Protein AF-A0A4Y2E260-F1 (afdb_monomer)

Secondary structure (DSSP, 8-state):
--S-S------SSS-----TTSGGGTTTS------TTSSTTTSTT-----------HHHHHTT-----------PPPPTTSEEPTTHHHHHHTTEEEEEETTEEEEEEETTB-HHHHHHHHHHT-EEEE-TTSEEEEEESTTHHHHHHTTBSS-STTPPTTBEEEEEEE-TTS-EEEEEEEEEEETTEEEEEESSTHHHHHHHHHHHT--SS-EEEE-S--EEEEEESTTHHHHHTTTSTTGGGPPTTBEEEETTEEEEE--SSSS-EEEEEES-HHHHHHHHHT-BTTB--EE--HHHHHHHHHHTT---BTTTB-TTS-TTTTT-GGGS-HHHHHH--STTHHHHHHHHHH--SEEEEEEEESS----TTPEEE-TTS-EEEEEEEEEEETTTTEEEEEEEEEGGG--TT-EEE-GGG-EEEEEPSPSS--TTGGGTTT--

Radius of gyration: 23.96 Å; Cα contacts (8 Å, |Δi|>4): 858; chains: 1; bounding box: 54×79×59 Å

Organism: Araneus ventricosus (NCBI:txid182803)

Nearest PDB structures (foldseek):
  1wsr-assembly1_A  TM=9.557E-01  e=2.796E-38  Homo sapiens
  3gir-assembly1_A  TM=9.260E-01  e=3.634E-36  Bartonella henselae
  1wos-assembly1_A  TM=9.206E-01  e=4.932E-33  Thermotoga maritima
  1vrq-assembly1_A  TM=9.057E-01  e=6.192E-25  Corynebacterium sp. U-96
  3ttg-assembly1_A  TM=8.790E-01  e=2.122E-24  Leptospirillum rubarum

Foldseek 3Di:
DPDPDDDDDDDDDPDDDDDPPCPVVVVPPDDDDDDDPVVVVVPVPPDPPQDQPPDDPVVQVVPDDDDDDDDDPQDDDDPQAAEAPCNVVCVVQQFDFGDDLRYTFRQAHPPDDLLCLQVLCANAKAKEWLLSWFKKKKFWLCSQVLVCLQWQDNSLPAAAQFWAWIFGAAQQQFTAFIKIWHHNHNGMIMIITNHPVVVVVSVVSVVVDDHTIDMGGDPQSTKMKMGYQNAQVLVCQVFPPSVVQDARGWDDTPQWIKHFYDQQLGTIIIIRHNPPNVVQVSSQVDDPPDGYYHDGPQSSQLSNVLQPHDDEPQAGHNVAHCLQAVNCVSRYPCCLVPPSHRSSVVNNVCVVVPDQKHKFKKWAAPDDQDAQWFKAAPVRHGFWGFRAWDQHSVVRTIMTMTMGGPVQQDFQHWIATPPRGIIGTHHPNNHNRSVCVSVVVPD

pLDDT: mean 82.15, std 24.49, range [24.02, 98.75]

Structure (mmCIF, N/CA/C/O backbone):
data_AF-A0A4Y2E260-F1
#
_entry.id   AF-A0A4Y2E260-F1
#
loop_
_atom_site.group_PDB
_atom_site.id
_atom_site.type_symbol
_atom_site.label_atom_id
_atom_site.label_alt_id
_atom_site.label_comp_id
_atom_site.label_asym_id
_atom_site.label_entity_id
_atom_site.label_seq_id
_atom_site.pdbx_PDB_ins_code
_atom_site.Cartn_x
_atom_site.Cartn_y
_atom_site.Cartn_z
_atom_site.occupancy
_atom_site.B_iso_or_equiv
_atom_site.auth_seq_id
_atom_site.auth_comp_id
_atom_site.auth_asym_id
_atom_site.auth_atom_id
_atom_site.pdbx_PDB_model_num
ATOM 1 N N . MET A 1 1 ? -15.899 -51.634 7.375 1.00 37.41 1 MET A N 1
ATOM 2 C CA . MET A 1 1 ? -17.055 -51.553 8.298 1.00 37.41 1 MET A CA 1
ATOM 3 C C . MET A 1 1 ? -16.679 -51.877 9.761 1.00 37.41 1 MET A C 1
ATOM 5 O O . MET A 1 1 ? -17.458 -52.499 10.462 1.00 37.41 1 MET A O 1
ATOM 9 N N . SER A 1 2 ? -15.536 -51.414 10.295 1.00 32.09 2 SER A N 1
ATOM 10 C CA . SER A 1 2 ? -15.211 -51.631 11.728 1.00 32.09 2 SER A CA 1
ATOM 11 C C . SER A 1 2 ? -14.275 -50.577 12.349 1.00 32.09 2 SER A C 1
ATOM 13 O O . SER A 1 2 ? -13.474 -50.897 13.218 1.00 32.09 2 SER A O 1
ATOM 15 N N . LEU A 1 3 ? -14.351 -49.312 11.917 1.00 26.86 3 LEU A N 1
ATOM 16 C CA . LEU A 1 3 ? -13.503 -48.221 12.441 1.00 26.86 3 LEU A CA 1
ATOM 17 C C . LEU A 1 3 ? -14.295 -47.027 13.010 1.00 26.86 3 LEU A C 1
ATOM 19 O O . LEU A 1 3 ? -13.734 -45.961 13.226 1.00 26.86 3 LEU A O 1
ATOM 23 N N . PHE A 1 4 ? -15.587 -47.209 13.299 1.00 33.41 4 PHE A N 1
ATOM 24 C CA . PHE A 1 4 ? -16.482 -46.143 13.778 1.00 33.41 4 PHE A CA 1
ATOM 25 C C . PHE A 1 4 ? -17.144 -46.454 15.129 1.00 33.41 4 PHE A C 1
ATOM 27 O O . PHE A 1 4 ? -18.287 -46.077 15.355 1.00 33.41 4 PHE A O 1
ATOM 34 N N . SER A 1 5 ? -16.466 -47.154 16.042 1.00 32.09 5 SER A N 1
ATOM 35 C CA . SER A 1 5 ? -17.085 -47.561 17.315 1.00 32.09 5 SER A CA 1
ATOM 36 C C . SER A 1 5 ? -16.740 -46.701 18.536 1.00 32.09 5 SER A C 1
ATOM 38 O O . SER A 1 5 ? -17.167 -47.062 19.619 1.00 32.09 5 SER A O 1
ATOM 40 N N . ASN A 1 6 ? -16.034 -45.568 18.413 1.00 31.27 6 ASN A N 1
ATOM 41 C CA . ASN A 1 6 ? -15.699 -44.717 19.575 1.00 31.27 6 ASN A CA 1
ATOM 42 C C . ASN A 1 6 ? -15.810 -43.204 19.298 1.00 31.27 6 ASN A C 1
ATOM 44 O O . ASN A 1 6 ? -14.907 -42.433 19.613 1.00 31.27 6 ASN A O 1
ATOM 48 N N . LEU A 1 7 ? -16.927 -42.761 18.720 1.00 31.33 7 LEU A N 1
ATOM 49 C CA . LEU A 1 7 ? -17.306 -41.343 18.708 1.00 31.33 7 LEU A CA 1
ATOM 50 C C . LEU A 1 7 ? -18.563 -41.181 19.566 1.00 31.33 7 LEU A C 1
ATOM 52 O O . LEU A 1 7 ? -19.645 -41.602 19.160 1.00 31.33 7 LEU A O 1
ATOM 56 N N . SER A 1 8 ? -18.427 -40.609 20.767 1.00 30.94 8 SER A N 1
ATOM 57 C CA . SER A 1 8 ? -19.596 -40.234 21.563 1.00 30.94 8 SER A CA 1
ATOM 58 C C . SER A 1 8 ? -20.227 -38.981 20.949 1.00 30.94 8 SER A C 1
ATOM 60 O O . SE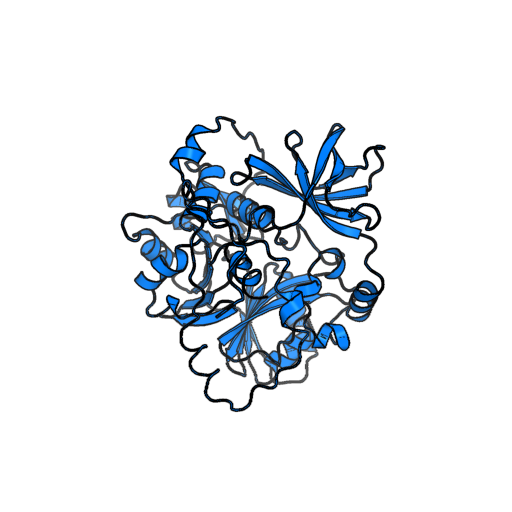R A 1 8 ? -19.597 -37.936 20.796 1.00 30.94 8 SER A O 1
ATOM 62 N N . ILE A 1 9 ? -21.482 -39.112 20.528 1.00 36.16 9 ILE A N 1
ATOM 63 C CA . ILE A 1 9 ? -22.280 -38.024 19.964 1.00 36.16 9 ILE A CA 1
ATOM 64 C C . ILE A 1 9 ? -23.120 -37.463 21.108 1.00 36.16 9 ILE A C 1
ATOM 66 O O . ILE A 1 9 ? -24.073 -38.110 21.538 1.00 36.16 9 ILE A O 1
ATOM 70 N N . ASN A 1 10 ? -22.787 -36.269 21.602 1.00 30.36 10 ASN A N 1
ATOM 71 C CA . ASN A 1 10 ? -23.643 -35.562 22.552 1.00 30.36 10 ASN A CA 1
ATOM 72 C C . ASN A 1 10 ? -24.526 -34.565 21.785 1.00 30.36 10 ASN A C 1
ATOM 74 O O . ASN A 1 10 ? -24.033 -33.630 21.159 1.00 30.36 10 ASN A O 1
ATOM 78 N N . LYS A 1 11 ? -25.835 -34.823 21.754 1.00 34.59 11 LYS A N 1
ATOM 79 C CA . LYS A 1 11 ? -26.766 -34.312 20.732 1.00 34.59 11 LYS A CA 1
ATOM 80 C C . LYS A 1 11 ? -27.611 -33.112 21.188 1.00 34.59 11 LYS A C 1
ATOM 82 O O . LYS A 1 11 ? -28.760 -32.996 20.779 1.00 34.59 11 LYS A O 1
ATOM 87 N N . THR A 1 12 ? -27.078 -32.224 22.029 1.00 33.06 12 THR A N 1
ATOM 88 C CA . THR A 1 12 ? -27.878 -31.125 22.621 1.00 33.06 12 THR A CA 1
ATOM 89 C C . THR A 1 12 ? -27.385 -29.701 22.381 1.00 33.06 12 THR A C 1
ATOM 91 O O . THR A 1 12 ? -28.094 -28.769 22.742 1.00 33.06 12 THR A O 1
ATOM 94 N N . LYS A 1 13 ? -26.267 -29.474 21.687 1.00 35.44 13 LYS A N 1
ATOM 95 C CA . LYS A 1 13 ? -25.929 -28.156 21.113 1.00 35.44 13 LYS A CA 1
ATOM 96 C C . LYS A 1 13 ? -25.204 -28.400 19.796 1.00 35.44 13 LYS A C 1
ATOM 98 O O . LYS A 1 13 ? -24.217 -29.123 19.794 1.00 35.44 13 LYS A O 1
ATOM 103 N N . GLY A 1 14 ? -25.726 -27.883 18.685 1.00 33.06 14 GLY A N 1
ATOM 104 C CA . GLY A 1 14 ? -25.273 -28.169 17.316 1.00 33.06 14 GLY A CA 1
ATOM 105 C C . GLY A 1 14 ? -23.864 -27.670 16.976 1.00 33.06 14 GLY A C 1
ATOM 106 O O . GLY A 1 14 ? -23.715 -26.817 16.111 1.00 33.06 14 GLY A O 1
ATOM 107 N N . ILE A 1 15 ? -22.836 -28.207 17.635 1.00 29.03 15 ILE A N 1
ATOM 108 C CA . ILE A 1 15 ? -21.418 -27.997 17.338 1.00 29.03 15 ILE A CA 1
ATOM 109 C C . ILE A 1 15 ? -20.727 -29.360 17.436 1.00 29.03 15 ILE A C 1
ATOM 111 O O . ILE A 1 15 ? -20.707 -29.983 18.497 1.00 29.03 15 ILE A O 1
ATOM 115 N N . VAL A 1 16 ? -20.163 -29.833 16.324 1.00 29.61 16 VAL A N 1
ATOM 116 C CA . VAL A 1 16 ? -19.299 -31.020 16.293 1.00 29.61 16 VAL A CA 1
ATOM 117 C C . VAL A 1 16 ? -17.854 -30.538 16.393 1.00 29.61 16 VAL A C 1
ATOM 119 O O . VAL A 1 16 ? -17.334 -29.961 15.444 1.00 29.61 16 VAL A O 1
ATOM 122 N N . ASN A 1 17 ? -17.200 -30.774 17.531 1.00 27.97 17 ASN A N 1
ATOM 123 C CA . ASN A 1 17 ? -15.757 -30.570 17.663 1.00 27.97 17 ASN A CA 1
ATOM 124 C C . ASN A 1 17 ? -15.024 -31.819 17.163 1.00 27.97 17 ASN A C 1
ATOM 126 O O . ASN A 1 17 ? -15.090 -32.876 17.791 1.00 27.97 17 ASN A O 1
ATOM 130 N N . ILE A 1 18 ? -14.312 -31.695 16.044 1.00 32.41 18 ILE A N 1
ATOM 131 C CA . ILE A 1 18 ? -13.380 -32.720 15.565 1.00 32.41 18 ILE A CA 1
ATOM 132 C C . ILE A 1 18 ? -11.983 -32.329 16.052 1.00 32.41 18 ILE A C 1
ATOM 134 O O . ILE A 1 18 ? -11.420 -31.333 15.609 1.00 32.41 18 ILE A O 1
ATOM 138 N N . ASN A 1 19 ? -11.422 -33.109 16.978 1.00 27.58 19 ASN A N 1
ATOM 139 C CA . ASN A 1 19 ? -10.044 -32.931 17.435 1.00 27.58 19 ASN A CA 1
ATOM 140 C C . ASN A 1 19 ? -9.064 -33.340 16.320 1.00 27.58 19 ASN A C 1
ATOM 142 O O . ASN A 1 19 ? -8.967 -34.517 15.962 1.00 27.58 19 ASN A O 1
ATOM 146 N N . VAL A 1 20 ? -8.312 -32.370 15.797 1.00 32.03 20 VAL A N 1
ATOM 147 C CA . VAL A 1 20 ? -7.250 -32.549 14.794 1.00 32.03 20 VAL A CA 1
ATOM 148 C C . VAL A 1 20 ? -6.007 -33.140 15.468 1.00 32.03 20 VAL A C 1
ATOM 150 O O . VAL A 1 20 ? -5.025 -32.455 15.717 1.00 32.03 20 VAL A O 1
ATOM 153 N N . VAL A 1 21 ? -6.058 -34.421 15.838 1.00 30.03 21 VAL A N 1
ATOM 154 C CA . VAL A 1 21 ? -4.875 -35.153 16.344 1.00 30.03 21 VAL A CA 1
ATOM 155 C C . VAL A 1 21 ? -4.703 -36.524 15.667 1.00 30.03 21 VAL A C 1
ATOM 157 O O . VAL A 1 21 ? -3.663 -37.158 15.815 1.00 30.03 21 VAL A O 1
ATOM 160 N N . SER A 1 22 ? -5.662 -37.005 14.861 1.00 31.92 22 SER A N 1
ATOM 161 C CA . SER A 1 22 ? -5.580 -38.362 14.280 1.00 31.92 22 SER A CA 1
ATOM 162 C C . SER A 1 22 ? -5.153 -38.448 12.807 1.00 31.92 22 SER A C 1
ATOM 164 O O . SER A 1 22 ? -4.879 -39.552 12.335 1.00 31.92 22 SER A O 1
ATOM 166 N N . TRP A 1 23 ? -5.030 -37.331 12.080 1.00 29.53 23 TRP A N 1
ATOM 167 C CA . TRP A 1 23 ? -4.745 -37.364 10.635 1.00 29.53 23 TRP A CA 1
ATOM 168 C C . TRP A 1 23 ? -3.303 -37.766 10.287 1.00 29.53 23 TRP A C 1
ATOM 170 O O . TRP A 1 23 ? -3.080 -38.527 9.345 1.00 29.53 23 TRP A O 1
ATOM 180 N N . THR A 1 24 ? -2.317 -37.385 11.100 1.00 31.55 24 THR A N 1
ATOM 181 C CA . THR A 1 24 ? -0.900 -37.740 10.888 1.00 31.55 24 THR A CA 1
ATOM 182 C C . THR A 1 24 ? -0.599 -39.234 11.047 1.00 31.55 24 THR A C 1
ATOM 184 O O . THR A 1 24 ? 0.427 -39.706 10.564 1.00 31.55 24 THR A O 1
ATOM 187 N N . LYS A 1 25 ? -1.496 -40.026 11.656 1.00 32.19 25 LYS A N 1
ATOM 188 C CA . LYS A 1 25 ? -1.332 -41.489 11.766 1.00 32.19 25 LYS A CA 1
ATOM 189 C C . LYS A 1 25 ? -1.852 -42.274 10.556 1.00 32.19 25 LYS A C 1
ATOM 191 O O . LYS A 1 25 ? -1.487 -43.438 10.413 1.00 32.19 25 LYS A O 1
ATOM 196 N N . LEU A 1 26 ? -2.661 -41.664 9.687 1.00 34.56 26 LEU A N 1
ATOM 197 C CA . LEU A 1 26 ? -3.229 -42.325 8.502 1.00 34.56 26 LEU A CA 1
ATOM 198 C C . LEU A 1 26 ? -2.305 -42.256 7.277 1.00 34.56 26 LEU A C 1
ATOM 200 O O . LEU A 1 26 ? -2.280 -43.195 6.489 1.00 34.56 26 LEU A O 1
ATOM 204 N N . LEU A 1 27 ? -1.482 -41.210 7.166 1.00 37.41 27 LEU A N 1
ATOM 205 C CA . LEU A 1 27 ? -0.561 -41.015 6.036 1.00 37.41 27 LEU A CA 1
ATOM 206 C C . LEU A 1 27 ? 0.700 -41.904 6.084 1.00 37.41 27 LEU A C 1
ATOM 208 O O . LEU A 1 27 ? 1.367 -42.069 5.070 1.00 37.41 27 LEU A O 1
ATOM 212 N N . ASN A 1 28 ? 0.999 -42.541 7.223 1.00 34.38 28 ASN A N 1
ATOM 213 C CA . ASN A 1 28 ? 2.202 -43.371 7.409 1.00 34.38 28 ASN A CA 1
ATOM 214 C C . ASN A 1 28 ? 2.016 -44.874 7.112 1.00 34.38 28 ASN A C 1
ATOM 216 O O . ASN A 1 28 ? 2.880 -45.680 7.457 1.00 34.38 28 ASN A O 1
ATOM 220 N N . LYS A 1 29 ? 0.920 -45.288 6.466 1.00 31.38 29 LYS A N 1
ATOM 221 C CA . LYS A 1 29 ? 0.769 -46.665 5.962 1.00 31.38 29 LYS A CA 1
ATOM 222 C C . LYS A 1 29 ? 0.612 -46.638 4.445 1.00 31.38 29 LYS A C 1
ATOM 224 O O . LYS A 1 29 ? -0.477 -46.407 3.936 1.00 31.38 29 LYS A O 1
ATOM 229 N N . GLY A 1 30 ? 1.733 -46.841 3.752 1.00 34.47 30 GLY A N 1
ATOM 230 C CA . GLY A 1 30 ? 1.879 -46.739 2.301 1.00 34.47 30 GLY A CA 1
ATOM 231 C C . GLY A 1 30 ? 0.891 -47.582 1.493 1.00 34.47 30 GLY A C 1
ATOM 232 O O . GLY A 1 30 ? 1.122 -48.765 1.259 1.00 34.47 30 GLY A O 1
ATOM 233 N N . GLY A 1 31 ? -0.172 -46.940 1.014 1.00 28.69 31 GLY A N 1
ATOM 234 C CA . GLY A 1 31 ? -1.010 -47.430 -0.076 1.00 28.69 31 GLY A CA 1
ATOM 235 C C . GLY A 1 31 ? -0.733 -46.618 -1.338 1.00 28.69 31 GLY A C 1
ATOM 236 O O . GLY A 1 31 ? -0.880 -45.396 -1.329 1.00 28.69 31 GLY A O 1
ATOM 237 N N . SER A 1 32 ? -0.308 -47.284 -2.410 1.00 30.61 32 SER A N 1
ATOM 238 C CA . SER A 1 32 ? -0.201 -46.689 -3.740 1.00 30.61 32 SER A CA 1
ATOM 239 C C . SER A 1 32 ? -1.596 -46.474 -4.332 1.00 30.61 32 SER A C 1
ATOM 241 O O . SER A 1 32 ? -2.452 -47.352 -4.250 1.00 30.61 32 SER A O 1
ATOM 243 N N . TRP A 1 33 ? -1.819 -45.321 -4.962 1.00 32.25 33 TRP A N 1
ATOM 244 C CA . TRP A 1 33 ? -3.008 -45.073 -5.777 1.00 32.25 33 TRP A CA 1
ATOM 245 C C . TRP A 1 33 ? -2.576 -44.877 -7.229 1.00 32.25 33 TRP A C 1
ATOM 247 O O . TRP A 1 33 ? -1.777 -43.994 -7.538 1.00 32.25 33 TRP A O 1
ATOM 257 N N . SER A 1 34 ? -3.070 -45.745 -8.109 1.00 30.52 34 SER A N 1
ATOM 258 C CA . SER A 1 34 ? -2.864 -45.697 -9.556 1.00 30.52 34 SER A CA 1
ATOM 259 C C . SER A 1 34 ? -4.043 -45.029 -10.266 1.00 30.52 34 SER A C 1
ATOM 261 O O . SER A 1 34 ? -5.193 -45.275 -9.912 1.00 30.52 34 SER A O 1
ATOM 263 N N . SER A 1 35 ? -3.720 -44.324 -11.355 1.00 33.16 35 SER A N 1
ATOM 264 C CA . SER A 1 35 ? -4.580 -43.745 -12.406 1.00 33.16 35 SER A CA 1
ATOM 265 C C . SER A 1 35 ? -5.186 -42.355 -12.143 1.00 33.16 35 SER A C 1
ATOM 267 O O . SER A 1 35 ? -5.883 -42.097 -11.165 1.00 33.16 35 SER A O 1
ATOM 269 N N . GLY A 1 36 ? -4.859 -41.441 -13.064 1.00 31.22 36 GLY A N 1
ATOM 270 C CA . GLY A 1 36 ? -5.044 -39.990 -13.008 1.00 31.22 36 GLY A CA 1
ATOM 271 C C . GLY A 1 36 ? -6.434 -39.467 -13.369 1.00 31.22 36 GLY A C 1
ATOM 272 O O . GLY A 1 36 ? -6.553 -38.282 -13.661 1.00 31.22 36 GLY A O 1
ATOM 273 N N . ASP A 1 37 ? -7.478 -40.294 -13.297 1.00 29.70 37 ASP A N 1
ATOM 274 C CA . ASP A 1 37 ? -8.830 -39.894 -13.718 1.00 29.70 37 ASP A CA 1
ATOM 275 C C . ASP A 1 37 ? -9.792 -39.579 -12.559 1.00 29.70 37 ASP A C 1
ATOM 277 O O . ASP A 1 37 ? -10.846 -38.995 -12.788 1.00 29.70 37 ASP A O 1
ATOM 281 N N . GLN A 1 38 ? -9.428 -39.859 -11.298 1.00 30.41 38 GLN A N 1
ATOM 282 C CA . GLN A 1 38 ? -10.269 -39.518 -10.131 1.00 30.41 38 GLN A CA 1
ATOM 283 C C . GLN A 1 38 ? -9.922 -38.181 -9.455 1.00 30.41 38 GLN A C 1
ATOM 285 O O . GLN A 1 38 ? -10.720 -37.657 -8.679 1.00 30.41 38 GLN A O 1
ATOM 290 N N . LEU A 1 39 ? -8.767 -37.585 -9.767 1.00 32.62 39 LEU A N 1
ATOM 291 C CA . LEU A 1 39 ? -8.414 -36.254 -9.260 1.00 32.62 39 LEU A CA 1
ATOM 292 C C . LEU A 1 39 ? -9.116 -35.144 -10.055 1.00 32.62 39 LEU A C 1
ATOM 294 O O . LEU A 1 39 ? -9.564 -34.166 -9.465 1.00 32.62 39 LEU A O 1
ATOM 298 N N . SER A 1 40 ? -9.303 -35.297 -11.369 1.00 29.81 40 SER A N 1
ATOM 299 C CA . SER A 1 40 ? -9.873 -34.237 -12.219 1.00 29.81 40 SER A CA 1
ATOM 300 C C . SER A 1 40 ? -11.351 -33.925 -11.919 1.00 29.81 40 SER A C 1
ATOM 302 O O . SER A 1 40 ? -11.793 -32.794 -12.132 1.00 29.81 40 SER A O 1
ATOM 304 N N . SER A 1 41 ? -12.103 -34.878 -11.353 1.00 31.59 41 SER A N 1
ATOM 305 C CA . SER A 1 41 ? -13.486 -34.676 -10.898 1.00 31.59 41 SER A CA 1
ATOM 306 C C . SER A 1 41 ? -13.605 -34.071 -9.495 1.00 31.59 41 SER A C 1
ATOM 308 O O . SER A 1 41 ? -14.683 -33.605 -9.145 1.00 31.59 41 SER A O 1
ATOM 310 N N . PHE A 1 42 ? -12.527 -34.044 -8.700 1.00 32.22 42 PHE A N 1
ATOM 311 C CA . PHE A 1 42 ? -12.537 -33.451 -7.354 1.00 32.22 42 PHE A CA 1
ATOM 312 C C . PHE A 1 42 ? -12.243 -31.938 -7.372 1.00 32.22 42 PHE A C 1
ATOM 314 O O . PHE A 1 42 ? -12.656 -31.215 -6.470 1.00 32.22 42 PHE A O 1
ATOM 321 N N . TRP A 1 43 ? -11.573 -31.443 -8.422 1.00 31.55 43 TRP A N 1
ATOM 322 C CA . TRP A 1 43 ? -11.126 -30.044 -8.536 1.00 31.55 43 TRP A CA 1
ATOM 323 C C . TRP A 1 43 ? -12.024 -29.143 -9.403 1.00 31.55 43 TRP A C 1
ATOM 325 O O . TRP A 1 43 ? -11.808 -27.932 -9.459 1.00 31.55 43 TRP A O 1
ATOM 335 N N . LYS A 1 44 ? -13.062 -29.682 -10.057 1.00 28.31 44 LYS A N 1
ATOM 336 C CA . LYS A 1 44 ? -14.073 -28.873 -10.760 1.00 28.31 44 LYS A CA 1
ATOM 337 C C . LYS A 1 44 ? -15.115 -28.352 -9.764 1.00 28.31 44 LYS A C 1
ATOM 339 O O . LYS A 1 44 ? -16.173 -28.950 -9.612 1.00 28.31 44 LYS A O 1
ATOM 344 N N . GLY A 1 45 ? -14.813 -27.242 -9.089 1.00 31.39 45 GLY A N 1
ATOM 345 C CA . GLY A 1 45 ? -15.811 -26.517 -8.286 1.00 31.39 45 GLY A CA 1
ATOM 346 C C . GLY A 1 45 ? -15.314 -25.833 -7.013 1.00 31.39 45 GLY A C 1
ATOM 347 O O . GLY A 1 45 ? -16.122 -25.237 -6.308 1.00 31.39 45 GLY A O 1
ATOM 348 N N . ALA A 1 46 ? -14.018 -25.886 -6.698 1.00 29.05 46 ALA A N 1
ATOM 349 C CA . ALA A 1 46 ? -13.473 -25.192 -5.532 1.00 29.05 46 ALA A CA 1
ATOM 350 C C . ALA A 1 46 ? -13.156 -23.722 -5.860 1.00 29.05 46 ALA A C 1
ATOM 352 O O . ALA A 1 46 ? -11.997 -23.320 -5.944 1.00 29.05 46 ALA A O 1
ATOM 353 N N . GLU A 1 47 ? -14.192 -22.911 -6.068 1.00 32.47 47 GLU A N 1
ATOM 354 C CA . GLU A 1 47 ? -14.058 -21.467 -5.871 1.00 32.47 47 GLU A CA 1
ATOM 355 C C . GLU A 1 47 ? -13.971 -21.181 -4.363 1.00 32.47 47 GLU A C 1
ATOM 357 O O . GLU A 1 47 ? -14.695 -21.809 -3.581 1.00 32.47 47 GLU A O 1
ATOM 362 N N . PRO A 1 48 ? -13.104 -20.254 -3.916 1.00 32.94 48 PRO A N 1
ATOM 363 C CA . PRO A 1 48 ? -13.102 -19.816 -2.529 1.00 32.94 48 PRO A CA 1
ATOM 364 C C . PRO A 1 48 ? -14.468 -19.202 -2.213 1.00 32.94 48 PRO A C 1
ATOM 366 O O . PRO A 1 48 ? -14.790 -18.102 -2.657 1.00 32.94 48 PRO A O 1
ATOM 369 N N . GLN A 1 49 ? -15.291 -19.921 -1.450 1.00 27.69 49 GLN A N 1
ATOM 370 C CA . GLN A 1 49 ? -16.534 -19.370 -0.932 1.00 27.69 49 GLN A CA 1
ATOM 371 C C . GLN A 1 49 ? -16.186 -18.300 0.103 1.00 27.69 49 GLN A C 1
ATOM 373 O O . GLN A 1 49 ? -15.849 -18.603 1.247 1.00 27.69 49 GLN A O 1
ATOM 378 N N . PHE A 1 50 ? -16.250 -17.039 -0.319 1.00 33.69 50 PHE A N 1
ATOM 379 C CA . PHE A 1 50 ? -16.214 -15.873 0.550 1.00 33.69 50 PHE A CA 1
ATOM 380 C C . PHE A 1 50 ? -17.349 -16.000 1.572 1.00 33.69 50 PHE A C 1
ATOM 382 O O . PHE A 1 50 ? -18.521 -15.862 1.228 1.00 33.69 50 PHE A O 1
ATOM 389 N N . ARG A 1 51 ? -17.027 -16.305 2.831 1.00 28.11 51 ARG A N 1
ATOM 390 C CA . ARG A 1 51 ? -17.980 -16.130 3.927 1.00 28.11 51 ARG A CA 1
ATOM 391 C C . ARG A 1 51 ? -17.630 -14.823 4.626 1.00 28.11 51 ARG A C 1
ATOM 393 O O . ARG A 1 51 ? -16.607 -14.795 5.310 1.00 28.11 51 ARG A O 1
ATOM 400 N N . PRO A 1 52 ? -18.420 -13.749 4.452 1.00 31.86 52 PRO A N 1
ATOM 401 C CA . PRO A 1 52 ? -18.226 -12.547 5.243 1.00 31.86 52 PRO A CA 1
ATOM 402 C C . PRO A 1 52 ? -18.337 -12.924 6.721 1.00 31.86 52 PRO A C 1
ATOM 404 O O . PRO A 1 52 ? -19.240 -13.663 7.125 1.00 31.86 52 PRO A O 1
ATOM 407 N N . ILE A 1 53 ? -17.399 -12.439 7.532 1.00 37.41 53 ILE A N 1
ATOM 408 C CA . ILE A 1 53 ? -17.587 -12.412 8.979 1.00 37.41 53 ILE A CA 1
ATOM 409 C C . ILE A 1 53 ? -18.837 -11.553 9.191 1.00 37.41 53 ILE A C 1
ATOM 411 O O . ILE A 1 53 ? -18.824 -10.367 8.872 1.00 37.41 53 ILE A O 1
ATOM 415 N N . GLN A 1 54 ? -19.941 -12.155 9.644 1.00 33.94 54 GLN A N 1
ATOM 416 C CA . GLN A 1 54 ? -21.163 -11.412 9.949 1.00 33.94 54 GLN A CA 1
ATOM 417 C C . GLN A 1 54 ? -20.874 -10.477 11.124 1.00 33.94 54 GLN A C 1
ATOM 419 O O . GLN A 1 54 ? -20.894 -10.880 12.286 1.00 33.94 54 GLN A O 1
ATOM 424 N N . PHE A 1 55 ? -20.560 -9.226 10.806 1.00 40.72 55 PHE A N 1
ATOM 425 C CA . PHE A 1 55 ? -20.395 -8.167 11.783 1.00 40.72 55 PHE A CA 1
ATOM 426 C C . PHE A 1 55 ? -21.783 -7.706 12.251 1.00 40.72 55 PHE A C 1
ATOM 428 O O . PHE A 1 55 ? -22.516 -7.044 11.515 1.00 40.72 55 PHE A O 1
ATOM 435 N N . ASP A 1 56 ? -22.175 -8.086 13.470 1.00 44.47 56 ASP A N 1
ATOM 436 C CA . ASP A 1 56 ? -23.421 -7.624 14.088 1.00 44.47 56 ASP A CA 1
ATOM 437 C C . ASP A 1 56 ? -23.256 -6.186 14.609 1.00 44.47 56 ASP A C 1
ATOM 439 O O . ASP A 1 56 ? -22.776 -5.927 15.719 1.00 44.47 56 ASP A O 1
ATOM 443 N N . ARG A 1 57 ? -23.703 -5.238 13.781 1.00 42.78 57 ARG A N 1
ATOM 444 C CA . ARG A 1 57 ? -23.724 -3.799 14.066 1.00 42.78 57 ARG A CA 1
ATOM 445 C C . ARG A 1 57 ? -24.481 -3.454 15.358 1.00 42.78 57 ARG A C 1
ATOM 447 O O . ARG A 1 57 ? -24.075 -2.534 16.062 1.00 42.78 57 ARG A O 1
ATOM 454 N N . GLN A 1 58 ? -25.562 -4.164 15.692 1.00 37.81 58 GLN A N 1
ATOM 455 C CA . GLN A 1 58 ? -26.421 -3.849 16.845 1.00 37.81 58 GLN A CA 1
ATOM 456 C C . GLN A 1 58 ? -25.755 -4.250 18.168 1.00 37.81 58 GLN A C 1
ATOM 458 O O . GLN A 1 58 ? -25.713 -3.447 19.102 1.00 37.81 58 GLN A O 1
ATOM 463 N N . GLN A 1 59 ? -25.138 -5.436 18.234 1.00 38.84 59 GLN A N 1
ATOM 464 C CA . GLN A 1 59 ? -24.343 -5.847 19.402 1.00 38.84 59 GLN A CA 1
ATOM 465 C C . GLN A 1 59 ? -23.090 -4.987 19.621 1.00 38.84 59 GLN A C 1
ATOM 467 O O . GLN A 1 59 ? -22.561 -4.920 20.734 1.00 38.84 59 GLN A O 1
ATOM 472 N N . PHE A 1 60 ? -22.571 -4.358 18.568 1.00 42.44 60 PHE A N 1
ATOM 473 C CA . PHE A 1 60 ? -21.361 -3.547 18.631 1.00 42.44 60 PHE A CA 1
ATOM 474 C C . PHE A 1 60 ? -21.628 -2.092 19.061 1.00 42.44 60 PHE A C 1
ATOM 476 O O . PHE A 1 60 ? -20.867 -1.534 19.850 1.00 42.44 60 PHE A O 1
ATOM 483 N N . LEU A 1 61 ? -22.740 -1.488 18.622 1.00 38.28 61 LEU A N 1
ATOM 484 C CA . LEU A 1 61 ? -23.142 -0.127 19.015 1.00 38.28 61 LEU A CA 1
ATOM 485 C C . LEU A 1 61 ? -23.538 -0.002 20.494 1.00 38.28 61 LEU A C 1
ATOM 487 O O . LEU A 1 61 ? -23.373 1.065 21.074 1.00 38.28 61 LEU A O 1
ATOM 491 N N . HIS A 1 62 ? -24.005 -1.082 21.126 1.00 33.91 62 HIS A N 1
ATOM 492 C CA . HIS A 1 62 ? -24.405 -1.061 22.537 1.00 33.91 62 HIS A CA 1
ATOM 493 C C . HIS A 1 62 ? -23.221 -0.926 23.517 1.00 33.91 62 HIS A C 1
ATOM 495 O O . HIS A 1 62 ? -23.436 -0.675 24.699 1.00 33.91 62 HIS A O 1
ATOM 501 N N . ARG A 1 63 ? -21.969 -1.107 23.060 1.00 38.94 63 ARG A N 1
ATOM 502 C CA . ARG A 1 63 ? -20.828 -1.301 23.965 1.00 38.94 63 ARG A CA 1
ATOM 503 C C . ARG A 1 63 ? -20.037 -0.065 24.384 1.00 38.94 63 ARG A C 1
ATOM 505 O O . ARG A 1 63 ? -19.371 -0.202 25.402 1.00 38.94 63 ARG A O 1
ATOM 512 N N . GLN A 1 64 ? -20.051 1.092 23.708 1.00 40.84 64 GLN A N 1
ATOM 513 C CA . GLN A 1 64 ? -19.147 2.191 24.112 1.00 40.84 64 GLN A CA 1
ATOM 514 C C . GLN A 1 64 ? -19.634 3.613 23.777 1.00 40.84 64 GLN A C 1
ATOM 516 O O . GLN A 1 64 ? -19.943 3.921 22.630 1.00 40.84 64 GLN A O 1
ATOM 521 N N . GLN A 1 65 ? -19.606 4.476 24.800 1.00 32.62 65 GLN A N 1
ATOM 522 C CA . GLN A 1 65 ? -19.464 5.934 24.730 1.00 32.62 65 GLN A CA 1
ATOM 523 C C . GLN A 1 65 ? -18.062 6.270 25.251 1.00 32.62 65 GLN A C 1
ATOM 525 O O . GLN A 1 65 ? -17.856 6.233 26.460 1.00 32.62 65 GLN A O 1
ATOM 530 N N . LEU A 1 66 ? -17.109 6.581 24.373 1.00 36.59 66 LEU A N 1
ATOM 531 C CA . LEU A 1 66 ? -15.891 7.313 24.729 1.00 36.59 66 LEU A CA 1
ATOM 532 C C . LEU A 1 66 ? -15.506 8.208 23.546 1.00 36.59 66 LEU A C 1
ATOM 534 O O . LEU A 1 66 ? -15.450 7.756 22.406 1.00 36.59 66 LEU A O 1
ATOM 538 N N . THR A 1 67 ? -15.320 9.487 23.848 1.00 33.53 67 THR A N 1
ATOM 539 C CA . THR A 1 67 ? -14.973 10.588 22.945 1.00 33.53 67 THR A CA 1
ATOM 540 C C . THR A 1 67 ? -13.472 10.596 22.638 1.00 33.53 67 THR A C 1
ATOM 542 O O . THR A 1 67 ? -12.662 10.410 23.546 1.00 33.53 67 THR A O 1
ATOM 545 N N . GLU A 1 68 ? -13.100 10.839 21.378 1.00 37.81 68 GLU A N 1
ATOM 546 C CA . GLU A 1 68 ? -11.714 11.011 20.920 1.00 37.81 68 GLU A CA 1
ATOM 547 C C . GLU A 1 68 ? -11.358 12.507 20.830 1.00 37.81 68 GLU A C 1
ATOM 549 O O . GLU A 1 68 ? -11.856 13.198 19.945 1.00 37.81 68 GLU A O 1
ATOM 554 N N . ASP A 1 69 ? -10.451 12.991 21.686 1.00 30.61 69 ASP A N 1
ATOM 555 C CA . ASP A 1 69 ? -9.701 14.232 21.445 1.00 30.61 69 ASP A CA 1
ATOM 556 C C . ASP A 1 69 ? -8.341 13.851 20.851 1.00 30.61 69 ASP A C 1
ATOM 558 O O . ASP A 1 69 ? -7.417 13.441 21.559 1.00 30.61 69 ASP A O 1
ATOM 562 N N . TYR A 1 70 ? -8.227 13.945 19.528 1.00 38.34 70 TYR A N 1
ATOM 563 C CA . TYR A 1 70 ? -6.958 13.805 18.825 1.00 38.34 70 TYR A CA 1
ATOM 564 C C . TYR A 1 70 ? -6.688 15.069 18.005 1.00 38.34 70 TYR A C 1
ATOM 566 O O . TYR A 1 70 ? -7.308 15.289 16.961 1.00 38.34 70 TYR A O 1
ATOM 574 N N . GLU A 1 71 ? -5.725 15.877 18.450 1.00 30.66 71 GLU A N 1
ATOM 575 C CA . GLU A 1 71 ? -5.181 16.992 17.675 1.00 30.66 71 GLU A CA 1
ATOM 576 C C . GLU A 1 71 ? -4.173 16.452 16.649 1.00 30.66 71 GLU A C 1
ATOM 578 O O . GLU A 1 71 ? -3.120 15.917 16.995 1.00 30.66 71 GLU A O 1
ATOM 583 N N . TRP A 1 72 ? -4.521 16.557 15.364 1.00 40.31 72 TRP A N 1
ATOM 584 C CA . TRP A 1 72 ? -3.539 16.512 14.281 1.00 40.31 72 TRP A CA 1
ATOM 585 C C . TRP A 1 72 ? -3.184 17.952 13.932 1.00 40.31 72 TRP A C 1
ATOM 587 O O . TRP A 1 72 ? -4.093 18.769 13.768 1.00 40.31 72 TRP A O 1
ATOM 597 N N . ASP A 1 73 ? -1.892 18.233 13.763 1.00 33.38 73 ASP A N 1
ATOM 598 C CA . ASP A 1 73 ? -1.426 19.504 13.217 1.00 33.38 73 ASP A CA 1
ATOM 599 C C . ASP A 1 73 ? -2.004 19.670 11.806 1.00 33.38 73 ASP A C 1
ATOM 601 O O . ASP A 1 73 ? -1.541 19.064 10.837 1.00 33.38 73 ASP A O 1
ATOM 605 N N . CYS A 1 74 ? -3.075 20.454 11.697 1.00 38.53 74 CYS A N 1
ATOM 606 C CA . CYS A 1 74 ? -3.539 20.964 10.419 1.00 38.53 74 CYS A CA 1
ATOM 607 C C . CYS A 1 74 ? -2.539 22.046 10.017 1.00 38.53 74 CYS A C 1
ATOM 609 O O . CYS A 1 74 ? -2.607 23.173 10.507 1.00 38.53 74 CYS A O 1
ATOM 611 N N . GLU A 1 75 ? -1.566 21.694 9.179 1.00 45.22 75 GLU A N 1
ATOM 612 C CA . GLU A 1 75 ? -0.699 22.696 8.564 1.00 45.22 75 GLU A CA 1
ATOM 613 C C . GLU A 1 75 ? -1.568 23.677 7.762 1.00 45.22 75 GLU A C 1
ATOM 615 O O . GLU A 1 75 ? -2.551 23.288 7.122 1.00 45.22 75 GLU A O 1
ATOM 620 N N . THR A 1 76 ? -1.234 24.967 7.820 1.00 46.53 76 THR A N 1
ATOM 621 C CA . THR A 1 76 ? -1.905 26.000 7.023 1.00 46.53 76 THR A CA 1
ATOM 622 C C . THR A 1 76 ? -1.847 25.626 5.545 1.00 46.53 76 THR A C 1
ATOM 624 O O . THR A 1 76 ? -0.758 25.402 5.020 1.00 46.53 76 THR A O 1
ATOM 627 N N . LEU A 1 77 ? -3.009 25.564 4.889 1.00 53.72 77 LEU A N 1
ATOM 628 C CA . LEU A 1 77 ? -3.121 25.195 3.478 1.00 53.72 77 LEU A CA 1
ATOM 629 C C . LEU A 1 77 ? -2.367 26.214 2.608 1.00 53.72 77 LEU A C 1
ATOM 631 O O . LEU A 1 77 ? -2.713 27.394 2.587 1.00 53.72 77 LEU A O 1
ATOM 635 N N . ASP A 1 78 ? -1.337 25.750 1.903 1.00 53.66 78 ASP A N 1
ATOM 636 C CA . ASP A 1 78 ? -0.603 26.521 0.899 1.00 53.66 78 ASP A CA 1
ATOM 637 C C . ASP A 1 78 ? -1.328 26.406 -0.456 1.00 53.66 78 ASP A C 1
ATOM 639 O O . ASP A 1 78 ? -1.554 25.310 -0.966 1.00 53.66 78 ASP A O 1
ATOM 643 N N . GLU A 1 79 ? -1.703 27.536 -1.062 1.00 58.81 79 GLU A N 1
ATOM 644 C CA . GLU A 1 79 ? -2.412 27.581 -2.351 1.00 58.81 79 GLU A CA 1
ATOM 645 C C . GLU A 1 79 ? -1.605 26.987 -3.524 1.00 58.81 79 GLU A C 1
ATOM 647 O O . GLU A 1 79 ? -2.177 26.676 -4.570 1.00 58.81 79 GLU A O 1
ATOM 652 N N . SER A 1 80 ? -0.291 26.787 -3.367 1.00 70.25 80 SER A N 1
ATOM 653 C CA . SER A 1 80 ? 0.559 26.106 -4.353 1.00 70.25 80 SER A CA 1
ATOM 654 C C . SER A 1 80 ? 0.374 24.578 -4.383 1.00 70.25 80 SER A C 1
ATOM 656 O O . SER A 1 80 ? 0.872 23.902 -5.293 1.00 70.25 80 SER A O 1
ATOM 658 N N . ILE A 1 81 ? -0.363 24.022 -3.416 1.00 83.25 81 ILE A N 1
ATOM 659 C CA . ILE A 1 81 ? -0.631 22.591 -3.268 1.00 83.25 81 ILE A CA 1
ATOM 660 C C . ILE A 1 81 ? -1.742 22.132 -4.216 1.00 83.25 81 ILE A C 1
ATOM 662 O O . ILE A 1 81 ? -2.774 22.777 -4.399 1.00 83.25 81 ILE A O 1
ATOM 666 N N . GLN A 1 82 ? -1.542 20.966 -4.836 1.00 88.75 82 GLN A N 1
ATOM 667 C CA . GLN A 1 82 ? -2.456 20.461 -5.858 1.00 88.75 82 GLN A CA 1
ATOM 668 C C . GLN A 1 82 ? -3.764 19.938 -5.248 1.00 88.75 82 GLN A C 1
ATOM 670 O O . GLN A 1 82 ? -3.783 19.281 -4.208 1.00 88.75 82 GLN A O 1
ATOM 675 N N . LYS A 1 83 ? -4.889 20.162 -5.928 1.00 94.12 83 LYS A N 1
ATOM 676 C CA . LYS A 1 83 ? -6.166 19.529 -5.573 1.00 94.12 83 LYS A CA 1
ATOM 677 C C . LYS A 1 83 ? -6.234 18.106 -6.134 1.00 94.12 83 LYS A C 1
ATOM 679 O O . LYS A 1 83 ? -5.722 17.835 -7.221 1.00 94.12 83 LYS A O 1
ATOM 684 N N . LEU A 1 84 ? -6.877 17.194 -5.402 1.00 95.12 84 LEU A N 1
ATOM 685 C CA . LEU A 1 84 ? -7.204 15.864 -5.923 1.00 95.12 84 LEU A CA 1
ATOM 686 C C . LEU A 1 84 ? -8.242 15.963 -7.059 1.00 95.12 84 LEU A C 1
ATOM 688 O O . LEU A 1 84 ? -9.060 16.881 -7.059 1.00 95.12 84 LEU A O 1
ATOM 692 N N . PRO A 1 85 ? -8.285 15.009 -8.002 1.00 94.50 85 PRO A N 1
ATOM 693 C CA . PRO A 1 85 ? -9.281 15.013 -9.072 1.00 94.50 85 PRO A CA 1
ATOM 694 C C . PRO A 1 85 ? -10.737 14.970 -8.587 1.00 94.50 85 PRO A C 1
ATOM 696 O O . PRO A 1 85 ? -11.602 15.529 -9.248 1.00 94.50 85 PRO A O 1
ATOM 699 N N . CYS A 1 86 ? -11.019 14.336 -7.440 1.00 96.12 86 CYS A N 1
ATOM 700 C CA . CYS A 1 86 ? -12.363 14.299 -6.848 1.00 96.12 86 CYS A CA 1
ATOM 701 C C . CYS A 1 86 ? -12.575 15.382 -5.771 1.00 96.12 86 CYS A C 1
ATOM 703 O O . CYS A 1 86 ? -13.441 15.223 -4.915 1.00 96.12 86 CYS A O 1
ATOM 705 N N . HIS A 1 87 ? -11.787 16.466 -5.774 1.00 95.94 87 HIS A N 1
ATOM 706 C CA . HIS A 1 87 ? -11.823 17.494 -4.725 1.00 95.94 87 HIS A CA 1
ATOM 707 C C . HIS A 1 87 ? -13.209 18.116 -4.517 1.00 95.94 87 HIS A C 1
ATOM 709 O O . HIS A 1 87 ? -13.620 18.271 -3.373 1.00 95.94 87 HIS A O 1
ATOM 715 N N . GLU A 1 88 ? -13.950 18.391 -5.592 1.00 95.81 88 GLU A N 1
ATOM 716 C CA . GLU A 1 88 ? -15.312 18.943 -5.503 1.00 95.81 88 GLU A CA 1
ATOM 717 C C . GLU A 1 88 ? -16.257 17.995 -4.750 1.00 95.81 88 GLU A C 1
ATOM 719 O O . GLU A 1 88 ? -16.964 18.415 -3.837 1.00 95.81 88 GLU A O 1
ATOM 724 N N . LEU A 1 89 ? -16.196 16.687 -5.032 1.00 96.31 89 LEU A N 1
ATOM 725 C CA . LEU A 1 89 ? -16.980 15.705 -4.281 1.00 96.31 89 LEU A CA 1
ATOM 726 C C . LEU A 1 89 ? -16.566 15.665 -2.805 1.00 96.31 89 LEU A C 1
ATOM 728 O O . LEU A 1 89 ? -17.412 15.476 -1.936 1.00 96.31 89 LEU A O 1
ATOM 732 N N . HIS A 1 90 ? -15.283 15.840 -2.489 1.00 97.06 90 HIS A N 1
ATOM 733 C CA . HIS A 1 90 ? -14.835 15.907 -1.095 1.00 97.06 90 HIS A CA 1
ATOM 734 C C . HIS A 1 90 ? -15.397 17.144 -0.377 1.00 97.06 90 HIS A C 1
ATOM 736 O O . HIS A 1 90 ? -15.896 17.016 0.741 1.00 97.06 90 HIS A O 1
ATOM 742 N N . GLU A 1 91 ? -15.399 18.315 -1.023 1.00 96.12 91 GLU A N 1
ATOM 743 C CA . GLU A 1 91 ? -16.002 19.552 -0.494 1.00 96.12 91 GLU A CA 1
ATOM 744 C C . GLU A 1 91 ? -17.518 19.400 -0.267 1.00 96.12 91 GLU A C 1
ATOM 746 O O . GLU A 1 91 ? -18.029 19.758 0.799 1.00 96.12 91 GLU A O 1
ATOM 751 N N . GLU A 1 92 ? -18.238 18.793 -1.217 1.00 95.31 92 GLU A N 1
ATOM 752 C CA . GLU A 1 92 ? -19.665 18.467 -1.074 1.00 95.31 92 GLU A CA 1
ATOM 753 C C . GLU A 1 92 ? -19.935 17.574 0.146 1.00 95.31 92 GLU A C 1
ATOM 755 O O . GLU A 1 92 ? -20.950 17.732 0.826 1.00 95.31 92 GLU A O 1
ATOM 760 N N . ASN A 1 93 ? -19.006 16.664 0.456 1.00 93.50 93 ASN A N 1
ATOM 761 C CA . ASN A 1 93 ? -19.082 15.760 1.606 1.00 93.50 93 ASN A CA 1
ATOM 762 C C . ASN A 1 93 ? -18.515 16.381 2.898 1.00 93.50 93 ASN A C 1
ATOM 764 O O . ASN A 1 93 ? -18.378 15.676 3.895 1.00 93.50 93 ASN A O 1
ATOM 768 N N . LYS A 1 94 ? -18.238 17.694 2.913 1.00 95.38 94 LYS A N 1
ATOM 769 C CA . LYS A 1 94 ? -17.717 18.438 4.076 1.00 95.38 94 LYS A CA 1
ATOM 770 C C . LYS A 1 94 ? -16.359 17.920 4.557 1.00 95.38 94 LYS A C 1
ATOM 772 O O . LYS A 1 94 ? -16.144 17.716 5.751 1.00 95.38 94 LYS A O 1
ATOM 777 N N . ALA A 1 95 ? -15.450 17.672 3.615 1.00 95.38 95 ALA A N 1
ATOM 778 C CA . ALA A 1 95 ? -14.070 17.322 3.923 1.00 95.38 95 ALA A CA 1
ATOM 779 C C . ALA A 1 95 ? -13.332 18.475 4.615 1.00 95.38 95 ALA A C 1
ATOM 781 O O . ALA A 1 95 ? -13.341 19.611 4.144 1.00 95.38 95 ALA A O 1
ATOM 782 N N . VAL A 1 96 ? -12.598 18.138 5.671 1.00 92.81 96 VAL A N 1
ATOM 783 C CA . VAL A 1 96 ? -11.494 18.949 6.185 1.00 92.81 96 VAL A CA 1
ATOM 784 C C . VAL A 1 96 ? -10.226 18.447 5.507 1.00 92.81 96 VAL A C 1
ATOM 786 O O . VAL A 1 96 ? -9.953 17.244 5.515 1.00 92.81 96 VAL A O 1
ATOM 789 N N . PHE A 1 97 ? -9.451 19.342 4.900 1.00 92.00 97 PHE A N 1
ATOM 790 C CA . PHE A 1 97 ? -8.256 18.975 4.140 1.00 92.00 97 PHE A CA 1
ATOM 791 C C . PHE A 1 97 ? -6.972 19.177 4.946 1.00 92.00 97 PHE A C 1
ATOM 793 O O . PHE A 1 97 ? -6.866 20.089 5.758 1.00 92.00 97 PHE A O 1
ATOM 800 N N . THR A 1 98 ? -5.978 18.338 4.663 1.00 90.44 98 THR A N 1
ATOM 801 C CA . THR A 1 98 ? -4.581 18.511 5.077 1.00 90.44 98 THR A CA 1
ATOM 802 C C . THR A 1 98 ? -3.672 18.471 3.853 1.00 90.44 98 THR A C 1
ATOM 804 O O . THR A 1 98 ? -4.048 17.937 2.803 1.00 90.44 98 THR A O 1
ATOM 807 N N . GLN A 1 99 ? -2.444 18.959 3.999 1.00 89.81 99 GLN A N 1
ATOM 808 C CA . GLN A 1 99 ? -1.388 18.713 3.027 1.00 89.81 99 GLN A CA 1
ATOM 809 C C . GLN A 1 99 ? -0.850 17.285 3.180 1.00 89.81 99 GLN A C 1
ATOM 811 O O . GLN A 1 99 ? -0.413 16.869 4.251 1.00 89.81 99 GLN A O 1
ATOM 816 N N . TYR A 1 100 ? -0.867 16.514 2.094 1.00 86.50 100 TYR A N 1
ATOM 817 C CA . TYR A 1 100 ? -0.273 15.182 2.058 1.00 86.50 100 TYR A CA 1
ATOM 818 C C . TYR A 1 100 ? 0.298 14.881 0.673 1.00 86.50 100 TYR A C 1
ATOM 820 O O . TYR A 1 100 ? -0.405 14.905 -0.334 1.00 86.50 100 TYR A O 1
ATOM 828 N N . SER A 1 101 ? 1.599 14.581 0.610 1.00 85.12 101 SER A N 1
ATOM 829 C CA . SER A 1 101 ? 2.295 14.201 -0.635 1.00 85.12 101 SER A CA 1
ATOM 830 C C . SER A 1 101 ? 2.166 15.220 -1.790 1.00 85.12 101 SER A C 1
ATOM 832 O O . SER A 1 101 ? 2.209 14.842 -2.969 1.00 85.12 101 SER A O 1
ATOM 834 N N . GLY A 1 102 ? 2.042 16.510 -1.447 1.00 86.19 102 GLY A N 1
ATOM 835 C CA . GLY A 1 102 ? 1.870 17.633 -2.380 1.00 86.19 102 GLY A CA 1
ATOM 836 C C . GLY A 1 102 ? 0.429 17.873 -2.839 1.00 86.19 102 GLY A C 1
ATOM 837 O O . GLY A 1 102 ? 0.233 18.582 -3.824 1.00 86.19 102 GLY A O 1
ATOM 838 N N . PHE A 1 103 ? -0.558 17.288 -2.148 1.00 91.25 103 PHE A N 1
ATOM 839 C CA . PHE A 1 103 ? -1.981 17.444 -2.446 1.00 91.25 103 PHE A CA 1
ATOM 840 C C . PHE A 1 103 ? -2.808 17.847 -1.221 1.00 91.25 103 PHE A C 1
ATOM 842 O O . PHE A 1 103 ? -2.454 17.501 -0.093 1.00 91.25 103 PHE A O 1
ATOM 849 N N . HIS A 1 104 ? -3.948 18.498 -1.462 1.00 93.06 104 HIS A N 1
ATOM 850 C CA . HIS A 1 104 ? -5.035 18.630 -0.494 1.00 93.06 104 HIS A CA 1
ATOM 851 C C . HIS A 1 104 ? -5.803 17.312 -0.401 1.00 93.06 104 HIS A C 1
ATOM 853 O O . HIS A 1 104 ? -6.537 16.946 -1.322 1.00 93.06 104 HIS A O 1
ATOM 859 N N . VAL A 1 105 ? -5.638 16.606 0.718 1.00 94.62 105 VAL A N 1
ATOM 860 C CA . VAL A 1 105 ? -6.259 15.299 0.976 1.00 94.62 105 VAL A CA 1
ATOM 861 C C . VAL A 1 105 ? -7.222 15.406 2.165 1.00 94.62 105 VAL A C 1
ATOM 863 O O . VAL A 1 105 ? -6.845 16.012 3.169 1.00 94.62 105 VAL A O 1
ATOM 866 N N . PRO A 1 106 ? -8.439 14.829 2.098 1.00 96.19 106 PRO A N 1
ATOM 867 C CA . PRO A 1 106 ? -9.372 14.814 3.225 1.00 96.19 106 PRO A CA 1
ATOM 868 C C . PRO A 1 106 ? -8.775 14.100 4.444 1.00 96.19 106 PRO A C 1
ATOM 870 O O . PRO A 1 106 ? -8.554 12.887 4.414 1.00 96.19 106 PRO A O 1
ATOM 873 N N . ILE A 1 107 ? -8.510 14.835 5.526 1.00 93.81 107 ILE A N 1
ATOM 874 C CA . ILE A 1 107 ? -8.029 14.259 6.788 1.00 93.81 107 ILE A CA 1
ATOM 875 C C . ILE A 1 107 ? -9.184 13.716 7.636 1.00 93.81 107 ILE A C 1
ATOM 877 O O . ILE A 1 107 ? -9.003 12.726 8.340 1.00 93.81 107 ILE A O 1
ATOM 881 N N . CYS A 1 108 ? -10.370 14.314 7.530 1.00 91.88 108 CYS A N 1
ATOM 882 C CA . CYS A 1 108 ? -11.641 13.844 8.091 1.00 91.88 108 CYS A CA 1
ATOM 883 C C . CYS A 1 108 ? -12.818 14.514 7.362 1.00 91.88 108 CYS A C 1
ATOM 885 O O . CYS A 1 108 ? -12.604 15.415 6.549 1.00 91.88 108 CYS A O 1
ATOM 887 N N . TYR A 1 109 ? -14.049 14.104 7.671 1.00 93.56 109 TYR A N 1
ATOM 888 C CA . TYR A 1 109 ? -15.277 14.761 7.209 1.00 93.56 109 TYR A CA 1
ATOM 889 C C . TYR A 1 109 ? -16.071 15.258 8.420 1.00 93.56 109 TYR A C 1
ATOM 891 O O . TYR A 1 109 ? -16.247 14.507 9.374 1.00 93.56 109 TYR A O 1
ATOM 899 N N . GLU A 1 110 ? -16.558 16.503 8.399 1.00 87.81 110 GLU A N 1
ATOM 900 C CA . GLU A 1 110 ? -17.164 17.168 9.574 1.00 87.81 110 GLU A CA 1
ATOM 901 C C . GLU A 1 110 ? -18.328 16.384 10.201 1.00 87.81 110 GLU A C 1
ATOM 903 O O . GLU A 1 110 ? -18.532 16.426 11.410 1.00 87.81 110 GLU A O 1
ATOM 908 N N . ASN A 1 111 ? -19.076 15.641 9.382 1.00 83.25 111 ASN A N 1
ATOM 909 C CA . ASN A 1 111 ? -20.260 14.893 9.806 1.00 83.25 111 ASN A CA 1
ATOM 910 C C . ASN A 1 111 ? -20.015 13.380 9.917 1.00 83.25 111 ASN A C 1
ATOM 912 O O . ASN A 1 111 ? -20.976 12.610 9.955 1.00 83.25 111 ASN A O 1
ATOM 916 N N . GLN A 1 112 ? -18.756 12.932 9.918 1.00 83.94 112 GLN A N 1
ATOM 917 C CA . GLN A 1 112 ? -18.415 11.517 10.042 1.00 83.94 112 GLN A CA 1
ATOM 918 C C . GLN A 1 112 ? -17.328 11.299 11.088 1.00 83.94 112 GLN A C 1
ATOM 920 O O . GLN A 1 112 ? -16.229 11.841 11.016 1.00 83.94 112 GLN A O 1
ATOM 925 N N . GLU A 1 113 ? -17.641 10.452 12.062 1.00 88.50 113 GLU A N 1
ATOM 926 C CA . GLU A 1 113 ? -16.662 9.983 13.032 1.00 88.50 113 GLU A CA 1
ATOM 927 C C . GLU A 1 113 ? -15.752 8.928 12.396 1.00 88.50 113 GLU A C 1
ATOM 929 O O . GLU A 1 113 ? -16.236 8.015 11.718 1.00 88.50 113 GLU A O 1
ATOM 934 N N . LEU A 1 114 ? -14.455 8.984 12.722 1.00 88.25 114 LEU A N 1
ATO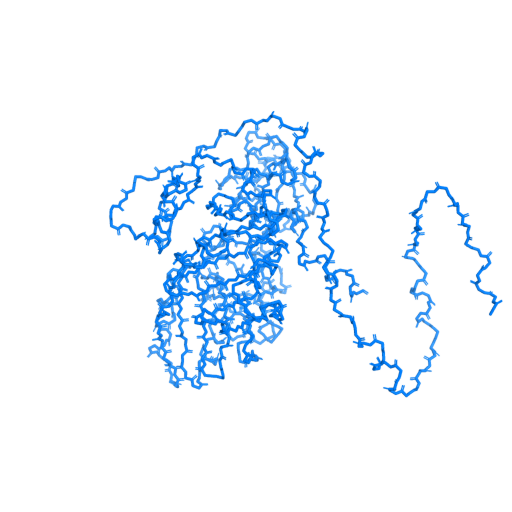M 935 C CA . LEU A 1 114 ? -13.441 8.006 12.306 1.00 88.25 114 LEU A CA 1
ATOM 936 C C . LEU A 1 114 ? -13.915 6.560 12.511 1.00 88.25 114 LEU A C 1
ATOM 938 O O . LEU A 1 114 ? -13.733 5.692 11.657 1.00 88.25 114 LEU A O 1
ATOM 942 N N . ARG A 1 115 ? -14.560 6.307 13.652 1.00 89.31 115 ARG A N 1
ATOM 943 C CA . ARG A 1 115 ? -15.138 5.010 13.995 1.00 89.31 115 ARG A CA 1
ATOM 944 C C . ARG A 1 115 ? -16.114 4.510 12.933 1.00 89.31 115 ARG A C 1
ATOM 946 O O . ARG A 1 115 ? -16.032 3.348 12.547 1.00 89.31 115 ARG A O 1
ATOM 953 N N . ASN A 1 116 ? -17.036 5.352 12.477 1.00 90.38 116 ASN A N 1
ATOM 954 C CA . ASN A 1 116 ? -18.060 4.942 11.519 1.00 90.38 116 ASN A CA 1
ATOM 955 C C . ASN A 1 116 ? -17.433 4.660 10.152 1.00 90.38 116 ASN A C 1
ATOM 957 O O . ASN A 1 116 ? -17.695 3.609 9.581 1.00 90.38 116 ASN A O 1
ATOM 961 N N . GLU A 1 117 ? -16.503 5.505 9.703 1.00 94.75 117 GLU A N 1
ATOM 962 C CA . GLU A 1 117 ? -15.746 5.294 8.463 1.00 94.75 117 GLU A CA 1
ATOM 963 C C . GLU A 1 117 ? -15.046 3.920 8.419 1.00 94.75 117 GLU A C 1
ATOM 965 O O . GLU A 1 117 ? -15.146 3.173 7.439 1.00 94.75 117 GLU A O 1
ATOM 970 N N . VAL A 1 118 ? -14.355 3.556 9.504 1.00 93.69 118 VAL A N 1
ATOM 971 C CA . VAL A 1 118 ? -13.657 2.267 9.626 1.00 93.69 118 VAL A CA 1
ATOM 972 C C . VAL A 1 118 ? -14.652 1.106 9.630 1.00 93.69 118 VAL A C 1
ATOM 974 O O . VAL A 1 118 ? -14.488 0.152 8.872 1.00 93.69 118 VAL A O 1
ATOM 977 N N . LEU A 1 119 ? -15.699 1.176 10.453 1.00 90.81 119 LEU A N 1
ATOM 978 C CA . LEU A 1 119 ? -16.664 0.082 10.597 1.00 90.81 119 LEU A CA 1
ATOM 979 C C . LEU A 1 119 ? -17.511 -0.128 9.343 1.00 90.81 119 LEU A C 1
ATOM 981 O O . LEU A 1 119 ? -17.770 -1.273 8.978 1.00 90.81 119 LEU A O 1
ATOM 985 N N . ASP A 1 120 ? -17.903 0.944 8.661 1.00 91.38 120 ASP A N 1
ATOM 986 C CA . ASP A 1 120 ? -18.662 0.866 7.413 1.00 91.38 120 ASP A CA 1
ATOM 987 C C . ASP A 1 120 ? -17.811 0.234 6.302 1.00 91.38 120 ASP A C 1
ATOM 989 O O . ASP A 1 120 ? -18.311 -0.578 5.519 1.00 91.38 120 ASP A O 1
ATOM 993 N N . THR A 1 121 ? -16.499 0.503 6.297 1.00 93.56 121 THR A N 1
ATOM 994 C CA . THR A 1 121 ? -15.550 -0.184 5.409 1.00 93.56 121 THR A CA 1
ATOM 995 C C . THR A 1 121 ? -15.528 -1.691 5.666 1.00 93.56 121 THR A C 1
ATOM 997 O O . THR A 1 121 ? -15.600 -2.479 4.725 1.00 93.56 121 THR A O 1
ATOM 1000 N N . ARG A 1 122 ? -15.461 -2.100 6.941 1.00 90.31 122 ARG A N 1
ATOM 1001 C CA . ARG A 1 122 ? -15.446 -3.519 7.342 1.00 90.31 122 ARG A CA 1
ATOM 1002 C C . ARG A 1 122 ? -16.772 -4.225 7.060 1.00 90.31 122 ARG A C 1
ATOM 1004 O O . ARG A 1 122 ? -16.777 -5.414 6.757 1.00 90.31 122 ARG A O 1
ATOM 1011 N N . ALA A 1 123 ? -17.890 -3.515 7.193 1.00 89.00 123 ALA A N 1
ATOM 1012 C CA . ALA A 1 123 ? -19.228 -4.080 7.048 1.00 89.00 123 ALA A CA 1
ATOM 1013 C C . ALA A 1 123 ? -19.705 -4.154 5.590 1.00 89.00 123 ALA A C 1
ATOM 1015 O O . ALA A 1 123 ? -20.483 -5.043 5.252 1.00 89.00 123 ALA A O 1
ATOM 1016 N N . CYS A 1 124 ? -19.274 -3.221 4.741 1.00 90.00 124 CYS A N 1
ATOM 1017 C CA . CYS A 1 124 ? -19.747 -3.086 3.365 1.00 90.00 124 CYS A CA 1
ATOM 1018 C C . CYS A 1 124 ? -18.581 -2.738 2.435 1.00 90.00 124 CYS A C 1
ATOM 1020 O O . CYS A 1 124 ? -18.094 -3.581 1.679 1.00 90.00 124 CYS A O 1
ATOM 1022 N N . GLY A 1 125 ? -18.095 -1.505 2.535 1.00 93.25 125 GLY A N 1
ATOM 1023 C CA . GLY A 1 125 ? -16.951 -1.021 1.790 1.00 93.25 125 GLY A CA 1
ATOM 1024 C C . GLY A 1 125 ? -16.926 0.493 1.673 1.00 93.25 125 GLY A C 1
ATOM 1025 O O . GLY A 1 125 ? -17.908 1.181 1.944 1.00 93.25 125 GLY A O 1
ATOM 1026 N N . SER A 1 126 ? -15.777 1.019 1.271 1.00 95.88 126 SER A N 1
ATOM 1027 C CA . SER A 1 126 ? -15.545 2.454 1.182 1.00 95.88 126 SER A CA 1
ATOM 1028 C C . SER A 1 126 ? -14.554 2.842 0.099 1.00 95.88 126 SER A C 1
ATOM 1030 O O . SER A 1 126 ? -13.653 2.084 -0.275 1.00 95.88 126 SER A O 1
ATOM 1032 N N . ILE A 1 127 ? -14.732 4.057 -0.409 1.00 97.44 127 ILE A N 1
ATOM 1033 C CA . ILE A 1 127 ? -13.897 4.638 -1.451 1.00 97.44 127 ILE A CA 1
ATOM 1034 C C . ILE A 1 127 ? -12.838 5.513 -0.782 1.00 97.44 127 ILE A C 1
ATOM 1036 O O . ILE A 1 127 ? -13.146 6.351 0.055 1.00 97.44 127 ILE A O 1
ATOM 1040 N N . TYR A 1 128 ? -11.583 5.376 -1.180 1.00 97.62 128 TYR A N 1
ATOM 1041 C CA . TYR A 1 128 ? -10.519 6.293 -0.793 1.00 97.62 128 TYR A CA 1
ATOM 1042 C C . TYR A 1 128 ? -9.871 6.887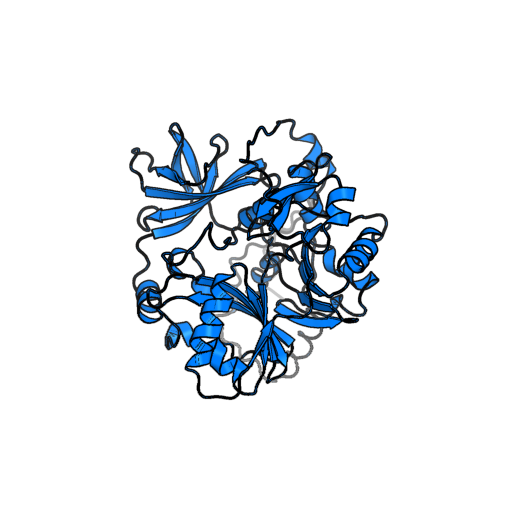 -2.039 1.00 97.62 128 TYR A C 1
ATOM 1044 O O . TYR A 1 128 ? -9.533 6.167 -2.984 1.00 97.62 128 TYR A O 1
ATOM 1052 N N . ASP A 1 129 ? -9.712 8.208 -2.036 1.00 97.69 129 ASP A N 1
ATOM 1053 C CA . ASP A 1 129 ? -9.051 8.937 -3.110 1.00 97.69 129 ASP A CA 1
ATOM 1054 C C . ASP A 1 129 ? -7.540 8.968 -2.869 1.00 97.69 129 ASP A C 1
ATOM 1056 O O . ASP A 1 129 ? -7.004 9.766 -2.099 1.00 97.69 129 ASP A O 1
ATOM 1060 N N . ALA A 1 130 ? -6.847 8.058 -3.545 1.00 96.56 130 ALA A N 1
ATOM 1061 C CA . ALA A 1 130 ? -5.403 7.927 -3.516 1.00 96.56 130 ALA A CA 1
ATOM 1062 C C . ALA A 1 130 ? -4.753 8.552 -4.763 1.00 96.56 130 ALA A C 1
ATOM 1064 O O . ALA A 1 130 ? -3.638 8.172 -5.120 1.00 96.56 130 ALA A O 1
ATOM 1065 N N . SER A 1 131 ? -5.409 9.517 -5.421 1.00 96.69 131 SER A N 1
ATOM 1066 C CA . SER A 1 131 ? -4.914 10.138 -6.663 1.00 96.69 131 SER A CA 1
ATOM 1067 C C . SER A 1 131 ? -3.623 10.940 -6.486 1.00 96.69 131 SER A C 1
ATOM 1069 O O . SER A 1 131 ? -2.953 11.251 -7.464 1.00 96.69 131 SER A O 1
ATOM 1071 N N . TYR A 1 132 ? -3.209 11.213 -5.244 1.00 93.06 132 TYR A N 1
ATOM 1072 C CA . TYR A 1 132 ? -1.864 11.712 -4.961 1.00 93.06 132 TYR A CA 1
ATOM 1073 C C . TYR A 1 132 ? -0.774 10.666 -5.254 1.00 93.06 132 TYR A C 1
ATOM 1075 O O . TYR A 1 132 ? 0.403 11.007 -5.263 1.00 93.06 132 TYR A O 1
ATOM 1083 N N . LYS A 1 133 ? -1.083 9.380 -5.456 1.00 94.75 133 LYS A N 1
ATOM 1084 C CA . LYS A 1 133 ? -0.070 8.383 -5.835 1.00 94.75 133 LYS A CA 1
ATOM 1085 C C . LYS A 1 133 ? 0.452 8.646 -7.245 1.00 94.75 133 LYS A C 1
ATOM 1087 O O . LYS A 1 133 ? -0.241 9.185 -8.101 1.00 94.75 133 LYS A O 1
ATOM 1092 N N . ARG A 1 134 ? 1.704 8.266 -7.502 1.00 94.50 134 ARG A N 1
ATOM 1093 C CA . ARG A 1 134 ? 2.329 8.472 -8.812 1.00 94.50 134 ARG A CA 1
ATOM 1094 C C . ARG A 1 134 ? 2.085 7.263 -9.696 1.00 94.50 134 ARG A C 1
ATOM 1096 O O . ARG A 1 134 ? 2.491 6.157 -9.353 1.00 94.50 134 ARG A O 1
ATOM 1103 N N . GLN A 1 135 ? 1.444 7.496 -10.832 1.00 97.00 135 GLN A N 1
ATOM 1104 C CA . GLN A 1 135 ? 1.136 6.476 -11.824 1.00 97.00 135 GLN A CA 1
ATOM 1105 C C . GLN A 1 135 ? 1.995 6.709 -13.064 1.00 97.00 135 GLN A C 1
ATOM 1107 O O . GLN A 1 135 ? 2.034 7.817 -13.604 1.00 97.00 135 GLN A O 1
ATOM 1112 N N . PHE A 1 136 ? 2.709 5.682 -13.508 1.00 98.06 136 PHE A N 1
ATOM 1113 C CA . PHE A 1 136 ? 3.548 5.761 -14.699 1.00 98.06 136 PHE A CA 1
ATOM 1114 C C . PHE A 1 136 ? 3.623 4.417 -15.416 1.00 98.06 136 PHE A C 1
ATOM 1116 O O . PHE A 1 136 ? 3.327 3.357 -14.862 1.00 98.06 136 PHE A O 1
ATOM 1123 N N . LEU A 1 137 ? 4.011 4.481 -16.679 1.00 98.50 137 LEU A N 1
ATOM 1124 C CA . LEU A 1 137 ? 4.135 3.364 -17.587 1.00 98.50 137 LEU A CA 1
ATOM 1125 C C . LEU A 1 137 ? 5.603 3.179 -17.961 1.00 98.50 137 LEU A C 1
ATOM 1127 O O . LEU A 1 137 ? 6.326 4.153 -18.182 1.00 98.50 137 LEU A O 1
ATOM 1131 N N . LEU A 1 138 ? 6.008 1.918 -18.068 1.00 98.75 138 LEU A N 1
ATOM 1132 C CA . LEU A 1 138 ? 7.235 1.524 -18.752 1.00 98.75 138 LEU A CA 1
ATOM 1133 C C . LEU A 1 138 ? 6.841 0.730 -19.992 1.00 98.75 138 LEU A C 1
ATOM 1135 O O . LEU A 1 138 ? 6.119 -0.263 -19.869 1.00 98.75 138 LEU A O 1
ATOM 1139 N N . ILE A 1 139 ? 7.275 1.196 -21.163 1.00 98.69 139 ILE A N 1
ATOM 1140 C CA . ILE A 1 139 ? 6.831 0.685 -22.466 1.00 98.69 139 ILE A CA 1
ATOM 1141 C C . ILE A 1 139 ? 8.042 0.299 -23.315 1.00 98.69 139 ILE A C 1
ATOM 1143 O O . ILE A 1 139 ? 8.943 1.117 -23.471 1.00 98.69 139 ILE A O 1
ATOM 1147 N N . GLY A 1 140 ? 8.046 -0.907 -23.875 1.00 98.44 140 GLY A N 1
ATOM 1148 C CA . GLY A 1 140 ? 9.099 -1.446 -24.741 1.00 98.44 140 GLY A CA 1
ATOM 1149 C C . GLY A 1 140 ? 9.440 -2.893 -24.383 1.00 98.44 140 GLY A C 1
ATOM 1150 O O . GLY A 1 140 ? 9.085 -3.375 -23.303 1.00 98.44 140 GLY A O 1
ATOM 1151 N N . LYS A 1 141 ? 10.129 -3.612 -25.274 1.00 98.12 141 LYS A N 1
ATOM 1152 C CA . LYS A 1 141 ? 10.417 -5.051 -25.087 1.00 98.12 141 LYS A CA 1
ATOM 1153 C C . LYS A 1 141 ? 11.276 -5.352 -23.852 1.00 98.12 141 LYS A C 1
ATOM 1155 O O . LYS A 1 141 ? 11.214 -6.454 -23.309 1.00 98.12 141 LYS A O 1
ATOM 1160 N N . ASP A 1 142 ? 12.067 -4.376 -23.402 1.00 98.56 142 ASP A N 1
ATOM 1161 C CA . ASP A 1 142 ? 12.974 -4.502 -22.264 1.00 98.56 142 ASP A CA 1
ATOM 1162 C C . ASP A 1 142 ? 12.366 -3.934 -20.965 1.00 98.56 142 ASP A C 1
ATOM 1164 O O . ASP A 1 142 ? 13.042 -3.909 -19.937 1.00 98.56 142 ASP A O 1
ATOM 1168 N N . SER A 1 143 ? 11.088 -3.519 -20.954 1.00 98.56 143 SER A N 1
ATOM 1169 C CA . SER A 1 143 ? 10.448 -2.878 -19.792 1.00 98.56 143 SER A CA 1
ATOM 1170 C C . SER A 1 143 ? 10.456 -3.755 -18.533 1.00 98.56 143 SER A C 1
ATOM 1172 O O . SER A 1 143 ? 10.755 -3.272 -17.438 1.00 98.56 143 SER A O 1
ATOM 1174 N N . SER A 1 144 ? 10.159 -5.052 -18.681 1.00 98.31 144 SER A N 1
ATOM 1175 C CA . SER A 1 144 ? 10.222 -6.025 -17.584 1.00 98.31 144 SER A CA 1
ATOM 1176 C C . SER A 1 144 ? 11.647 -6.204 -17.076 1.00 98.31 144 SER A C 1
ATOM 1178 O O . SER A 1 144 ? 11.858 -6.115 -15.872 1.00 98.31 144 SER A O 1
ATOM 1180 N N . LYS A 1 145 ? 12.619 -6.391 -17.976 1.00 98.31 145 LYS A N 1
ATOM 1181 C CA . LYS A 1 145 ? 14.037 -6.562 -17.630 1.00 98.31 145 LYS A CA 1
ATOM 1182 C C . LYS A 1 145 ? 14.597 -5.334 -16.910 1.00 98.31 145 LYS A C 1
ATOM 1184 O O . LYS A 1 145 ? 15.294 -5.470 -15.908 1.00 98.31 145 LYS A O 1
ATOM 1189 N N . PHE A 1 146 ? 14.270 -4.143 -17.407 1.00 98.69 146 PHE A N 1
ATOM 1190 C CA . PHE A 1 146 ? 14.662 -2.875 -16.806 1.00 98.69 146 PHE A CA 1
ATOM 1191 C C . PHE A 1 146 ? 14.147 -2.761 -15.366 1.00 98.69 146 PHE A C 1
ATOM 1193 O O . PHE A 1 146 ? 14.937 -2.549 -14.448 1.00 98.69 146 PHE A O 1
ATOM 1200 N N . LEU A 1 147 ? 12.837 -2.942 -15.146 1.00 98.56 147 LEU A N 1
ATOM 1201 C CA . LEU A 1 147 ? 12.263 -2.790 -13.808 1.00 98.56 147 LEU A CA 1
ATOM 1202 C C . LEU A 1 147 ? 12.717 -3.903 -12.855 1.00 98.56 147 LEU A C 1
ATOM 1204 O O . LEU A 1 147 ? 12.960 -3.633 -11.682 1.00 98.56 147 LEU A O 1
ATOM 1208 N N . ASP A 1 148 ? 12.863 -5.134 -13.351 1.00 98.44 148 ASP A N 1
ATOM 1209 C CA . ASP A 1 148 ? 13.323 -6.289 -12.576 1.00 98.44 148 ASP A CA 1
ATOM 1210 C C . ASP A 1 148 ? 14.680 -6.046 -11.901 1.00 98.44 148 ASP A C 1
ATOM 1212 O O . ASP A 1 148 ? 14.902 -6.499 -10.780 1.00 98.44 148 ASP A O 1
ATOM 1216 N N . ALA A 1 149 ? 15.573 -5.288 -12.542 1.00 97.81 149 ALA A N 1
ATOM 1217 C CA . ALA A 1 149 ? 16.880 -4.935 -11.991 1.00 97.81 149 ALA A CA 1
ATOM 1218 C C . ALA A 1 149 ? 16.815 -3.925 -10.828 1.00 97.81 149 ALA A C 1
ATOM 1220 O O . ALA A 1 149 ? 17.804 -3.760 -10.116 1.00 97.81 149 ALA A O 1
ATOM 1221 N N . LEU A 1 150 ? 15.678 -3.253 -10.623 1.00 98.31 150 LEU A N 1
ATOM 1222 C CA . LEU A 1 150 ? 15.510 -2.182 -9.633 1.00 98.31 150 LEU A CA 1
ATOM 1223 C C . LEU A 1 150 ? 14.674 -2.597 -8.418 1.00 98.31 150 LEU A C 1
ATOM 1225 O O . LEU A 1 150 ? 14.587 -1.844 -7.446 1.00 98.31 150 LEU A O 1
ATOM 1229 N N . VAL A 1 151 ? 14.034 -3.767 -8.469 1.00 98.75 151 VAL A N 1
ATOM 1230 C CA . VAL A 1 151 ? 13.036 -4.172 -7.476 1.00 98.75 151 VAL A CA 1
ATOM 1231 C C . VAL A 1 151 ? 13.248 -5.594 -6.957 1.00 98.75 151 VAL A C 1
ATOM 1233 O O . VAL A 1 151 ? 13.964 -6.411 -7.533 1.00 98.75 151 VAL A O 1
ATOM 1236 N N . THR A 1 152 ? 12.614 -5.899 -5.828 1.00 98.62 152 THR A N 1
ATOM 1237 C CA . THR A 1 152 ? 12.797 -7.164 -5.100 1.00 98.62 152 THR A CA 1
ATOM 1238 C C . THR A 1 152 ? 11.968 -8.343 -5.624 1.00 98.62 152 THR A C 1
ATOM 1240 O O . THR A 1 152 ? 12.220 -9.488 -5.235 1.00 98.62 152 THR A O 1
ATOM 1243 N N . SER A 1 153 ? 10.971 -8.099 -6.474 1.00 98.19 153 SER A N 1
ATOM 1244 C CA . SER A 1 153 ? 10.138 -9.134 -7.102 1.00 98.19 153 SER A CA 1
ATOM 1245 C C . SER A 1 153 ? 10.679 -9.588 -8.458 1.00 98.19 153 SER A C 1
ATOM 1247 O O . SER A 1 153 ? 11.601 -8.998 -9.007 1.00 98.19 153 SER A O 1
ATOM 1249 N N . ASP A 1 154 ? 10.115 -10.679 -8.980 1.00 97.19 154 ASP A N 1
ATOM 1250 C CA . ASP A 1 154 ? 10.452 -11.220 -10.299 1.00 97.19 154 ASP A CA 1
ATOM 1251 C C . ASP A 1 154 ? 9.484 -10.676 -11.363 1.00 97.19 154 ASP A C 1
ATOM 1253 O O . ASP A 1 154 ? 8.415 -11.242 -11.595 1.00 97.19 154 ASP A O 1
ATOM 1257 N N . ILE A 1 155 ? 9.839 -9.541 -11.964 1.00 98.38 155 ILE A N 1
ATOM 1258 C CA . ILE A 1 155 ? 8.991 -8.807 -12.914 1.00 98.38 155 ILE A CA 1
ATOM 1259 C C . ILE A 1 155 ? 9.020 -9.444 -14.306 1.00 98.38 155 ILE A C 1
ATOM 1261 O O . ILE A 1 155 ? 8.040 -9.360 -15.049 1.00 98.38 155 ILE A O 1
ATOM 1265 N N . GLU A 1 156 ? 10.119 -10.101 -14.671 1.00 97.31 156 GLU A N 1
ATOM 1266 C CA . GLU A 1 156 ? 10.224 -10.820 -15.946 1.00 97.31 156 GLU A CA 1
ATOM 1267 C C . GLU A 1 156 ? 9.266 -12.012 -16.010 1.00 97.31 156 GLU A C 1
ATOM 1269 O O . GLU A 1 156 ? 8.653 -12.245 -17.053 1.00 97.31 156 GLU A O 1
ATOM 1274 N N . SER A 1 157 ? 9.088 -12.716 -14.886 1.00 96.25 157 SER A N 1
ATOM 1275 C CA . SER A 1 157 ? 8.177 -13.864 -14.782 1.00 96.25 157 SER A CA 1
ATOM 1276 C C . SER A 1 157 ? 6.688 -13.503 -14.762 1.00 96.25 157 SER A C 1
ATOM 1278 O O . SER A 1 157 ? 5.849 -14.392 -14.882 1.00 96.25 157 SER A O 1
ATOM 1280 N N . LEU A 1 158 ? 6.352 -12.219 -14.595 1.00 97.00 158 LEU A N 1
ATOM 1281 C CA . LEU A 1 158 ? 4.969 -11.762 -14.499 1.00 97.00 158 LEU A CA 1
ATOM 1282 C C . LEU A 1 158 ? 4.255 -11.990 -15.840 1.00 97.00 158 LEU A C 1
ATOM 1284 O O . LEU A 1 158 ? 4.770 -11.593 -16.893 1.00 97.00 158 LEU A O 1
ATOM 1288 N N . GLU A 1 159 ? 3.081 -12.617 -15.818 1.00 98.12 159 GLU A N 1
ATOM 1289 C CA . GLU A 1 159 ? 2.271 -12.821 -17.024 1.00 98.12 159 GLU A CA 1
ATOM 1290 C C . GLU A 1 159 ? 1.450 -11.567 -17.349 1.00 98.12 159 GLU A C 1
ATOM 1292 O O . GLU A 1 159 ? 1.294 -10.662 -16.525 1.00 98.12 159 GLU A O 1
ATOM 1297 N N . GLU A 1 160 ? 0.935 -11.479 -18.575 1.00 98.19 160 GLU A N 1
ATOM 1298 C CA . GLU A 1 160 ? 0.002 -10.405 -18.926 1.00 98.19 160 GLU A CA 1
ATOM 1299 C C . GLU A 1 160 ? -1.212 -10.430 -17.995 1.00 98.19 160 GLU A C 1
ATOM 1301 O O . GLU A 1 160 ? -1.699 -11.494 -17.612 1.00 98.19 160 GLU A O 1
ATOM 1306 N N . TRP A 1 161 ? -1.693 -9.243 -17.631 1.00 98.12 161 TRP A N 1
ATOM 1307 C CA . TRP A 1 161 ? -2.816 -9.035 -16.721 1.00 98.12 161 TRP A CA 1
ATOM 1308 C C . TRP A 1 161 ? -2.577 -9.517 -15.283 1.00 98.12 161 TRP A C 1
ATOM 1310 O O . TRP A 1 161 ? -3.513 -9.579 -14.484 1.00 98.12 161 TRP A O 1
ATOM 1320 N N . GLN A 1 162 ? -1.323 -9.786 -14.907 1.00 98.44 162 GLN A N 1
ATOM 1321 C CA . GLN A 1 162 ? -0.929 -10.025 -13.520 1.00 98.44 162 GLN A CA 1
ATOM 1322 C C . GLN A 1 162 ? -0.296 -8.792 -12.886 1.00 98.44 162 GLN A C 1
ATOM 1324 O O . GLN A 1 162 ? 0.320 -7.951 -13.549 1.00 98.44 162 GLN A O 1
ATOM 1329 N N . SER A 1 163 ? -0.446 -8.703 -11.571 1.00 98.44 163 SER A N 1
ATOM 1330 C CA . SER A 1 163 ? 0.129 -7.654 -10.745 1.00 98.44 163 SER A CA 1
ATOM 1331 C C . SER A 1 163 ? 0.938 -8.249 -9.600 1.00 98.44 163 SER A C 1
ATOM 1333 O O . SER A 1 163 ? 0.663 -9.342 -9.110 1.00 98.44 163 SER A O 1
ATOM 1335 N N . VAL A 1 164 ? 1.918 -7.496 -9.116 1.00 98.06 164 VAL A N 1
ATOM 1336 C CA . VAL A 1 164 ? 2.733 -7.856 -7.958 1.00 98.06 164 VAL A CA 1
ATOM 1337 C C . VAL A 1 164 ? 3.023 -6.614 -7.122 1.00 98.06 164 VAL A C 1
ATOM 1339 O O . VAL A 1 164 ? 3.204 -5.518 -7.655 1.00 98.06 164 VAL A O 1
ATOM 1342 N N . LYS A 1 165 ? 3.055 -6.781 -5.798 1.00 97.69 165 LYS A N 1
ATOM 1343 C CA . LYS A 1 165 ? 3.619 -5.777 -4.893 1.00 97.69 165 LYS A CA 1
ATOM 1344 C C . LYS A 1 165 ? 5.107 -6.044 -4.742 1.00 97.69 165 LYS A C 1
ATOM 1346 O O . LYS A 1 165 ? 5.495 -7.180 -4.488 1.00 97.69 165 LYS A O 1
ATOM 1351 N N . THR A 1 166 ? 5.929 -5.019 -4.894 1.00 98.62 166 THR A N 1
ATOM 1352 C CA . THR A 1 166 ? 7.388 -5.149 -4.833 1.00 98.62 166 THR A CA 1
ATOM 1353 C C . THR A 1 166 ? 8.009 -3.964 -4.117 1.00 98.62 166 THR A C 1
ATOM 1355 O O . THR A 1 166 ? 7.392 -2.909 -4.019 1.00 98.62 166 THR A O 1
ATOM 1358 N N . LEU A 1 167 ? 9.243 -4.112 -3.646 1.00 98.75 167 LEU A N 1
ATOM 1359 C CA . LEU A 1 167 ? 10.002 -3.016 -3.057 1.00 98.75 167 LEU A CA 1
ATOM 1360 C C . LEU A 1 167 ? 11.032 -2.512 -4.061 1.00 98.75 167 LEU A C 1
ATOM 1362 O O . LEU A 1 167 ? 11.694 -3.317 -4.718 1.00 98.75 167 LEU A O 1
ATOM 1366 N N . MET A 1 168 ? 11.170 -1.193 -4.162 1.00 98.69 168 MET A N 1
ATOM 1367 C CA . MET A 1 168 ? 12.339 -0.551 -4.760 1.00 98.69 168 MET A CA 1
ATOM 1368 C C . MET A 1 168 ? 13.305 -0.199 -3.633 1.00 98.69 168 MET A C 1
ATOM 1370 O O . MET A 1 168 ? 12.902 0.417 -2.645 1.00 98.69 168 MET A O 1
ATOM 1374 N N . THR A 1 169 ? 14.568 -0.594 -3.760 1.00 98.56 169 THR A N 1
ATOM 1375 C CA . THR A 1 169 ? 15.589 -0.405 -2.721 1.00 98.56 169 THR A CA 1
ATOM 1376 C C . THR A 1 169 ? 16.761 0.421 -3.237 1.00 98.56 169 THR A C 1
ATOM 1378 O O . THR A 1 169 ? 16.960 0.554 -4.441 1.00 98.56 169 THR A O 1
ATOM 1381 N N . ASN A 1 170 ? 17.539 0.996 -2.322 1.00 98.00 170 ASN A N 1
ATOM 1382 C CA . ASN A 1 170 ? 18.796 1.678 -2.636 1.00 98.00 170 ASN A CA 1
ATOM 1383 C C . ASN A 1 170 ? 20.005 0.732 -2.484 1.00 98.00 170 ASN A C 1
ATOM 1385 O O . ASN A 1 170 ? 19.875 -0.403 -2.026 1.00 98.00 170 ASN A O 1
ATOM 1389 N N . HIS A 1 171 ? 21.209 1.205 -2.821 1.00 97.44 171 HIS A N 1
ATOM 1390 C CA . HIS A 1 171 ? 22.444 0.413 -2.714 1.00 97.44 171 HIS A CA 1
ATOM 1391 C C . HIS A 1 171 ? 22.802 -0.030 -1.285 1.00 97.44 171 HIS A C 1
ATOM 1393 O O . HIS A 1 171 ? 23.522 -1.012 -1.125 1.00 97.44 171 HIS A O 1
ATOM 1399 N N . ASN A 1 172 ? 22.257 0.631 -0.261 1.00 97.88 172 ASN A N 1
ATOM 1400 C CA . ASN A 1 172 ? 22.445 0.267 1.145 1.00 97.88 172 ASN A CA 1
ATOM 1401 C C . ASN A 1 172 ? 21.392 -0.745 1.638 1.00 97.88 172 ASN A C 1
ATOM 1403 O O . ASN A 1 172 ? 21.438 -1.172 2.788 1.00 97.88 172 ASN A O 1
ATOM 1407 N N . GLY A 1 173 ? 20.445 -1.140 0.780 1.00 97.69 173 GLY A N 1
ATOM 1408 C CA . GLY A 1 173 ? 19.370 -2.080 1.099 1.00 97.69 173 GLY A CA 1
ATOM 1409 C C . GLY A 1 173 ? 18.152 -1.448 1.772 1.00 97.69 173 GLY A C 1
ATOM 1410 O O . GLY A 1 173 ? 17.246 -2.177 2.168 1.00 97.69 173 GLY A O 1
ATOM 1411 N N . GLY A 1 174 ? 18.110 -0.121 1.898 1.00 98.31 174 GLY A N 1
ATOM 1412 C CA . GLY A 1 174 ? 16.955 0.594 2.433 1.00 98.31 174 GLY A CA 1
ATOM 1413 C C . GLY A 1 174 ? 15.834 0.761 1.408 1.00 98.31 174 GLY A C 1
ATOM 1414 O O . GLY A 1 174 ? 16.089 0.786 0.200 1.00 98.31 174 GLY A O 1
ATOM 1415 N N . ILE A 1 175 ? 14.591 0.869 1.878 1.00 98.62 175 ILE A N 1
ATOM 1416 C CA . ILE A 1 175 ? 13.393 0.883 1.029 1.00 98.62 175 ILE A CA 1
ATOM 1417 C C . ILE A 1 175 ? 13.087 2.301 0.529 1.00 98.62 175 ILE A C 1
ATOM 1419 O O . ILE A 1 175 ? 12.758 3.209 1.291 1.00 98.62 175 ILE A O 1
ATOM 1423 N N . ILE A 1 176 ? 13.117 2.484 -0.790 1.00 97.81 176 ILE A N 1
ATOM 1424 C CA . ILE A 1 176 ? 12.697 3.722 -1.457 1.00 97.81 176 ILE A CA 1
ATOM 1425 C C . ILE A 1 176 ? 11.173 3.786 -1.558 1.00 97.81 176 ILE A C 1
ATOM 1427 O O . ILE A 1 176 ? 10.591 4.840 -1.322 1.00 97.81 176 ILE A O 1
ATOM 1431 N N . ASP A 1 177 ? 10.498 2.689 -1.885 1.00 97.88 177 ASP A N 1
ATOM 1432 C CA . ASP A 1 177 ? 9.033 2.622 -1.853 1.00 97.88 177 ASP A CA 1
ATOM 1433 C C . ASP A 1 177 ? 8.539 1.176 -1.990 1.00 97.88 177 ASP A C 1
ATOM 1435 O O . ASP A 1 177 ? 9.272 0.296 -2.451 1.00 97.88 177 ASP A O 1
ATOM 1439 N N . GLU A 1 178 ? 7.268 0.963 -1.655 1.00 97.50 178 GLU A N 1
ATOM 1440 C CA . GLU A 1 178 ? 6.483 -0.186 -2.107 1.00 97.50 178 GLU A CA 1
ATOM 1441 C C . GLU A 1 178 ? 5.727 0.191 -3.389 1.00 97.50 178 GLU A C 1
ATOM 1443 O O . GLU A 1 178 ? 5.019 1.195 -3.440 1.00 97.50 178 GLU A O 1
ATOM 1448 N N . LEU A 1 179 ? 5.849 -0.629 -4.427 1.00 98.38 179 LEU A N 1
ATOM 1449 C CA . LEU A 1 179 ? 5.227 -0.417 -5.728 1.00 98.38 179 LEU A CA 1
ATOM 1450 C C . LEU A 1 179 ? 4.162 -1.478 -5.989 1.00 98.38 179 LEU A C 1
ATOM 1452 O O . LEU A 1 179 ? 4.394 -2.662 -5.738 1.00 98.38 179 LEU A O 1
ATOM 1456 N N . LEU A 1 180 ? 3.039 -1.072 -6.583 1.00 98.44 180 LEU A N 1
ATOM 1457 C CA . LEU A 1 180 ? 2.143 -1.993 -7.282 1.00 98.44 180 LEU A CA 1
ATOM 1458 C C . LEU A 1 180 ? 2.526 -1.993 -8.762 1.00 98.44 180 LEU A C 1
ATOM 1460 O O . LEU A 1 180 ? 2.311 -1.003 -9.459 1.00 98.44 180 LEU A O 1
ATOM 1464 N N . VAL A 1 181 ? 3.093 -3.099 -9.236 1.00 98.75 181 VAL A N 1
ATOM 1465 C CA . VAL A 1 181 ? 3.479 -3.289 -10.638 1.00 98.75 181 VAL A CA 1
ATOM 1466 C C . VAL A 1 181 ? 2.447 -4.181 -11.302 1.00 98.75 181 VAL A C 1
ATOM 1468 O O . VAL A 1 181 ? 2.192 -5.281 -10.826 1.00 98.75 181 VAL A O 1
ATOM 1471 N N . SER A 1 182 ? 1.870 -3.722 -12.405 1.00 98.62 182 SER A N 1
ATOM 1472 C CA . SER A 1 182 ? 0.852 -4.444 -13.166 1.00 98.62 182 SER A CA 1
ATOM 1473 C C . SER A 1 182 ? 1.287 -4.582 -14.617 1.00 98.62 182 SER A C 1
ATOM 1475 O O . SER A 1 182 ? 1.534 -3.581 -15.289 1.00 98.62 182 SER A O 1
ATOM 1477 N N . LYS A 1 183 ? 1.387 -5.809 -15.123 1.00 98.56 183 LYS A N 1
ATOM 1478 C CA . LYS A 1 183 ? 1.730 -6.057 -16.523 1.00 98.56 183 LYS A CA 1
ATOM 1479 C C . LYS A 1 183 ? 0.465 -5.994 -17.364 1.00 98.56 183 LYS A C 1
ATOM 1481 O O . LYS A 1 183 ? -0.398 -6.849 -17.217 1.00 98.56 183 LYS A O 1
ATOM 1486 N N . ARG A 1 184 ? 0.346 -4.980 -18.225 1.00 97.00 184 ARG A N 1
ATOM 1487 C CA . ARG A 1 184 ? -0.791 -4.854 -19.153 1.00 97.00 184 ARG A CA 1
ATOM 1488 C C . ARG A 1 184 ? -0.590 -5.762 -20.366 1.00 97.00 184 ARG A C 1
ATOM 1490 O O . ARG A 1 184 ? -1.492 -6.487 -20.755 1.00 97.00 184 ARG A O 1
ATOM 1497 N N . THR A 1 185 ? 0.615 -5.743 -20.933 1.00 97.75 185 THR A N 1
ATOM 1498 C CA . THR A 1 185 ? 1.038 -6.599 -22.055 1.00 97.75 185 THR A CA 1
ATOM 1499 C C . THR A 1 185 ? 2.495 -7.023 -21.862 1.00 97.75 185 THR A C 1
ATOM 1501 O O . THR A 1 185 ? 3.160 -6.563 -20.929 1.00 97.75 185 THR A O 1
ATOM 1504 N N . LYS A 1 186 ? 3.033 -7.864 -22.752 1.00 96.31 186 LYS A N 1
ATOM 1505 C CA . LYS A 1 186 ? 4.466 -8.218 -22.790 1.00 96.31 186 LYS A CA 1
ATOM 1506 C C . LYS A 1 186 ? 5.421 -7.022 -22.734 1.00 96.31 186 LYS A C 1
ATOM 1508 O O . LYS A 1 186 ? 6.490 -7.163 -22.154 1.00 96.31 186 LYS A O 1
ATOM 1513 N N . GLU A 1 187 ? 5.022 -5.877 -23.281 1.00 97.94 187 GLU A N 1
ATOM 1514 C CA . GLU A 1 187 ? 5.877 -4.693 -23.460 1.00 97.94 187 GLU A CA 1
ATOM 1515 C C . GLU A 1 187 ? 5.350 -3.470 -22.702 1.00 97.94 187 GLU A C 1
ATOM 1517 O O . GLU A 1 187 ? 5.766 -2.347 -22.968 1.00 97.94 187 GLU A O 1
ATOM 1522 N N . LYS A 1 188 ? 4.378 -3.646 -21.798 1.00 98.44 188 LYS A N 1
ATOM 1523 C CA . LYS A 1 188 ? 3.758 -2.528 -21.079 1.00 98.44 188 LYS A CA 1
ATOM 1524 C C . LYS A 1 188 ? 3.522 -2.873 -19.621 1.00 98.44 188 LYS A C 1
ATOM 1526 O O . LYS A 1 188 ? 2.652 -3.679 -19.284 1.00 98.44 188 LYS A O 1
ATOM 1531 N N . LEU A 1 189 ? 4.252 -2.187 -18.751 1.00 98.75 189 LEU A N 1
ATOM 1532 C CA . LEU A 1 189 ? 4.022 -2.186 -17.312 1.00 98.75 189 LEU A CA 1
ATOM 1533 C C . LEU A 1 189 ? 3.302 -0.903 -16.906 1.00 98.75 189 LEU A C 1
ATOM 1535 O O . LEU A 1 189 ? 3.624 0.175 -17.397 1.00 98.75 189 LEU A O 1
ATOM 1539 N N . HIS A 1 190 ? 2.366 -1.023 -15.973 1.00 98.62 190 HIS A N 1
ATOM 1540 C CA . HIS A 1 190 ? 1.739 0.082 -15.265 1.00 98.62 190 HIS A CA 1
ATOM 1541 C C . HIS A 1 190 ? 2.119 0.002 -13.789 1.00 98.62 190 HIS A C 1
ATOM 1543 O O . HIS A 1 190 ? 1.866 -1.008 -13.132 1.00 98.62 190 HIS A O 1
ATOM 1549 N N . ILE A 1 191 ? 2.759 1.053 -13.286 1.00 98.62 191 ILE A N 1
ATOM 1550 C CA . ILE A 1 191 ? 3.324 1.109 -11.946 1.00 98.62 191 ILE A CA 1
ATOM 1551 C C . ILE A 1 191 ? 2.647 2.222 -11.157 1.00 98.62 191 ILE A C 1
ATOM 1553 O O . ILE A 1 191 ? 2.522 3.351 -11.633 1.00 98.62 191 ILE A O 1
ATOM 1557 N N . VAL A 1 192 ? 2.265 1.894 -9.924 1.00 98.25 192 VAL A N 1
ATOM 1558 C CA . VAL A 1 192 ? 1.786 2.853 -8.930 1.00 98.25 192 VAL A CA 1
ATOM 1559 C C . VAL A 1 192 ? 2.796 2.926 -7.790 1.00 98.25 192 VAL A C 1
ATOM 1561 O O . VAL A 1 192 ? 3.068 1.920 -7.132 1.00 98.25 192 VAL A O 1
ATOM 1564 N N . ALA A 1 193 ? 3.327 4.123 -7.553 1.00 96.50 193 ALA A N 1
ATOM 1565 C CA . ALA A 1 193 ? 4.237 4.452 -6.459 1.00 96.50 193 ALA A CA 1
ATOM 1566 C C . ALA A 1 193 ? 3.547 5.356 -5.425 1.00 96.50 193 ALA A C 1
ATOM 1568 O O . ALA A 1 193 ? 2.705 6.190 -5.771 1.00 96.50 193 ALA A O 1
ATOM 1569 N N . ASN A 1 194 ? 3.912 5.225 -4.151 1.00 92.81 194 ASN A N 1
ATOM 1570 C CA . ASN A 1 194 ? 3.394 6.077 -3.080 1.00 92.81 194 ASN A CA 1
ATOM 1571 C C . ASN A 1 194 ? 4.147 7.410 -2.997 1.00 92.81 194 ASN A C 1
ATOM 1573 O O . ASN A 1 194 ? 3.535 8.425 -2.672 1.00 92.81 194 ASN A O 1
ATOM 1577 N N . ARG A 1 195 ? 5.456 7.418 -3.283 1.00 89.19 195 ARG A N 1
ATOM 1578 C CA . ARG A 1 195 ? 6.331 8.592 -3.146 1.00 89.19 195 ARG A CA 1
ATOM 1579 C C . ARG A 1 195 ? 6.863 9.080 -4.501 1.00 89.19 195 ARG A C 1
ATOM 1581 O O . ARG A 1 195 ? 7.233 8.271 -5.351 1.00 89.19 195 ARG A O 1
ATOM 1588 N N . PRO A 1 196 ? 7.001 10.407 -4.706 1.00 87.62 196 PRO A N 1
ATOM 1589 C CA . PRO A 1 196 ? 7.500 10.974 -5.963 1.00 87.62 196 PRO A CA 1
ATOM 1590 C C . PRO A 1 196 ? 8.943 10.587 -6.295 1.00 87.62 196 PRO A C 1
ATOM 1592 O O . PRO A 1 196 ? 9.303 10.549 -7.469 1.00 87.62 196 PRO A O 1
ATOM 1595 N N . LYS A 1 197 ? 9.754 10.258 -5.282 1.00 90.31 197 LYS A N 1
ATOM 1596 C CA . LYS A 1 197 ? 11.166 9.893 -5.448 1.00 90.31 197 LYS A CA 1
ATOM 1597 C C . LYS A 1 197 ? 11.376 8.740 -6.437 1.00 90.31 197 LYS A C 1
ATOM 1599 O O . LYS A 1 197 ? 12.345 8.766 -7.185 1.00 90.31 197 LYS A O 1
ATOM 1604 N N . VAL A 1 198 ? 10.437 7.792 -6.507 1.00 95.19 198 VAL A N 1
ATOM 1605 C CA . VAL A 1 198 ? 10.483 6.654 -7.443 1.00 95.19 198 VAL A CA 1
ATOM 1606 C C . VAL A 1 198 ? 10.596 7.110 -8.898 1.00 95.19 198 VAL A C 1
ATOM 1608 O O . VAL A 1 198 ? 11.323 6.493 -9.669 1.00 95.19 198 VAL A O 1
ATOM 1611 N N . LEU A 1 199 ? 9.922 8.202 -9.279 1.00 94.12 199 LEU A N 1
ATOM 1612 C CA . LEU A 1 199 ? 9.972 8.708 -10.654 1.00 94.12 199 LEU A CA 1
ATOM 1613 C C . LEU A 1 199 ? 11.393 9.143 -11.019 1.00 94.12 199 LEU A C 1
ATOM 1615 O O . LEU A 1 199 ? 11.910 8.750 -12.062 1.00 94.12 199 LEU A O 1
ATOM 1619 N N . THR A 1 200 ? 12.039 9.892 -10.124 1.00 93.31 200 THR A N 1
ATOM 1620 C CA . THR A 1 200 ? 13.419 10.353 -10.299 1.00 93.31 200 THR A CA 1
ATOM 1621 C C . THR A 1 200 ? 14.396 9.182 -10.355 1.00 93.31 200 THR A C 1
ATOM 1623 O O . THR A 1 200 ? 15.272 9.164 -11.216 1.00 93.31 200 THR A O 1
ATOM 1626 N N . GLU A 1 201 ? 14.233 8.183 -9.482 1.00 95.44 201 GLU A N 1
ATOM 1627 C CA . GLU A 1 201 ? 15.073 6.980 -9.486 1.00 95.44 201 GLU A CA 1
ATOM 1628 C C . GLU A 1 201 ? 14.949 6.220 -10.810 1.00 95.44 201 GLU A C 1
ATOM 1630 O O . GLU A 1 201 ? 15.958 5.936 -11.455 1.00 95.44 201 GLU A O 1
ATOM 1635 N N . VAL A 1 202 ? 13.724 5.958 -11.273 1.00 97.50 202 VAL A N 1
ATOM 1636 C CA . VAL A 1 202 ? 13.472 5.277 -12.552 1.00 97.50 202 VAL A CA 1
ATOM 1637 C C . VAL A 1 202 ? 14.077 6.057 -13.720 1.00 97.50 202 VAL A C 1
ATOM 1639 O O . VAL A 1 202 ? 14.806 5.487 -14.529 1.00 97.50 202 VAL A O 1
ATOM 1642 N N . GLN A 1 203 ? 13.831 7.366 -13.792 1.00 96.00 203 GLN A N 1
ATOM 1643 C CA . GLN A 1 203 ? 14.362 8.218 -14.858 1.00 96.00 203 GLN A CA 1
ATOM 1644 C C . GLN A 1 203 ? 15.891 8.282 -14.858 1.00 96.00 203 GLN A C 1
ATOM 1646 O O . GLN A 1 203 ? 16.500 8.320 -15.925 1.00 96.00 203 GLN A O 1
ATOM 1651 N N . ASN A 1 204 ? 16.529 8.282 -13.688 1.00 95.81 204 ASN A N 1
ATOM 1652 C CA . ASN A 1 204 ? 17.985 8.273 -13.601 1.00 95.81 204 ASN A CA 1
ATOM 1653 C C . ASN A 1 204 ? 18.581 6.955 -14.099 1.00 95.81 204 ASN A C 1
ATOM 1655 O O . ASN A 1 204 ? 19.539 6.996 -14.866 1.00 95.81 204 ASN A O 1
ATOM 1659 N N . HIS A 1 205 ? 17.989 5.812 -13.744 1.00 96.50 205 HIS A N 1
ATOM 1660 C CA . HIS A 1 205 ? 18.446 4.512 -14.242 1.00 96.50 205 HIS A CA 1
ATOM 1661 C C . HIS A 1 205 ? 18.217 4.354 -15.752 1.00 96.50 205 HIS A C 1
ATOM 1663 O O . HIS A 1 205 ? 19.050 3.759 -16.436 1.00 96.50 205 HIS A O 1
ATOM 1669 N N . LEU A 1 206 ? 17.134 4.929 -16.291 1.00 96.62 206 LEU A N 1
ATOM 1670 C CA . LEU A 1 206 ? 16.850 4.917 -17.731 1.00 96.62 206 LEU A CA 1
ATOM 1671 C C . LEU A 1 206 ? 17.932 5.612 -18.562 1.00 96.62 206 LEU A C 1
ATOM 1673 O O . LEU A 1 206 ? 18.248 5.132 -19.643 1.00 96.62 206 LEU A O 1
ATOM 1677 N N . LYS A 1 207 ? 18.541 6.698 -18.063 1.00 95.50 207 LYS A N 1
ATOM 1678 C CA . LYS A 1 207 ? 19.598 7.435 -18.791 1.00 95.50 207 LYS A CA 1
ATOM 1679 C C . LYS A 1 207 ? 20.807 6.568 -19.145 1.00 95.50 207 LYS A C 1
ATOM 1681 O O . LYS A 1 207 ? 21.490 6.854 -20.120 1.00 95.50 207 LYS A O 1
ATOM 1686 N N . SER A 1 208 ? 21.087 5.556 -18.330 1.00 94.44 208 SER A N 1
ATOM 1687 C CA . SER A 1 208 ? 22.212 4.631 -18.498 1.00 94.44 208 SER A CA 1
ATOM 1688 C C . SER A 1 208 ? 21.802 3.258 -19.027 1.00 94.44 208 SER A C 1
ATOM 1690 O O . SER A 1 208 ? 22.655 2.385 -19.162 1.00 94.44 208 SER A O 1
ATOM 1692 N N . PHE A 1 209 ? 20.510 3.020 -19.257 1.00 96.44 209 PHE A N 1
ATOM 1693 C CA . PHE A 1 209 ? 20.031 1.713 -19.680 1.00 96.44 209 PHE A CA 1
ATOM 1694 C C . PHE A 1 209 ? 20.077 1.583 -21.203 1.00 96.44 209 PHE A C 1
ATOM 1696 O O . PHE A 1 209 ? 19.433 2.342 -21.924 1.00 96.44 209 PHE A O 1
ATOM 1703 N N . GLU A 1 210 ? 20.806 0.583 -21.690 1.00 95.38 210 GLU A N 1
ATOM 1704 C CA . GLU A 1 210 ? 20.839 0.225 -23.106 1.00 95.38 210 GLU A CA 1
ATOM 1705 C C . GLU A 1 210 ? 19.763 -0.829 -23.403 1.00 95.38 210 GLU A C 1
ATOM 1707 O O . GLU A 1 210 ? 19.915 -2.012 -23.088 1.00 95.38 210 GLU A O 1
ATOM 1712 N N . GLY A 1 211 ? 18.656 -0.398 -24.005 1.00 96.44 211 GLY A N 1
ATOM 1713 C CA . GLY A 1 211 ? 17.557 -1.275 -24.398 1.00 96.44 211 GLY A CA 1
ATOM 1714 C C . GLY A 1 211 ? 16.332 -0.497 -24.862 1.00 96.44 211 GLY A C 1
ATOM 1715 O O . GLY A 1 211 ? 16.308 0.732 -24.837 1.00 96.44 211 GLY A O 1
ATOM 1716 N N . ASP A 1 212 ? 15.309 -1.223 -25.295 1.00 98.00 212 ASP A N 1
ATOM 1717 C CA . ASP A 1 212 ? 14.030 -0.650 -25.710 1.00 98.00 212 ASP A CA 1
ATOM 1718 C C . ASP A 1 212 ? 13.085 -0.561 -24.508 1.00 98.00 212 ASP A C 1
ATOM 1720 O O . ASP A 1 212 ? 12.375 -1.506 -24.149 1.00 98.00 212 ASP A O 1
ATOM 1724 N N . VAL A 1 213 ? 13.144 0.593 -23.846 1.00 98.38 213 VAL A N 1
ATOM 1725 C CA . VAL A 1 213 ? 12.236 0.981 -22.772 1.00 98.38 213 VAL A CA 1
ATOM 1726 C C . VAL A 1 213 ? 12.056 2.498 -22.772 1.00 98.38 213 VAL A C 1
ATOM 1728 O O . VAL A 1 213 ? 13.003 3.273 -22.876 1.00 98.38 213 VAL A O 1
ATOM 1731 N N . SER A 1 214 ? 10.814 2.930 -22.623 1.00 97.62 214 SER A N 1
ATOM 1732 C CA . SER A 1 214 ? 10.416 4.324 -22.500 1.00 97.62 214 SER A CA 1
ATOM 1733 C C . SER A 1 214 ? 9.582 4.519 -21.242 1.00 97.62 214 SER A C 1
ATOM 1735 O O . SER A 1 214 ? 8.929 3.595 -20.751 1.00 97.62 214 SER A O 1
ATOM 1737 N N . PHE A 1 215 ? 9.630 5.733 -20.705 1.00 97.69 215 PHE A N 1
ATOM 1738 C CA . PHE A 1 215 ? 8.895 6.136 -19.514 1.00 97.69 215 PHE A CA 1
ATOM 1739 C C . PHE A 1 215 ? 7.824 7.150 -19.885 1.00 97.69 215 PHE A C 1
ATOM 1741 O O . PHE A 1 215 ? 8.109 8.141 -20.558 1.00 97.69 215 PHE A O 1
ATOM 1748 N N . GLN A 1 216 ? 6.612 6.936 -19.384 1.00 97.12 216 GLN A N 1
ATOM 1749 C CA . GLN A 1 216 ? 5.487 7.837 -19.598 1.00 97.12 216 GLN A CA 1
ATOM 1750 C C . GLN A 1 216 ? 4.697 7.997 -18.298 1.00 97.12 216 GLN A C 1
ATOM 1752 O O . GLN A 1 216 ? 4.397 7.014 -17.629 1.00 97.12 216 GLN A O 1
ATOM 1757 N N . ILE A 1 217 ? 4.318 9.222 -17.936 1.00 95.06 217 ILE A N 1
ATOM 1758 C CA . ILE A 1 217 ? 3.347 9.438 -16.853 1.00 95.06 217 ILE A CA 1
ATOM 1759 C C . ILE A 1 217 ? 1.973 8.950 -17.321 1.00 95.06 217 ILE A C 1
ATOM 1761 O O . ILE A 1 217 ? 1.573 9.236 -18.449 1.00 95.06 217 ILE A O 1
ATOM 1765 N N . ALA A 1 218 ? 1.262 8.202 -16.476 1.00 94.12 218 ALA A N 1
ATOM 1766 C CA . ALA A 1 218 ? -0.058 7.689 -16.828 1.00 94.12 218 ALA A CA 1
ATOM 1767 C C . ALA A 1 218 ? -1.041 8.846 -17.084 1.00 94.12 218 ALA A C 1
ATOM 1769 O O . ALA A 1 218 ? -0.994 9.879 -16.414 1.00 94.12 218 ALA A O 1
ATOM 1770 N N . GLU A 1 219 ? -1.932 8.679 -18.060 1.00 89.06 219 GLU A N 1
ATOM 1771 C CA . GLU A 1 219 ? -2.924 9.707 -18.404 1.00 89.06 219 GLU A CA 1
ATOM 1772 C C . GLU A 1 219 ? -4.101 9.723 -17.421 1.00 89.06 219 GLU A C 1
ATOM 1774 O O . GLU A 1 219 ? -4.815 10.720 -17.296 1.00 89.06 219 GLU A O 1
ATOM 1779 N N . GLU A 1 220 ? -4.328 8.600 -16.740 1.00 88.75 220 GLU A N 1
ATOM 1780 C CA . GLU A 1 220 ? -5.332 8.417 -15.706 1.00 88.75 220 GLU A CA 1
ATOM 1781 C C . GLU A 1 220 ? -4.972 9.245 -14.465 1.00 88.75 220 GLU A C 1
ATOM 1783 O O . GLU A 1 220 ? -4.191 8.822 -13.616 1.00 88.75 220 GLU A O 1
ATOM 1788 N N . LYS A 1 221 ? -5.548 10.444 -14.342 1.00 86.19 221 LYS A N 1
ATOM 1789 C CA . LYS A 1 221 ? -5.287 11.335 -13.200 1.00 86.19 221 LYS A CA 1
ATOM 1790 C C . LYS A 1 221 ? -5.882 10.822 -11.888 1.00 86.19 221 LYS A C 1
ATOM 1792 O O . LYS A 1 221 ? -5.360 11.159 -10.830 1.00 86.19 221 LYS A O 1
ATOM 1797 N N . CYS A 1 222 ? -6.955 10.030 -11.947 1.00 96.31 222 CYS A N 1
ATOM 1798 C CA . CYS A 1 222 ? -7.618 9.496 -10.761 1.00 96.31 222 CYS A CA 1
ATOM 1799 C C . CYS A 1 222 ? -7.051 8.124 -10.395 1.00 96.31 222 CYS A C 1
ATOM 1801 O O . CYS A 1 222 ? -6.933 7.252 -11.259 1.00 96.31 222 CYS A O 1
ATOM 1803 N N . TYR A 1 223 ? -6.786 7.918 -9.106 1.00 97.62 223 TYR A N 1
ATOM 1804 C CA . TYR A 1 223 ? -6.470 6.615 -8.527 1.00 97.62 223 TYR A CA 1
ATOM 1805 C C . TYR A 1 223 ? -7.331 6.390 -7.285 1.00 97.62 223 TYR A C 1
ATOM 1807 O O . TYR A 1 223 ? -7.023 6.869 -6.193 1.00 97.62 223 TYR A O 1
ATOM 1815 N N . LEU A 1 224 ? -8.434 5.668 -7.462 1.00 98.00 224 LEU A N 1
ATOM 1816 C CA . LEU A 1 224 ? -9.381 5.372 -6.392 1.00 98.00 224 LEU A CA 1
ATOM 1817 C C . LEU A 1 224 ? -9.161 3.952 -5.885 1.00 98.00 224 LEU A C 1
ATOM 1819 O O . LEU A 1 224 ? -8.987 3.022 -6.671 1.00 98.00 224 LEU A O 1
ATOM 1823 N N . THR A 1 225 ? -9.205 3.762 -4.572 1.00 97.44 225 THR A N 1
ATOM 1824 C CA . THR A 1 225 ? -9.247 2.424 -3.976 1.00 97.44 225 THR A CA 1
ATOM 1825 C C . THR A 1 225 ? -10.621 2.196 -3.380 1.00 97.44 225 THR A C 1
ATOM 1827 O O . THR A 1 225 ? -11.063 2.996 -2.564 1.00 97.44 225 THR A O 1
ATOM 1830 N N . PHE A 1 226 ? -11.274 1.102 -3.751 1.00 97.38 226 PHE A N 1
ATOM 1831 C CA . PHE A 1 226 ? -12.525 0.663 -3.144 1.00 97.38 226 PHE A CA 1
ATOM 1832 C C . PHE A 1 226 ? -12.238 -0.596 -2.330 1.00 97.38 226 PHE A C 1
ATOM 1834 O O . PHE A 1 226 ? -11.724 -1.568 -2.884 1.00 97.38 226 PHE A O 1
ATOM 1841 N N . GLN A 1 227 ? -12.447 -0.537 -1.017 1.00 94.88 227 GLN A N 1
ATOM 1842 C CA . GLN A 1 227 ? -12.012 -1.563 -0.064 1.00 94.88 227 GLN A CA 1
ATOM 1843 C C . GLN A 1 227 ? -13.191 -2.014 0.802 1.00 94.88 227 GLN A C 1
ATOM 1845 O O . GLN A 1 227 ? -13.975 -1.168 1.218 1.00 94.88 227 GLN A O 1
ATOM 1850 N N . GLY A 1 228 ? -13.316 -3.315 1.069 1.00 93.00 228 GLY A N 1
ATOM 1851 C CA . GLY A 1 228 ? -14.416 -3.904 1.838 1.00 93.00 228 GLY A CA 1
ATOM 1852 C C . GLY A 1 228 ? -14.993 -5.184 1.213 1.00 93.00 228 GLY A C 1
ATOM 1853 O O . GLY A 1 228 ? -14.722 -5.497 0.049 1.00 93.00 228 GLY A O 1
ATOM 1854 N N . PRO A 1 229 ? -15.787 -5.955 1.977 1.00 89.69 229 PRO A N 1
ATOM 1855 C CA . PRO A 1 229 ? -16.312 -7.250 1.537 1.00 89.69 229 PRO A CA 1
ATOM 1856 C C . PRO A 1 229 ? -17.289 -7.166 0.354 1.00 89.69 229 PRO A C 1
ATOM 1858 O O . PRO A 1 229 ? -17.362 -8.107 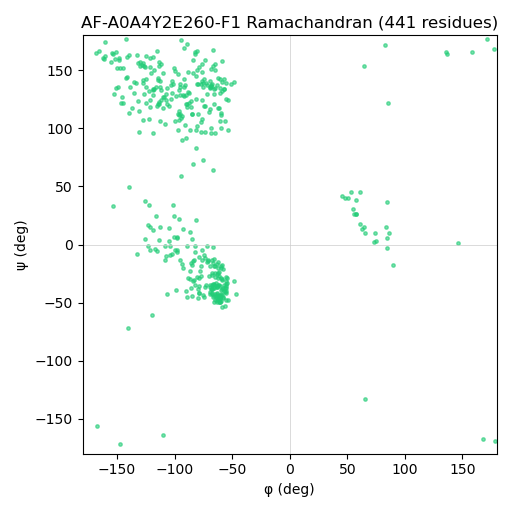-0.433 1.00 89.69 229 PRO A O 1
ATOM 1861 N N . GLU A 1 230 ? -18.006 -6.051 0.184 1.00 91.56 230 GLU A N 1
ATOM 1862 C CA . GLU A 1 230 ? -19.027 -5.889 -0.860 1.00 91.56 230 GLU A CA 1
ATOM 1863 C C . GLU A 1 230 ? -18.517 -5.147 -2.106 1.00 91.56 230 GLU A C 1
ATOM 1865 O O . GLU A 1 230 ? -19.282 -4.894 -3.038 1.00 91.56 230 GLU A O 1
ATOM 1870 N N . CYS A 1 231 ? -17.219 -4.829 -2.197 1.00 93.44 231 CYS A N 1
ATOM 1871 C CA . CYS A 1 231 ? -16.684 -4.056 -3.325 1.00 93.44 231 CYS A CA 1
ATOM 1872 C C . CYS A 1 231 ? -16.990 -4.684 -4.687 1.00 93.44 231 CYS A C 1
ATOM 1874 O O . CYS A 1 231 ? -17.382 -3.981 -5.618 1.00 93.44 231 CYS A O 1
ATOM 1876 N N . SER A 1 232 ? -16.862 -6.010 -4.804 1.00 93.50 232 SER A N 1
ATOM 1877 C CA . SER A 1 232 ? -17.191 -6.722 -6.043 1.00 93.50 232 SER A CA 1
ATOM 1878 C C . SER A 1 232 ? -18.677 -6.596 -6.404 1.00 93.50 232 SER A C 1
ATOM 1880 O O . SER A 1 232 ? -19.016 -6.474 -7.580 1.00 93.50 232 SER A O 1
ATOM 1882 N N . THR A 1 233 ? -19.561 -6.605 -5.401 1.00 92.19 233 THR A N 1
ATOM 1883 C CA . THR A 1 233 ? -21.017 -6.493 -5.558 1.00 92.19 233 THR A CA 1
ATOM 1884 C C . THR A 1 233 ? -21.432 -5.112 -6.061 1.00 92.19 233 THR A C 1
ATOM 1886 O O . THR A 1 233 ? -22.332 -5.003 -6.892 1.00 92.19 233 THR A O 1
ATOM 1889 N N . PHE A 1 234 ? -20.770 -4.060 -5.589 1.00 94.62 234 PHE A N 1
ATOM 1890 C CA . PHE A 1 234 ? -21.008 -2.699 -6.063 1.00 94.62 234 PHE A CA 1
ATOM 1891 C C . PHE A 1 234 ? -20.397 -2.482 -7.448 1.00 94.62 234 PHE A C 1
ATOM 1893 O O . PHE A 1 234 ? -21.066 -1.970 -8.344 1.00 94.62 234 PHE A O 1
ATOM 1900 N N . LEU A 1 235 ? -19.155 -2.924 -7.668 1.00 95.62 235 LEU A N 1
ATOM 1901 C CA . LEU A 1 235 ? -18.462 -2.694 -8.935 1.00 95.62 235 LEU A CA 1
ATOM 1902 C C . LEU A 1 235 ? -19.137 -3.376 -10.121 1.00 95.62 235 LEU A C 1
ATOM 1904 O O . LEU A 1 235 ? -19.125 -2.796 -11.201 1.00 95.62 235 LEU A O 1
ATOM 1908 N N . LYS A 1 236 ? -19.771 -4.546 -9.952 1.00 94.75 236 LYS A N 1
ATOM 1909 C CA . LYS A 1 236 ? -20.485 -5.220 -11.058 1.00 94.75 236 LYS A CA 1
ATOM 1910 C C . LYS A 1 236 ? -21.675 -4.421 -11.604 1.00 94.75 236 LYS A C 1
ATOM 1912 O O . LYS A 1 236 ? -22.162 -4.715 -12.689 1.00 94.75 236 LYS A O 1
ATOM 1917 N N . THR A 1 237 ? -22.163 -3.426 -10.857 1.00 93.31 237 THR A N 1
ATOM 1918 C CA . THR A 1 237 ? -23.211 -2.505 -11.334 1.00 93.31 237 THR A CA 1
ATOM 1919 C C . THR A 1 237 ? -22.666 -1.441 -12.287 1.00 93.31 237 THR A C 1
ATOM 1921 O O . THR A 1 237 ? -23.435 -0.836 -13.029 1.00 93.31 237 THR A O 1
ATOM 1924 N N . VAL A 1 238 ? -21.346 -1.230 -12.269 1.00 94.88 238 VAL A N 1
ATOM 1925 C CA . VAL A 1 238 ? -20.635 -0.231 -13.073 1.00 94.88 238 VAL A CA 1
ATOM 1926 C C . VAL A 1 238 ? -19.852 -0.897 -14.202 1.00 94.88 238 VAL A C 1
ATOM 1928 O O . VAL A 1 238 ? -19.888 -0.417 -15.327 1.00 94.88 238 VAL A O 1
ATOM 1931 N N . PHE A 1 239 ? -19.177 -2.010 -13.911 1.00 96.19 239 PHE A N 1
ATOM 1932 C CA . PHE A 1 239 ? -18.288 -2.712 -14.829 1.00 96.19 239 PHE A CA 1
ATOM 1933 C C . PHE A 1 239 ? -18.747 -4.152 -15.032 1.00 96.19 239 PHE A C 1
ATOM 1935 O O . PHE A 1 239 ? -18.848 -4.932 -14.082 1.00 96.19 239 PHE A O 1
ATOM 1942 N N . ASN A 1 240 ? -18.972 -4.537 -16.284 1.00 95.50 240 ASN A N 1
ATOM 1943 C CA . ASN A 1 240 ? -19.397 -5.894 -16.609 1.00 95.50 240 ASN A CA 1
ATOM 1944 C C . ASN A 1 240 ? -18.280 -6.921 -16.329 1.00 95.50 240 ASN A C 1
ATOM 1946 O O . ASN A 1 240 ? -17.132 -6.719 -16.731 1.00 95.50 240 ASN A O 1
ATOM 1950 N N . ASN A 1 241 ? -18.626 -8.062 -15.721 1.00 94.62 241 ASN A N 1
ATOM 1951 C CA . ASN A 1 241 ? -17.722 -9.180 -15.404 1.00 94.62 241 ASN A CA 1
ATOM 1952 C C . ASN A 1 241 ? -16.557 -8.855 -14.447 1.00 94.62 241 ASN A C 1
ATOM 1954 O O . ASN A 1 241 ? -15.575 -9.606 -14.408 1.00 94.62 241 ASN A O 1
ATOM 1958 N N . ILE A 1 242 ? -16.612 -7.753 -13.696 1.00 95.88 242 ILE A N 1
ATOM 1959 C CA . ILE A 1 242 ? -15.537 -7.361 -12.770 1.00 95.88 242 ILE A CA 1
ATOM 1960 C C . ILE A 1 242 ? -15.311 -8.388 -11.655 1.00 95.88 242 ILE A C 1
ATOM 1962 O O . ILE A 1 242 ? -14.183 -8.576 -11.208 1.00 95.88 242 ILE A O 1
ATOM 1966 N N . GLU A 1 243 ? -16.351 -9.118 -11.261 1.00 92.69 243 GLU A N 1
ATOM 1967 C CA . GLU A 1 243 ? -16.301 -10.190 -10.267 1.00 92.69 243 GLU A CA 1
ATOM 1968 C C . GLU A 1 243 ? -15.376 -11.350 -10.667 1.00 92.69 243 GLU A C 1
ATOM 1970 O O . GLU A 1 243 ? -14.830 -12.036 -9.801 1.00 92.69 243 GLU A O 1
ATOM 1975 N N . ASN A 1 244 ? -15.131 -11.525 -11.971 1.00 94.31 244 ASN A N 1
ATOM 1976 C CA . ASN A 1 244 ? -14.211 -12.534 -12.497 1.00 94.31 244 ASN A CA 1
ATOM 1977 C C . ASN A 1 244 ? -12.736 -12.113 -12.381 1.00 94.31 244 ASN A C 1
ATOM 1979 O O . ASN A 1 244 ? -11.838 -12.930 -12.616 1.00 94.31 244 ASN A O 1
ATOM 1983 N N . LEU A 1 245 ? -12.455 -10.849 -12.038 1.00 96.12 245 LEU A N 1
ATOM 1984 C CA . LEU A 1 245 ? -11.094 -10.374 -11.826 1.00 96.12 245 LEU A CA 1
ATOM 1985 C C . LEU A 1 245 ? -10.527 -11.010 -10.551 1.00 96.12 245 LEU A C 1
ATOM 1987 O O . LEU A 1 245 ? -11.016 -10.797 -9.439 1.00 96.12 245 LEU A O 1
ATOM 1991 N N . ARG A 1 246 ? -9.478 -11.817 -10.710 1.00 96.19 246 ARG A N 1
ATOM 1992 C CA . ARG A 1 246 ? -8.824 -12.521 -9.600 1.00 96.19 246 ARG A CA 1
ATOM 1993 C C . ARG A 1 246 ? -7.942 -11.572 -8.792 1.00 96.19 246 ARG A C 1
ATOM 1995 O O . ARG A 1 246 ? -7.442 -10.578 -9.311 1.00 96.19 246 ARG A O 1
ATOM 2002 N N . TYR A 1 247 ? -7.711 -11.902 -7.522 1.00 95.12 247 TYR A N 1
ATOM 2003 C CA . TYR A 1 247 ? -6.778 -11.151 -6.679 1.00 95.12 247 TYR A CA 1
ATOM 2004 C C . TYR A 1 247 ? -5.383 -11.082 -7.328 1.00 95.12 247 TYR A C 1
ATOM 2006 O O . TYR A 1 247 ? -4.912 -12.065 -7.907 1.00 95.12 247 TYR A O 1
ATOM 2014 N N . MET A 1 248 ? -4.742 -9.913 -7.251 1.00 96.25 248 MET A N 1
ATOM 2015 C CA . MET A 1 248 ? -3.474 -9.584 -7.920 1.00 96.25 248 MET A CA 1
ATOM 2016 C C . MET A 1 248 ? -3.493 -9.776 -9.445 1.00 96.25 248 MET A C 1
ATOM 2018 O O . MET A 1 248 ? -2.451 -9.992 -10.057 1.00 96.25 248 MET A O 1
ATOM 2022 N N . HIS A 1 249 ? -4.669 -9.681 -10.064 1.00 98.06 249 HIS A N 1
ATOM 2023 C CA . HIS A 1 249 ? -4.814 -9.536 -11.509 1.00 98.06 249 HIS A CA 1
ATOM 2024 C C . HIS A 1 249 ? -5.404 -8.166 -11.835 1.00 98.06 249 HIS A C 1
ATOM 2026 O O . HIS A 1 249 ? -6.067 -7.531 -11.005 1.00 98.06 249 HIS A O 1
ATOM 2032 N N . ASN A 1 250 ? -5.147 -7.717 -13.058 1.00 98.00 250 ASN A N 1
ATOM 2033 C CA . ASN A 1 250 ? -5.590 -6.437 -13.581 1.00 98.00 250 ASN A CA 1
ATOM 2034 C C . ASN A 1 250 ? -6.270 -6.598 -14.942 1.00 98.00 250 ASN A C 1
ATOM 2036 O O . ASN A 1 250 ? -6.058 -7.597 -15.618 1.00 98.00 250 ASN A O 1
ATOM 2040 N N . LYS A 1 251 ? -7.117 -5.643 -15.329 1.00 97.81 251 LYS A N 1
ATOM 2041 C CA . LYS A 1 251 ? -7.746 -5.588 -16.655 1.00 97.81 251 LYS A CA 1
ATOM 2042 C C . LYS A 1 251 ? -8.296 -4.189 -16.933 1.00 97.81 251 LYS A C 1
ATOM 2044 O O . LYS A 1 251 ? -8.499 -3.399 -16.011 1.00 97.81 251 LYS A O 1
ATOM 2049 N N . GLU A 1 252 ? -8.524 -3.884 -18.205 1.00 96.56 252 GLU A N 1
ATOM 2050 C CA . GLU A 1 252 ? -9.258 -2.689 -18.624 1.00 96.56 252 GLU A CA 1
ATOM 2051 C C . GLU A 1 252 ? -10.768 -2.973 -18.684 1.00 96.56 252 GLU A C 1
ATOM 2053 O O . GLU A 1 252 ? -11.200 -3.961 -19.283 1.00 96.56 252 GLU A O 1
ATOM 2058 N N . PHE A 1 253 ? -11.560 -2.103 -18.056 1.00 96.19 253 PHE A N 1
ATOM 2059 C CA . PHE A 1 253 ? -13.022 -2.132 -18.032 1.00 96.19 253 PHE A CA 1
ATOM 2060 C C . PHE A 1 253 ? -13.540 -0.740 -18.372 1.00 96.19 253 PHE A C 1
ATOM 2062 O O . PHE A 1 253 ? -13.293 0.199 -17.622 1.00 96.19 253 PHE A O 1
ATOM 2069 N N . ASP A 1 254 ? -14.224 -0.597 -19.508 1.00 92.75 254 ASP A N 1
ATOM 2070 C CA . ASP A 1 254 ? -14.888 0.650 -19.914 1.00 92.75 254 ASP A CA 1
ATOM 2071 C C . ASP A 1 254 ? -13.993 1.906 -19.789 1.00 92.75 254 ASP A C 1
ATOM 2073 O O . ASP A 1 254 ? -14.417 2.970 -19.344 1.00 92.75 254 ASP A O 1
ATOM 2077 N N . GLY A 1 255 ? -12.712 1.773 -20.160 1.00 90.56 255 GLY A N 1
ATOM 2078 C CA . GLY A 1 255 ? -11.713 2.851 -20.103 1.00 90.56 255 GLY A CA 1
ATOM 2079 C C . GLY A 1 255 ? -11.026 3.053 -18.743 1.00 90.56 255 GLY A C 1
ATOM 2080 O O . GLY A 1 255 ? -10.118 3.879 -18.646 1.00 90.56 255 GLY A O 1
ATOM 2081 N N . ALA A 1 256 ? -11.403 2.301 -17.708 1.00 96.31 256 ALA A N 1
ATOM 2082 C CA . ALA A 1 256 ? -10.703 2.245 -16.428 1.00 96.31 256 ALA A CA 1
ATOM 2083 C C . ALA A 1 256 ? -9.729 1.059 -16.384 1.00 96.31 256 ALA A C 1
ATOM 2085 O O . ALA A 1 256 ? -10.064 -0.054 -16.787 1.00 96.31 256 ALA A O 1
ATOM 2086 N N . PHE A 1 257 ? -8.530 1.269 -15.845 1.00 97.88 257 PHE A N 1
ATOM 2087 C CA . PHE A 1 257 ? -7.584 0.194 -15.560 1.00 97.88 257 PHE A CA 1
ATOM 2088 C C . PHE A 1 257 ? -7.718 -0.231 -14.099 1.00 97.88 257 PHE A C 1
ATOM 2090 O O . PHE A 1 257 ? -7.436 0.548 -13.186 1.00 97.88 257 PHE A O 1
ATOM 2097 N N . ILE A 1 258 ? -8.156 -1.468 -13.874 1.00 98.38 258 ILE A N 1
ATOM 2098 C CA . ILE A 1 258 ? -8.537 -1.957 -12.549 1.00 98.38 258 ILE A CA 1
ATOM 2099 C C . ILE A 1 258 ? -7.638 -3.115 -12.145 1.00 98.38 258 ILE A C 1
ATOM 2101 O O . ILE A 1 258 ? -7.435 -4.045 -12.918 1.00 98.38 258 ILE A O 1
ATOM 2105 N N . THR A 1 259 ? -7.134 -3.079 -10.913 1.00 98.38 259 THR A N 1
ATOM 2106 C CA . THR A 1 259 ? -6.412 -4.182 -10.266 1.00 98.38 259 THR A CA 1
ATOM 2107 C C . THR A 1 259 ? -7.163 -4.611 -9.014 1.00 98.38 259 THR A C 1
ATOM 2109 O O . THR A 1 259 ? -7.451 -3.767 -8.166 1.00 98.38 259 THR A O 1
ATOM 2112 N N . ARG A 1 260 ? -7.454 -5.905 -8.843 1.00 97.81 260 ARG A N 1
ATOM 2113 C CA . ARG A 1 260 ? -8.028 -6.404 -7.581 1.00 97.81 260 ARG A CA 1
ATOM 2114 C C . ARG A 1 260 ? -6.915 -6.587 -6.555 1.00 97.81 260 ARG A C 1
ATOM 2116 O O . ARG A 1 260 ? -6.144 -7.545 -6.622 1.00 97.81 260 ARG A O 1
ATOM 2123 N N . CYS A 1 261 ? -6.798 -5.649 -5.628 1.00 94.19 261 CYS A N 1
ATOM 2124 C CA . CYS A 1 261 ? -5.791 -5.654 -4.577 1.00 94.19 261 CYS A CA 1
ATOM 2125 C C . CYS A 1 261 ? -6.250 -4.843 -3.359 1.00 94.19 261 CYS A C 1
ATOM 2127 O O . CYS A 1 261 ? -7.042 -3.905 -3.476 1.00 94.19 261 CYS A O 1
ATOM 2129 N N . SER A 1 262 ? -5.670 -5.160 -2.201 1.00 88.06 262 SER A N 1
ATOM 2130 C CA . SER A 1 262 ? -6.054 -4.564 -0.921 1.00 88.06 262 SER A CA 1
ATOM 2131 C C . SER A 1 262 ? -4.938 -3.778 -0.243 1.00 88.06 262 SER A C 1
ATOM 2133 O O . SER A 1 262 ? -3.747 -4.101 -0.374 1.00 88.06 262 SER A O 1
ATOM 2135 N N . THR A 1 263 ? -5.344 -2.759 0.512 1.00 83.69 263 THR A N 1
ATOM 2136 C CA . THR A 1 263 ? -4.512 -2.015 1.470 1.00 83.69 263 THR A CA 1
ATOM 2137 C C . THR A 1 263 ? -5.107 -1.965 2.879 1.00 83.69 263 THR A C 1
ATOM 2139 O O . THR A 1 263 ? -4.559 -1.276 3.734 1.00 83.69 263 THR A O 1
ATOM 2142 N N . THR A 1 264 ? -6.227 -2.652 3.120 1.00 87.19 264 THR A N 1
ATOM 2143 C CA . THR A 1 264 ? -6.962 -2.619 4.399 1.00 87.19 264 THR A CA 1
ATOM 2144 C C . THR A 1 264 ? -7.094 -3.992 5.051 1.00 87.19 264 THR A C 1
ATOM 2146 O O . THR A 1 264 ? -7.626 -4.083 6.152 1.00 87.19 264 THR A O 1
ATOM 2149 N N . GLY A 1 265 ? -6.649 -5.065 4.392 1.00 83.31 265 GLY A N 1
ATOM 2150 C CA . GLY A 1 265 ? -6.827 -6.442 4.867 1.00 83.31 265 GLY A CA 1
ATOM 2151 C C . GLY A 1 265 ? -8.121 -7.117 4.392 1.00 83.31 265 GLY A C 1
ATOM 2152 O O . GLY A 1 265 ? -8.185 -8.349 4.381 1.00 83.31 265 GLY A O 1
ATOM 2153 N N . ASP A 1 266 ? -9.104 -6.339 3.927 1.00 87.44 266 ASP A N 1
ATOM 2154 C CA . ASP A 1 266 ? -10.324 -6.833 3.266 1.00 87.44 266 ASP A CA 1
ATOM 2155 C C . ASP A 1 266 ? -10.139 -6.963 1.757 1.00 87.44 266 ASP A C 1
ATOM 2157 O O . ASP A 1 266 ? -9.117 -6.537 1.226 1.00 87.44 266 ASP A O 1
ATOM 2161 N N . ASP A 1 267 ? -11.115 -7.534 1.048 1.00 90.50 267 ASP A N 1
ATOM 2162 C CA . ASP A 1 267 ? -11.127 -7.485 -0.418 1.00 90.50 267 ASP A CA 1
ATOM 2163 C C . ASP A 1 267 ? -11.134 -6.034 -0.928 1.00 90.50 267 ASP A C 1
ATOM 2165 O O . ASP A 1 267 ? -11.491 -5.095 -0.213 1.00 90.50 267 ASP A O 1
ATOM 2169 N N . GLY A 1 268 ? -10.696 -5.832 -2.166 1.00 95.06 268 GLY A N 1
ATOM 2170 C CA . GLY A 1 268 ? -10.650 -4.490 -2.717 1.00 95.06 268 GLY A CA 1
ATOM 2171 C C . GLY A 1 268 ? -10.077 -4.387 -4.117 1.00 95.06 268 GLY A C 1
ATOM 2172 O O . GLY A 1 268 ? -9.477 -5.315 -4.663 1.00 95.06 268 GLY A O 1
ATOM 2173 N N . TYR A 1 269 ? -10.268 -3.206 -4.691 1.00 97.69 269 TYR A N 1
ATOM 2174 C CA . TYR A 1 269 ? -9.885 -2.856 -6.048 1.00 97.69 269 TYR A CA 1
ATOM 2175 C C . TYR A 1 269 ? -9.186 -1.499 -6.052 1.00 97.69 269 TYR A C 1
ATOM 2177 O O . TYR A 1 269 ? -9.598 -0.569 -5.361 1.00 97.69 269 TYR A O 1
ATOM 2185 N N . SER A 1 270 ? -8.123 -1.390 -6.840 1.00 97.50 270 SER A N 1
ATOM 2186 C CA . SER A 1 270 ? -7.504 -0.126 -7.230 1.00 97.50 270 SER A CA 1
ATOM 2187 C C . SER A 1 270 ? -7.917 0.210 -8.654 1.00 97.50 270 SER A C 1
ATOM 2189 O O . SER A 1 270 ? -7.821 -0.647 -9.532 1.00 97.50 270 SER A O 1
ATOM 2191 N N . ILE A 1 271 ? -8.382 1.435 -8.872 1.00 98.12 271 ILE A N 1
ATOM 2192 C CA . ILE A 1 271 ? -9.023 1.875 -10.107 1.00 98.12 271 ILE A CA 1
ATOM 2193 C C . ILE A 1 271 ? -8.321 3.138 -10.601 1.00 98.12 271 ILE A C 1
ATOM 2195 O O . ILE A 1 271 ? -8.488 4.221 -10.036 1.00 98.12 271 ILE A O 1
ATOM 2199 N N . SER A 1 272 ? -7.553 2.988 -11.674 1.00 98.19 272 SER A N 1
ATOM 2200 C CA . SER A 1 272 ? -6.972 4.092 -12.432 1.00 98.19 272 SER A CA 1
ATOM 2201 C C . SER A 1 272 ? -7.956 4.520 -13.516 1.00 98.19 272 SER A C 1
ATOM 2203 O O . SER A 1 272 ? -8.331 3.708 -14.364 1.00 98.19 272 SER A O 1
ATOM 2205 N N . CYS A 1 273 ? -8.392 5.778 -13.511 1.00 96.50 273 CYS A N 1
ATOM 2206 C CA . CYS A 1 273 ? -9.334 6.282 -14.514 1.00 96.50 273 CYS A CA 1
ATOM 2207 C C . CYS A 1 273 ? -9.174 7.787 -14.781 1.00 96.50 273 CYS A C 1
ATOM 2209 O O . CYS A 1 273 ? -8.519 8.514 -14.030 1.00 96.50 273 CYS A O 1
ATOM 2211 N N . LYS A 1 274 ? -9.773 8.258 -15.880 1.00 94.50 274 LYS A N 1
ATOM 2212 C CA . LYS A 1 274 ? -9.877 9.693 -16.198 1.00 94.50 274 LYS A CA 1
ATOM 2213 C C . LYS A 1 274 ? -11.087 10.330 -15.499 1.00 94.50 274 LYS A C 1
ATOM 2215 O O . LYS A 1 274 ? -10.940 11.359 -14.853 1.00 94.50 274 LYS A O 1
ATOM 2220 N N . GLU A 1 275 ? -12.235 9.654 -15.538 1.00 91.12 275 GLU A N 1
ATOM 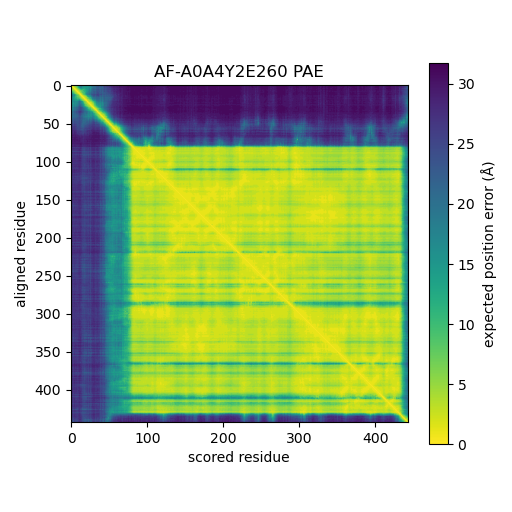2221 C CA . GLU A 1 275 ? -13.539 10.150 -15.067 1.00 91.12 275 GLU A CA 1
ATOM 2222 C C . GLU A 1 275 ? -13.867 9.730 -13.617 1.00 91.12 275 GLU A C 1
ATOM 2224 O O . GLU A 1 275 ? -14.866 9.053 -13.354 1.00 91.12 275 GLU A O 1
ATOM 2229 N N . GLY A 1 276 ? -13.022 10.114 -12.652 1.00 94.38 276 GLY A N 1
ATOM 2230 C CA . GLY A 1 276 ? -13.162 9.697 -11.247 1.00 94.38 276 GLY A CA 1
ATOM 2231 C C . GLY A 1 276 ? -14.485 10.115 -10.593 1.00 94.38 276 GLY A C 1
ATOM 2232 O O . GLY A 1 276 ? -15.128 9.299 -9.937 1.00 94.38 276 GLY A O 1
ATOM 2233 N N . ILE A 1 277 ? -14.939 11.350 -10.830 1.00 95.56 277 ILE A N 1
ATOM 2234 C CA . ILE A 1 277 ? -16.200 11.878 -10.275 1.00 95.56 277 ILE A CA 1
ATOM 2235 C C . ILE A 1 277 ? -17.402 11.044 -10.744 1.00 95.56 277 ILE A C 1
ATOM 2237 O O . ILE A 1 277 ? -18.245 10.650 -9.937 1.00 95.56 277 ILE A O 1
ATOM 2241 N N . SER A 1 278 ? -17.465 10.725 -12.040 1.00 94.94 278 SER A N 1
ATOM 2242 C CA . SER A 1 278 ? -18.549 9.921 -12.620 1.00 94.94 278 SER A CA 1
ATOM 2243 C C . SER A 1 278 ? -18.583 8.502 -12.042 1.00 94.94 278 SER A C 1
ATOM 2245 O O . SER A 1 278 ? -19.652 7.986 -11.693 1.00 94.94 278 SER A O 1
ATOM 2247 N N . LEU A 1 279 ? -17.406 7.890 -11.868 1.00 95.25 279 LEU A N 1
ATOM 2248 C CA . LEU A 1 279 ? -17.272 6.584 -11.229 1.00 95.25 279 LEU A CA 1
ATOM 2249 C C . LEU A 1 279 ? -17.773 6.615 -9.778 1.00 95.25 279 LEU A C 1
ATOM 2251 O O . LEU A 1 279 ? -18.589 5.777 -9.394 1.00 95.25 279 LEU A O 1
ATOM 2255 N N . VAL A 1 280 ? -17.338 7.596 -8.983 1.00 96.00 280 VAL A N 1
ATOM 2256 C CA . VAL A 1 280 ? -17.768 7.736 -7.582 1.00 96.00 280 VAL A CA 1
ATOM 2257 C C . VAL A 1 280 ? -19.274 7.945 -7.490 1.00 96.00 280 VAL A C 1
ATOM 2259 O O . VAL A 1 280 ? -19.934 7.259 -6.714 1.00 96.00 280 VAL A O 1
ATOM 2262 N N . ASN A 1 281 ? -19.842 8.828 -8.311 1.00 94.81 281 ASN A N 1
ATOM 2263 C CA . ASN A 1 281 ? -21.285 9.063 -8.341 1.00 94.81 281 ASN A CA 1
ATOM 2264 C C . ASN A 1 281 ? -22.067 7.804 -8.731 1.00 94.81 281 ASN A C 1
ATOM 2266 O O . ASN A 1 281 ? -23.151 7.564 -8.205 1.00 94.81 281 ASN A O 1
ATOM 2270 N N . SER A 1 282 ? -21.517 6.974 -9.619 1.00 93.62 282 SER A N 1
ATOM 2271 C CA . SER A 1 282 ? -22.129 5.695 -9.986 1.00 93.62 282 SER A CA 1
ATOM 2272 C C . SER A 1 282 ? -22.110 4.698 -8.828 1.00 93.62 282 SER A C 1
ATOM 2274 O O . SER A 1 282 ? -23.131 4.070 -8.566 1.00 93.62 282 SER A O 1
ATOM 2276 N N . LEU A 1 283 ? -21.004 4.610 -8.083 1.00 93.06 283 LEU A N 1
ATOM 2277 C CA . LEU A 1 283 ? -20.899 3.760 -6.891 1.00 93.06 283 LEU A CA 1
ATOM 2278 C C . LEU A 1 283 ? -21.799 4.249 -5.742 1.00 93.06 283 LEU A C 1
ATOM 2280 O O . LEU A 1 283 ? -22.434 3.438 -5.069 1.00 93.06 283 LEU A O 1
ATOM 2284 N N . LYS A 1 284 ? -21.913 5.569 -5.556 1.00 89.00 284 LYS A N 1
ATOM 2285 C CA . LYS A 1 284 ? -22.757 6.200 -4.527 1.00 89.00 284 LYS A CA 1
ATOM 2286 C C . LYS A 1 284 ? -24.259 5.993 -4.732 1.00 89.00 284 LYS A C 1
ATOM 2288 O O . LYS A 1 284 ? -25.005 6.119 -3.769 1.00 89.00 284 LYS A O 1
ATOM 2293 N N . LYS A 1 285 ? -24.719 5.620 -5.935 1.00 88.44 285 LYS A N 1
ATOM 2294 C CA . LYS A 1 285 ? -26.125 5.207 -6.155 1.00 88.44 285 LYS A CA 1
ATOM 2295 C C . LYS A 1 285 ? -26.519 3.991 -5.314 1.00 88.44 285 LYS A C 1
ATOM 2297 O O . LYS A 1 285 ? -27.709 3.754 -5.113 1.00 88.44 285 LYS A O 1
ATOM 2302 N N . GLY A 1 286 ? -25.532 3.246 -4.822 1.00 82.50 286 GLY A N 1
ATOM 2303 C CA . GLY A 1 286 ? -25.746 2.147 -3.906 1.00 82.50 286 GLY A CA 1
ATOM 2304 C C . GLY A 1 286 ? -26.143 0.844 -4.592 1.00 82.50 286 GLY A C 1
ATOM 2305 O O . GLY A 1 286 ? -26.438 0.783 -5.786 1.00 82.50 286 GLY A O 1
ATOM 2306 N N . TYR A 1 287 ? -26.180 -0.218 -3.796 1.00 80.31 287 TYR A N 1
ATOM 2307 C CA . TYR A 1 287 ? -26.682 -1.528 -4.194 1.00 80.31 287 TYR A CA 1
ATOM 2308 C C . TYR A 1 287 ? -27.577 -2.074 -3.082 1.00 80.31 287 TYR A C 1
ATOM 2310 O O . TYR A 1 287 ? -27.198 -2.063 -1.918 1.00 80.31 287 TYR A O 1
ATOM 2318 N N . ASN A 1 288 ? -28.788 -2.540 -3.407 1.00 79.88 288 ASN A N 1
ATOM 2319 C CA . ASN A 1 288 ? -29.738 -3.081 -2.420 1.00 79.88 288 ASN A CA 1
ATOM 2320 C C . ASN A 1 288 ? -29.983 -2.174 -1.190 1.00 79.88 288 ASN A C 1
ATOM 2322 O O . ASN A 1 288 ? -30.113 -2.669 -0.071 1.00 79.88 288 ASN A O 1
ATOM 2326 N N . LYS A 1 289 ? -30.083 -0.850 -1.391 1.00 79.94 289 LYS A N 1
ATOM 2327 C CA . LYS A 1 289 ? -30.213 0.172 -0.325 1.00 79.94 289 LYS A CA 1
ATOM 2328 C C . LYS A 1 289 ? -28.992 0.305 0.599 1.00 79.94 289 LYS A C 1
ATOM 2330 O O . LYS A 1 289 ? -29.088 0.978 1.620 1.00 79.94 289 LYS A O 1
ATOM 2335 N N . GLN A 1 290 ? -27.871 -0.333 0.272 1.00 83.69 290 GLN A N 1
ATOM 2336 C CA . GLN A 1 290 ? -26.584 -0.065 0.902 1.00 83.69 290 GLN A CA 1
ATOM 2337 C C . GLN A 1 290 ? -25.858 1.015 0.107 1.00 83.69 290 GLN A C 1
ATOM 2339 O O . GLN A 1 290 ? -25.832 0.978 -1.124 1.00 83.69 290 GLN A O 1
ATOM 2344 N N . GLU A 1 291 ? -25.255 1.952 0.821 1.00 88.56 291 GLU A N 1
ATOM 2345 C CA . GLU A 1 291 ? -24.476 3.047 0.257 1.00 88.56 291 GLU A CA 1
ATOM 2346 C C . GLU A 1 291 ? -23.000 2.856 0.605 1.00 88.56 291 GLU A C 1
ATOM 2348 O O . GLU A 1 291 ? -22.658 2.197 1.589 1.00 88.56 291 GLU A O 1
ATOM 2353 N N . VAL A 1 292 ? -22.129 3.434 -0.219 1.00 92.25 292 VAL A N 1
ATOM 2354 C CA . VAL A 1 292 ? -20.689 3.493 0.038 1.00 92.25 292 VAL A CA 1
ATOM 2355 C C . VAL A 1 292 ? -20.245 4.940 -0.008 1.00 92.25 292 VAL A C 1
ATOM 2357 O O . VAL A 1 292 ? -20.632 5.697 -0.898 1.00 92.25 292 VAL A O 1
ATOM 2360 N N . ASN A 1 293 ? -19.428 5.317 0.965 1.00 92.69 293 ASN A N 1
ATOM 2361 C CA . ASN A 1 293 ? -18.959 6.681 1.134 1.00 92.69 293 ASN A CA 1
ATOM 2362 C C . ASN A 1 293 ? -17.453 6.771 0.928 1.00 92.69 293 ASN A C 1
ATOM 2364 O O . ASN A 1 293 ? -16.742 5.760 0.878 1.00 92.69 293 ASN A O 1
ATOM 2368 N N . PHE A 1 294 ? -16.976 8.007 0.793 1.00 96.50 294 PHE A N 1
ATOM 2369 C CA . PHE A 1 294 ? -15.556 8.248 0.945 1.00 96.50 294 PHE A CA 1
ATOM 2370 C C . PHE A 1 294 ? -15.121 7.957 2.377 1.00 96.50 294 PHE A C 1
ATOM 2372 O O . PHE A 1 294 ? -15.888 8.164 3.312 1.00 96.50 294 PHE A O 1
ATOM 2379 N N . ILE A 1 295 ? -13.873 7.534 2.522 1.00 96.69 295 ILE A N 1
ATOM 2380 C CA . ILE A 1 295 ? -13.161 7.551 3.792 1.00 96.69 295 ILE A CA 1
ATOM 2381 C C . ILE A 1 295 ? -12.005 8.541 3.740 1.00 96.69 295 ILE A C 1
ATOM 2383 O O . ILE A 1 295 ? -11.456 8.866 2.684 1.00 96.69 295 ILE A O 1
ATOM 2387 N N . SER A 1 296 ? -11.660 9.040 4.909 1.00 96.88 296 SER A N 1
ATOM 2388 C CA . SER A 1 296 ? -10.627 10.013 5.172 1.00 96.88 296 SER A CA 1
ATOM 2389 C C . SER A 1 296 ? -9.254 9.357 5.248 1.00 96.88 296 SER A C 1
ATOM 2391 O O . SER A 1 296 ? -9.111 8.137 5.394 1.00 96.88 296 SER A O 1
ATOM 2393 N N . LEU A 1 297 ? -8.205 10.177 5.198 1.00 94.81 297 LEU A N 1
ATOM 2394 C CA . LEU A 1 297 ? -6.839 9.721 5.430 1.00 94.81 297 LEU A CA 1
ATOM 2395 C C . LEU A 1 297 ? -6.694 9.065 6.816 1.00 94.81 297 LEU A C 1
ATOM 2397 O O . LEU A 1 297 ? -6.013 8.041 6.910 1.00 94.81 297 LEU A O 1
ATOM 2401 N N . LYS A 1 298 ? -7.367 9.579 7.862 1.00 92.31 298 LYS A N 1
ATOM 2402 C CA . LYS A 1 298 ? -7.364 8.966 9.205 1.00 92.31 298 LYS A CA 1
ATOM 2403 C C . LYS A 1 298 ? -7.957 7.557 9.178 1.00 92.31 298 LYS A C 1
ATOM 2405 O O . LYS A 1 298 ? -7.319 6.618 9.654 1.00 92.31 298 LYS A O 1
ATOM 2410 N N . ALA A 1 299 ? -9.133 7.389 8.576 1.00 95.62 299 ALA A N 1
ATOM 2411 C CA . ALA A 1 299 ? -9.786 6.086 8.466 1.00 95.62 299 ALA A CA 1
ATOM 2412 C C . ALA A 1 299 ? -8.946 5.099 7.649 1.00 95.62 299 ALA A C 1
ATOM 2414 O O . ALA A 1 299 ? -8.704 3.972 8.087 1.00 95.62 299 ALA A O 1
ATOM 2415 N N . LYS A 1 300 ? -8.391 5.544 6.514 1.00 95.94 300 LYS A N 1
ATOM 2416 C CA . LYS A 1 300 ? -7.469 4.737 5.705 1.00 95.94 300 LYS A CA 1
ATOM 2417 C C . LYS A 1 300 ? -6.250 4.296 6.514 1.00 95.94 300 LYS A C 1
ATOM 2419 O O . LYS A 1 300 ? -5.835 3.140 6.405 1.00 95.94 300 LYS A O 1
ATOM 2424 N N . GLN A 1 301 ? -5.635 5.195 7.285 1.00 94.62 301 GLN A N 1
ATOM 2425 C CA . GLN A 1 301 ? -4.479 4.870 8.125 1.00 94.62 301 GLN A CA 1
ATOM 2426 C C . GLN A 1 301 ? -4.855 3.867 9.216 1.00 94.62 301 GLN A C 1
ATOM 2428 O O . GLN A 1 301 ? -4.141 2.879 9.376 1.00 94.62 301 GLN A O 1
ATOM 2433 N N . CYS A 1 302 ? -5.996 4.056 9.883 1.00 95.62 302 CYS A N 1
ATOM 2434 C CA . CYS A 1 302 ? -6.507 3.125 10.884 1.00 95.62 302 CYS A CA 1
ATOM 2435 C C . CYS A 1 302 ? -6.667 1.709 10.304 1.00 95.62 302 CYS A C 1
ATOM 2437 O O . CYS A 1 302 ? -6.045 0.768 10.793 1.00 95.62 302 CYS A O 1
ATOM 2439 N N . LEU A 1 303 ? -7.374 1.574 9.175 1.00 95.62 303 LEU A N 1
ATOM 2440 C CA . LEU A 1 303 ? -7.561 0.299 8.469 1.00 95.62 303 LEU A CA 1
ATOM 2441 C C . LEU A 1 303 ? -6.232 -0.348 8.036 1.00 95.62 303 LEU A C 1
ATOM 2443 O O . LEU A 1 303 ? -6.083 -1.569 8.096 1.00 95.62 303 LEU A O 1
ATOM 2447 N N . THR A 1 304 ? -5.261 0.468 7.603 1.00 95.19 304 THR A N 1
ATOM 2448 C CA . THR A 1 304 ? -3.915 0.009 7.205 1.00 95.19 304 THR A CA 1
ATOM 2449 C C . THR A 1 304 ? -3.152 -0.555 8.411 1.00 95.19 304 THR A C 1
ATOM 2451 O O . THR A 1 304 ? -2.533 -1.616 8.306 1.00 95.19 304 THR A O 1
ATOM 2454 N N . ILE A 1 305 ? -3.212 0.134 9.557 1.00 95.94 305 ILE A N 1
ATOM 2455 C CA . ILE A 1 305 ? -2.562 -0.286 10.806 1.00 95.94 305 ILE A CA 1
ATOM 2456 C C . ILE A 1 305 ? -3.248 -1.528 11.369 1.00 95.94 305 ILE A C 1
ATOM 2458 O O . ILE A 1 305 ? -2.552 -2.446 11.781 1.00 95.94 305 ILE A O 1
ATOM 2462 N N . GLU A 1 306 ? -4.580 -1.619 11.327 1.00 95.50 306 GLU A N 1
ATOM 2463 C CA . GLU A 1 306 ? -5.323 -2.820 11.733 1.00 95.50 306 GLU A CA 1
ATOM 2464 C C . GLU A 1 306 ? -4.892 -4.068 10.944 1.00 95.50 306 GLU A C 1
ATOM 2466 O O . GLU A 1 306 ? -4.707 -5.138 11.528 1.00 95.50 306 GLU A O 1
ATOM 2471 N N . ALA A 1 307 ? -4.644 -3.921 9.639 1.00 94.44 307 ALA A N 1
ATOM 2472 C CA . ALA A 1 307 ? -4.080 -4.970 8.782 1.00 94.44 307 ALA A CA 1
ATOM 2473 C C . ALA A 1 307 ? -2.562 -5.181 8.970 1.00 94.44 307 ALA A C 1
ATOM 2475 O O . ALA A 1 307 ? -1.969 -6.061 8.342 1.00 94.44 307 ALA A O 1
ATOM 2476 N N . GLY A 1 308 ? -1.931 -4.337 9.793 1.00 94.81 308 GLY A N 1
ATOM 2477 C CA . GLY A 1 308 ? -0.492 -4.166 10.007 1.00 94.81 308 GLY A CA 1
ATOM 2478 C C . GLY A 1 308 ? 0.347 -4.106 8.736 1.00 94.81 308 GLY A C 1
ATOM 2479 O O . GLY A 1 308 ? 1.448 -4.660 8.643 1.00 94.81 308 GLY A O 1
ATOM 2480 N N . MET A 1 309 ? -0.177 -3.393 7.746 1.00 94.19 309 MET A N 1
ATOM 2481 C CA . MET A 1 309 ? 0.535 -3.052 6.525 1.00 94.19 309 MET A CA 1
ATOM 2482 C C . MET A 1 309 ? 1.383 -1.794 6.737 1.00 94.19 309 MET A C 1
ATOM 2484 O O . MET A 1 309 ? 0.998 -0.899 7.481 1.00 94.19 309 MET A O 1
ATOM 2488 N N . CYS A 1 310 ? 2.531 -1.703 6.069 1.00 94.12 310 CYS A N 1
ATOM 2489 C CA . CYS A 1 310 ? 3.387 -0.521 6.162 1.00 94.12 310 CYS A CA 1
ATOM 2490 C C . CYS A 1 310 ? 2.838 0.659 5.354 1.00 94.12 310 CYS A C 1
ATOM 2492 O O . CYS A 1 310 ? 2.287 0.494 4.264 1.00 94.12 310 CYS A O 1
ATOM 2494 N N . SER A 1 311 ? 3.097 1.870 5.839 1.00 92.38 311 SER A N 1
ATOM 2495 C CA . SER A 1 311 ? 2.975 3.108 5.071 1.00 92.38 311 SER A CA 1
ATOM 2496 C C . SER A 1 311 ? 4.357 3.672 4.733 1.00 92.38 311 SER A C 1
ATOM 2498 O O . SER A 1 311 ? 5.175 3.925 5.619 1.00 92.38 311 SER A O 1
ATOM 2500 N N . SER A 1 312 ? 4.620 3.892 3.443 1.00 91.31 312 SER A N 1
ATOM 2501 C CA . SER A 1 312 ? 5.898 4.437 2.971 1.00 91.31 312 SER A CA 1
ATOM 2502 C C . SER A 1 312 ? 6.177 5.825 3.551 1.00 91.31 312 SER A C 1
ATOM 2504 O O . SER A 1 312 ? 5.304 6.691 3.536 1.00 91.31 312 SER A O 1
ATOM 2506 N N . GLY A 1 313 ? 7.405 6.054 4.025 1.00 90.19 313 GLY A N 1
ATOM 2507 C CA . GLY A 1 313 ? 7.803 7.295 4.702 1.00 90.19 313 GLY A CA 1
ATOM 2508 C C . GLY A 1 313 ? 7.273 7.427 6.136 1.00 90.19 313 GLY A C 1
ATOM 2509 O O . GLY A 1 313 ? 7.480 8.460 6.767 1.00 90.19 313 GLY A O 1
ATOM 2510 N N . VAL A 1 314 ? 6.577 6.406 6.647 1.00 92.25 314 VAL A N 1
ATOM 2511 C CA . VAL A 1 314 ? 6.107 6.335 8.036 1.00 92.25 314 VAL A CA 1
ATOM 2512 C C . VAL A 1 314 ? 6.711 5.121 8.728 1.00 92.25 314 VAL A C 1
ATOM 2514 O O . VAL A 1 314 ? 7.438 5.278 9.699 1.00 92.25 314 VAL A O 1
ATOM 2517 N N . ASP A 1 315 ? 6.435 3.922 8.214 1.00 96.62 315 ASP A N 1
ATOM 2518 C CA . ASP A 1 315 ? 6.903 2.665 8.809 1.00 96.62 315 ASP A CA 1
ATOM 2519 C C . ASP A 1 315 ? 8.222 2.183 8.212 1.00 96.62 315 ASP A C 1
ATOM 2521 O O . ASP A 1 315 ? 8.879 1.327 8.790 1.00 96.62 315 ASP A O 1
ATOM 2525 N N . PHE A 1 316 ? 8.617 2.707 7.057 1.00 97.00 316 PHE A N 1
ATOM 2526 C CA . PHE A 1 316 ? 9.932 2.478 6.477 1.00 97.00 316 PHE A CA 1
ATOM 2527 C C . PHE A 1 316 ? 10.375 3.696 5.676 1.00 97.00 316 PHE A C 1
ATOM 2529 O O . PHE A 1 316 ? 9.563 4.491 5.188 1.00 97.00 316 PHE A O 1
ATOM 2536 N N . ASP A 1 317 ? 11.681 3.775 5.495 1.00 95.56 317 ASP A N 1
ATOM 2537 C CA . ASP A 1 317 ? 12.378 4.759 4.691 1.00 95.56 317 ASP A CA 1
ATOM 2538 C C . ASP A 1 317 ? 13.638 4.131 4.070 1.00 95.56 317 ASP A C 1
ATOM 2540 O O . ASP A 1 317 ? 13.907 2.930 4.172 1.00 95.56 317 ASP A O 1
ATOM 2544 N N . GLU A 1 318 ? 14.452 4.977 3.455 1.00 96.94 318 GLU A N 1
ATOM 2545 C CA . GLU A 1 318 ? 15.702 4.617 2.799 1.00 96.94 318 GLU A CA 1
ATOM 2546 C C . GLU A 1 318 ? 16.804 4.125 3.756 1.00 96.94 318 GLU A C 1
ATOM 2548 O O . GLU A 1 318 ? 17.874 3.733 3.285 1.00 96.94 318 GLU A O 1
ATOM 2553 N N . ASN A 1 319 ? 16.552 4.113 5.067 1.00 97.25 319 ASN A N 1
ATOM 2554 C CA . ASN A 1 319 ? 17.440 3.579 6.100 1.00 97.25 319 ASN A CA 1
ATOM 2555 C C . ASN A 1 319 ? 16.920 2.268 6.703 1.00 97.25 319 ASN A C 1
ATOM 2557 O O . ASN A 1 319 ? 17.566 1.694 7.577 1.00 97.25 319 ASN A O 1
ATOM 2561 N N . THR A 1 320 ? 15.755 1.806 6.252 1.00 98.31 320 THR A N 1
ATOM 2562 C CA . THR A 1 320 ? 15.070 0.630 6.777 1.00 98.31 320 THR A CA 1
ATOM 2563 C C . THR A 1 320 ? 15.079 -0.473 5.732 1.00 98.31 320 THR A C 1
ATOM 2565 O O . THR A 1 320 ? 14.601 -0.269 4.615 1.00 98.31 320 THR A O 1
ATOM 2568 N N . THR A 1 321 ? 15.597 -1.653 6.068 1.00 98.62 321 THR A N 1
ATOM 2569 C CA . THR A 1 321 ? 15.651 -2.760 5.103 1.00 98.62 321 THR A CA 1
ATOM 2570 C C . THR A 1 321 ? 14.337 -3.551 5.037 1.00 98.62 321 THR A C 1
ATOM 2572 O O . THR A 1 321 ? 13.578 -3.591 6.009 1.00 98.62 321 THR A O 1
ATOM 2575 N N . PRO A 1 322 ? 14.074 -4.289 3.939 1.00 98.50 322 PRO A N 1
ATOM 2576 C CA . PRO A 1 322 ? 12.955 -5.234 3.864 1.00 98.50 322 PRO A CA 1
ATOM 2577 C C . PRO A 1 322 ? 12.923 -6.287 4.977 1.00 98.50 322 PRO A C 1
ATOM 2579 O O . PRO A 1 322 ? 11.849 -6.779 5.317 1.00 98.50 322 PRO A O 1
ATOM 2582 N N . VAL A 1 323 ? 14.082 -6.666 5.525 1.00 98.25 323 VAL A N 1
ATOM 2583 C CA . VAL A 1 323 ? 14.158 -7.668 6.598 1.00 98.25 323 VAL A CA 1
ATOM 2584 C C . VAL A 1 323 ? 13.798 -7.041 7.942 1.00 98.25 323 VAL A C 1
ATOM 2586 O O . VAL A 1 323 ? 13.051 -7.643 8.705 1.00 98.25 323 VAL A O 1
ATOM 2589 N N . GLU A 1 324 ? 14.275 -5.824 8.214 1.00 98.31 324 GLU A N 1
ATOM 2590 C CA . GLU A 1 324 ? 13.881 -5.057 9.400 1.00 98.31 324 GLU A CA 1
ATOM 2591 C C . GLU A 1 324 ? 12.379 -4.772 9.390 1.00 98.31 324 GLU A C 1
ATOM 2593 O O . GLU A 1 324 ? 11.709 -4.976 10.397 1.00 98.31 324 GLU A O 1
ATOM 2598 N N . ALA A 1 325 ? 11.833 -4.355 8.246 1.00 97.94 325 ALA A N 1
ATOM 2599 C CA . ALA A 1 325 ? 10.420 -4.019 8.093 1.00 97.94 325 ALA A CA 1
ATOM 2600 C C . ALA A 1 325 ? 9.476 -5.238 8.105 1.00 97.94 325 ALA A C 1
ATOM 2602 O O . ALA A 1 325 ? 8.264 -5.062 8.006 1.00 97.94 325 ALA A O 1
ATOM 2603 N N . ASP A 1 326 ? 9.994 -6.466 8.217 1.00 96.44 326 ASP A N 1
ATOM 2604 C CA . ASP A 1 326 ? 9.209 -7.701 8.087 1.00 96.44 326 ASP A CA 1
ATOM 2605 C C . ASP A 1 326 ? 8.404 -7.745 6.768 1.00 96.44 326 ASP A C 1
ATOM 2607 O O . ASP A 1 326 ? 7.210 -8.031 6.729 1.00 96.44 326 ASP A O 1
ATOM 2611 N N . LEU A 1 327 ? 9.068 -7.386 5.664 1.00 97.50 327 LEU A N 1
ATOM 2612 C CA . LEU A 1 327 ? 8.514 -7.345 4.302 1.00 97.50 327 LEU A CA 1
ATOM 2613 C C . LEU A 1 327 ? 9.206 -8.353 3.376 1.00 97.50 327 LEU A C 1
ATOM 2615 O O . LEU A 1 327 ? 9.229 -8.200 2.153 1.00 97.50 327 LEU A O 1
ATOM 2619 N N . THR A 1 328 ? 9.790 -9.410 3.944 1.00 97.19 328 THR A N 1
ATOM 2620 C CA . THR A 1 328 ? 10.557 -10.394 3.165 1.00 97.19 328 THR A CA 1
ATOM 2621 C C . THR A 1 328 ? 9.697 -11.168 2.162 1.00 97.19 328 THR A C 1
ATOM 2623 O O . THR A 1 328 ? 10.239 -11.731 1.210 1.00 97.19 328 THR A O 1
ATOM 2626 N N . ASP A 1 329 ? 8.374 -11.179 2.326 1.00 95.50 329 ASP A N 1
ATOM 2627 C CA . ASP A 1 329 ? 7.424 -11.778 1.382 1.00 95.50 329 ASP A CA 1
ATOM 2628 C C . ASP A 1 329 ? 7.322 -11.013 0.055 1.00 95.50 329 ASP A C 1
ATOM 2630 O O . ASP A 1 329 ? 6.925 -11.593 -0.954 1.00 95.50 329 ASP A O 1
ATOM 2634 N N . LEU A 1 330 ? 7.758 -9.749 0.018 1.00 97.38 330 LEU A N 1
ATOM 2635 C CA . LEU A 1 330 ? 7.847 -8.942 -1.206 1.00 97.38 330 LEU A CA 1
ATOM 2636 C C . LEU A 1 330 ? 9.161 -9.169 -1.977 1.00 97.38 330 LEU A C 1
ATOM 2638 O O . LEU A 1 330 ? 9.432 -8.494 -2.974 1.00 97.38 330 LEU A O 1
ATOM 2642 N N . ILE A 1 331 ? 9.995 -10.109 -1.521 1.00 98.19 331 ILE A N 1
ATOM 2643 C CA . ILE A 1 331 ? 11.210 -10.539 -2.213 1.00 98.19 331 ILE A CA 1
ATOM 2644 C C . ILE A 1 331 ? 10.949 -11.909 -2.840 1.00 98.19 331 ILE A C 1
ATOM 2646 O O . ILE A 1 331 ? 10.696 -12.891 -2.133 1.00 98.19 331 ILE A O 1
ATOM 2650 N N . SER A 1 332 ? 11.045 -12.005 -4.166 1.00 97.75 332 SER A N 1
ATOM 2651 C CA . SER A 1 332 ? 10.776 -13.268 -4.859 1.00 97.75 332 SER A CA 1
ATOM 2652 C C . SER A 1 332 ? 11.797 -14.347 -4.486 1.00 97.75 332 SER A C 1
ATOM 2654 O O . SER A 1 332 ? 12.944 -14.060 -4.134 1.00 97.75 332 SER A O 1
ATOM 2656 N N . LYS A 1 333 ? 11.417 -15.626 -4.607 1.00 97.31 333 LYS A N 1
ATOM 2657 C CA . LYS A 1 333 ? 12.328 -16.755 -4.330 1.00 97.31 333 LYS A CA 1
ATOM 2658 C C . LYS A 1 333 ? 13.615 -16.672 -5.163 1.00 97.31 333 LYS A C 1
ATOM 2660 O O . LYS A 1 333 ? 14.697 -16.928 -4.637 1.00 97.31 333 LYS A O 1
ATOM 2665 N N . ARG A 1 334 ? 13.506 -16.265 -6.437 1.00 97.06 334 ARG A N 1
ATOM 2666 C CA . ARG A 1 334 ? 14.649 -16.048 -7.340 1.00 97.06 334 ARG A CA 1
ATOM 2667 C C . ARG A 1 334 ? 15.585 -14.973 -6.784 1.00 97.06 334 ARG A C 1
ATOM 2669 O O . ARG A 1 334 ? 16.783 -15.215 -6.652 1.00 97.06 334 ARG A O 1
ATOM 2676 N N . LYS A 1 335 ? 15.036 -13.824 -6.383 1.00 97.69 335 LYS A N 1
ATOM 2677 C CA . LYS A 1 335 ? 15.797 -12.687 -5.846 1.00 97.69 335 LYS A CA 1
ATOM 2678 C C . LYS A 1 335 ? 16.395 -12.982 -4.461 1.00 97.69 335 LYS A C 1
ATOM 2680 O O . LYS A 1 335 ? 17.537 -12.608 -4.216 1.00 97.69 335 LYS A O 1
ATOM 2685 N N . LYS A 1 336 ? 15.715 -13.755 -3.600 1.00 97.56 336 LYS A N 1
ATOM 2686 C CA . LYS A 1 336 ? 16.268 -14.268 -2.323 1.00 97.56 336 LYS A CA 1
ATOM 2687 C C . LYS A 1 336 ? 17.488 -15.181 -2.518 1.00 97.56 336 LYS A C 1
ATOM 2689 O O . LYS A 1 336 ? 18.314 -15.295 -1.616 1.00 97.56 336 LYS A O 1
ATOM 2694 N N . LYS A 1 337 ? 17.602 -15.854 -3.668 1.00 96.12 337 LYS A N 1
ATOM 2695 C CA . LYS A 1 337 ? 18.741 -16.730 -3.983 1.00 96.12 337 LYS A CA 1
ATOM 2696 C C . LYS A 1 337 ? 19.879 -15.976 -4.672 1.00 96.12 337 LYS A C 1
ATOM 2698 O O . LYS A 1 337 ? 21.034 -16.169 -4.307 1.00 96.12 337 LYS A O 1
ATOM 2703 N N . ASN A 1 338 ? 19.541 -15.141 -5.653 1.00 95.31 338 ASN A N 1
ATOM 2704 C CA . ASN A 1 338 ? 20.507 -14.610 -6.616 1.00 95.31 338 ASN A CA 1
ATOM 2705 C C . ASN A 1 338 ? 20.824 -13.119 -6.424 1.00 95.31 338 ASN A C 1
ATOM 2707 O O . ASN A 1 338 ? 21.769 -12.626 -7.029 1.00 95.31 338 ASN A O 1
ATOM 2711 N N . GLY A 1 339 ? 20.040 -12.384 -5.631 1.00 96.06 339 GLY A N 1
ATOM 2712 C CA . GLY A 1 339 ? 20.132 -10.926 -5.587 1.00 96.06 339 GLY A CA 1
ATOM 2713 C C . GLY A 1 339 ? 19.713 -10.307 -6.921 1.00 96.06 339 GLY A C 1
ATOM 2714 O O . GLY A 1 339 ? 18.678 -10.683 -7.476 1.00 96.06 339 GLY A O 1
ATOM 2715 N N . GLY A 1 340 ? 20.508 -9.364 -7.432 1.00 95.56 340 GLY A N 1
ATOM 2716 C CA . GLY A 1 340 ? 20.244 -8.696 -8.715 1.00 95.56 340 GLY A CA 1
ATOM 2717 C C . GLY A 1 340 ? 19.276 -7.517 -8.601 1.00 95.56 340 GLY A C 1
ATOM 2718 O O . GLY A 1 340 ? 18.417 -7.339 -9.459 1.00 95.56 340 GLY A O 1
ATOM 2719 N N . PHE A 1 341 ? 19.376 -6.780 -7.497 1.00 97.94 341 PHE A N 1
ATOM 2720 C CA . PHE A 1 341 ? 18.692 -5.515 -7.228 1.00 97.94 341 PHE A CA 1
ATOM 2721 C C . PHE A 1 341 ? 19.551 -4.682 -6.253 1.00 97.94 341 PHE A C 1
ATOM 2723 O O . PHE A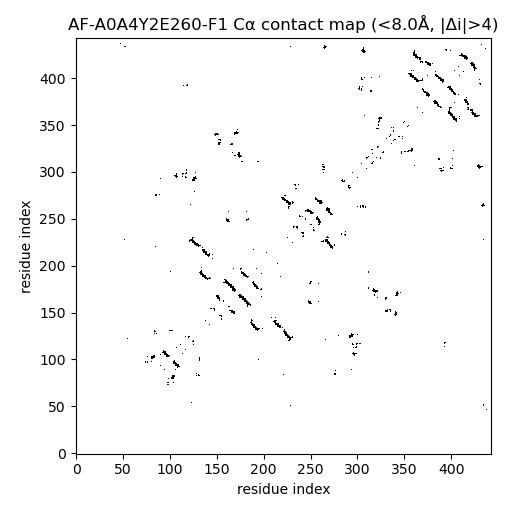 1 341 ? 20.419 -5.260 -5.571 1.00 97.94 341 PHE A O 1
ATOM 2730 N N . PRO A 1 342 ? 19.364 -3.350 -6.166 1.00 98.38 342 PRO A N 1
ATOM 2731 C CA . PRO A 1 342 ? 20.196 -2.498 -5.321 1.00 98.38 342 PRO A CA 1
ATOM 2732 C C . PRO A 1 342 ? 20.141 -2.919 -3.847 1.00 98.38 342 PRO A C 1
ATOM 2734 O O . PRO A 1 342 ? 19.071 -3.180 -3.298 1.00 98.38 342 PRO A O 1
ATOM 2737 N N . GLY A 1 343 ? 21.308 -3.031 -3.207 1.00 98.19 343 GLY A N 1
ATOM 2738 C CA . GLY A 1 343 ? 21.412 -3.412 -1.794 1.00 98.19 343 GLY A CA 1
ATOM 2739 C C . GLY A 1 343 ? 21.144 -4.889 -1.496 1.00 98.19 343 GLY A C 1
ATOM 2740 O O . GLY A 1 343 ? 21.057 -5.277 -0.328 1.00 98.19 343 GLY A O 1
ATOM 2741 N N . SER A 1 344 ? 21.045 -5.734 -2.529 1.00 98.19 344 SER A N 1
ATOM 2742 C CA . SER A 1 344 ? 20.798 -7.169 -2.363 1.00 98.19 344 SER A CA 1
ATOM 2743 C C . SER A 1 344 ? 21.820 -7.860 -1.452 1.00 98.19 344 SER A C 1
ATOM 2745 O O . SER A 1 344 ? 21.417 -8.682 -0.640 1.00 98.19 344 SER A O 1
ATOM 2747 N N . GLU A 1 345 ? 23.104 -7.498 -1.478 1.00 97.81 345 GLU A N 1
ATOM 2748 C CA . GLU A 1 345 ? 24.112 -8.089 -0.579 1.00 97.81 345 GLU A CA 1
ATOM 2749 C C . GLU A 1 345 ? 23.770 -7.902 0.910 1.00 97.81 345 GLU A C 1
ATOM 2751 O O . GLU A 1 345 ? 23.807 -8.863 1.687 1.00 97.81 345 GLU A O 1
ATOM 2756 N N . VAL A 1 346 ? 23.372 -6.685 1.302 1.00 97.94 346 VAL A N 1
ATOM 2757 C CA . VAL A 1 346 ? 22.976 -6.348 2.680 1.00 97.94 346 VAL A CA 1
ATOM 2758 C C . VAL A 1 346 ? 21.732 -7.137 3.081 1.00 97.94 346 VAL A C 1
ATOM 2760 O O . VAL A 1 346 ? 21.699 -7.779 4.134 1.00 97.94 346 VAL A O 1
ATOM 2763 N N . ILE A 1 347 ? 20.725 -7.141 2.209 1.00 98.44 347 ILE A N 1
ATOM 2764 C CA . ILE A 1 347 ? 19.429 -7.776 2.460 1.00 98.44 347 ILE A CA 1
ATOM 2765 C C . ILE A 1 347 ? 19.579 -9.299 2.551 1.00 98.44 347 ILE A C 1
ATOM 2767 O O . ILE A 1 347 ? 19.074 -9.921 3.485 1.00 98.44 347 ILE A O 1
ATOM 2771 N N . LEU A 1 348 ? 20.325 -9.916 1.631 1.00 98.00 348 LEU A N 1
ATOM 2772 C CA . LEU A 1 348 ? 20.572 -11.358 1.629 1.00 98.00 348 LEU A CA 1
ATOM 2773 C C . LEU A 1 348 ? 21.392 -11.807 2.840 1.00 98.00 348 LEU A C 1
ATOM 2775 O O . LEU A 1 348 ? 21.155 -12.897 3.367 1.00 98.00 348 LEU A O 1
ATOM 2779 N N . LYS A 1 349 ? 22.327 -10.976 3.315 1.00 97.75 349 LYS A N 1
ATOM 2780 C CA . LYS A 1 349 ? 23.036 -11.222 4.575 1.00 97.75 349 LYS A CA 1
ATOM 2781 C C . LYS A 1 349 ? 22.064 -11.207 5.756 1.00 97.75 349 LYS A C 1
ATOM 2783 O O . LYS A 1 349 ? 22.049 -12.169 6.523 1.00 97.75 349 LYS A O 1
ATOM 2788 N N . GLN A 1 350 ? 21.213 -10.185 5.863 1.00 97.31 350 GLN A N 1
ATOM 2789 C CA . GLN A 1 350 ? 20.224 -10.080 6.942 1.00 97.31 350 GLN A CA 1
ATOM 2790 C C . GLN A 1 350 ? 19.206 -11.227 6.941 1.00 97.31 350 GLN A C 1
ATOM 2792 O O . GLN A 1 350 ? 18.839 -11.700 8.013 1.00 97.31 350 GLN A O 1
ATOM 2797 N N . LEU A 1 351 ? 18.800 -11.743 5.775 1.00 96.94 351 LEU A N 1
ATOM 2798 C CA . LEU A 1 351 ? 17.933 -12.929 5.699 1.00 96.94 351 LEU A CA 1
ATOM 2799 C C . LEU A 1 351 ? 18.560 -14.168 6.364 1.00 96.94 351 LEU A C 1
ATOM 2801 O O . LEU A 1 351 ? 17.836 -15.024 6.864 1.00 96.94 351 LEU A O 1
ATOM 2805 N N . ARG A 1 352 ? 19.897 -14.272 6.382 1.00 95.94 352 ARG A N 1
ATOM 2806 C CA . ARG A 1 352 ? 20.629 -15.392 6.998 1.00 95.94 352 ARG A CA 1
ATOM 2807 C C . ARG A 1 352 ? 20.955 -15.135 8.467 1.00 95.94 352 ARG A C 1
ATOM 2809 O O . ARG A 1 352 ? 20.880 -16.056 9.272 1.00 95.94 352 ARG A O 1
ATOM 2816 N N . SER A 1 353 ? 21.340 -13.905 8.810 1.00 95.19 353 SER A N 1
ATOM 2817 C CA . SER A 1 353 ? 21.839 -13.557 10.148 1.00 95.19 353 SER A CA 1
ATOM 2818 C C . SER A 1 353 ? 20.798 -12.940 11.080 1.00 95.19 353 SER A C 1
ATOM 2820 O O . SER A 1 353 ? 21.109 -12.738 12.249 1.00 95.19 353 SER A O 1
ATOM 2822 N N . LYS A 1 354 ? 19.591 -12.647 10.576 1.00 94.00 354 LYS A N 1
ATOM 2823 C CA . LYS A 1 354 ? 18.578 -11.771 11.191 1.00 94.00 354 LYS A CA 1
ATOM 2824 C C . LYS A 1 354 ? 19.050 -10.304 11.296 1.00 94.00 354 LYS A C 1
ATOM 2826 O O . LYS A 1 354 ? 20.257 -10.041 11.308 1.00 94.00 354 LYS A O 1
ATOM 2831 N N . PRO A 1 355 ? 18.120 -9.332 11.319 1.00 96.56 355 PRO A N 1
ATOM 2832 C CA . PRO A 1 355 ? 18.450 -7.927 11.536 1.00 96.56 355 PRO A CA 1
ATOM 2833 C C . PRO A 1 355 ? 18.659 -7.629 13.032 1.00 96.56 355 PRO A C 1
ATOM 2835 O O . PRO A 1 355 ? 18.300 -8.435 13.892 1.00 96.56 355 PRO A O 1
ATOM 2838 N N . SER A 1 356 ? 19.226 -6.464 13.359 1.00 95.44 356 SER A N 1
ATOM 2839 C CA . SER A 1 356 ? 19.390 -6.001 14.750 1.00 95.44 356 SER A CA 1
ATOM 2840 C C . SER A 1 356 ? 18.095 -5.456 15.360 1.00 95.44 356 SER A C 1
ATOM 2842 O O . SER A 1 356 ? 17.915 -5.534 16.574 1.00 95.44 356 SER A O 1
ATOM 2844 N N . LYS A 1 357 ? 17.187 -4.945 14.523 1.00 96.94 357 LYS A N 1
ATOM 2845 C CA . LYS A 1 357 ? 15.837 -4.501 14.880 1.00 96.94 357 LYS A CA 1
ATOM 2846 C C . LYS A 1 357 ? 14.808 -5.106 13.928 1.00 96.94 357 LYS A C 1
ATOM 2848 O O . LYS A 1 357 ? 15.135 -5.414 12.785 1.00 96.94 357 LYS A O 1
ATOM 2853 N N . ILE A 1 358 ? 13.569 -5.259 14.380 1.00 97.06 358 ILE A N 1
ATOM 2854 C CA . ILE A 1 358 ? 12.475 -5.796 13.566 1.00 97.06 358 ILE A CA 1
ATOM 2855 C C . ILE A 1 358 ? 11.163 -5.072 13.863 1.00 97.06 358 ILE A C 1
ATOM 2857 O O . ILE A 1 358 ? 10.893 -4.710 15.012 1.00 97.06 358 ILE A O 1
ATOM 2861 N N . ARG A 1 359 ? 10.348 -4.863 12.825 1.00 97.75 359 ARG A N 1
ATOM 2862 C CA . ARG A 1 359 ? 9.008 -4.295 12.944 1.00 97.75 359 ARG A CA 1
ATOM 2863 C C . ARG A 1 359 ? 8.099 -5.250 13.715 1.00 97.75 359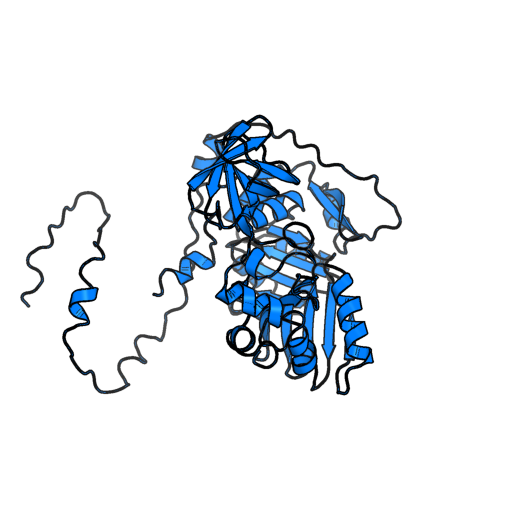 ARG A C 1
ATOM 2865 O O . ARG A 1 359 ? 8.060 -6.450 13.440 1.00 97.75 359 ARG A O 1
ATOM 2872 N N . LYS A 1 360 ? 7.348 -4.717 14.673 1.00 97.06 360 LYS A N 1
ATOM 2873 C CA . LYS A 1 360 ? 6.353 -5.439 15.468 1.00 97.06 360 LYS A CA 1
ATOM 2874 C C . LYS A 1 360 ? 5.099 -4.601 15.679 1.00 97.06 360 LYS A C 1
ATOM 2876 O O . LYS A 1 360 ? 5.111 -3.387 15.485 1.00 97.06 360 LYS A O 1
ATOM 2881 N N . GLY A 1 361 ? 4.022 -5.280 16.072 1.00 96.94 361 GLY A N 1
ATOM 2882 C CA . GLY A 1 361 ? 2.800 -4.649 16.547 1.00 96.94 361 GLY A CA 1
ATOM 2883 C C . GLY A 1 361 ? 2.849 -4.406 18.052 1.00 96.94 361 GLY A C 1
ATOM 2884 O O . GLY A 1 361 ? 3.437 -5.183 18.804 1.00 96.94 361 GLY A O 1
ATOM 2885 N N . PHE A 1 362 ? 2.188 -3.344 18.485 1.00 96.50 362 PHE A N 1
ATOM 2886 C CA . PHE A 1 362 ? 2.029 -2.918 19.866 1.00 96.50 362 PHE A CA 1
ATOM 2887 C C . PHE A 1 362 ? 0.546 -2.770 20.172 1.00 96.50 362 PHE A C 1
ATOM 2889 O O . PHE A 1 362 ? -0.215 -2.288 19.333 1.00 96.50 362 PHE A O 1
ATOM 2896 N N . ILE A 1 363 ? 0.148 -3.150 21.381 1.00 95.44 363 ILE A N 1
ATOM 2897 C CA . ILE A 1 363 ? -1.214 -2.961 21.879 1.00 95.44 363 ILE A CA 1
ATOM 2898 C C . ILE A 1 363 ? -1.168 -2.427 23.310 1.00 95.44 363 ILE A C 1
ATOM 2900 O O . ILE A 1 363 ? -0.328 -2.852 24.114 1.00 95.44 363 ILE A O 1
ATOM 2904 N N . SER A 1 364 ? -2.058 -1.492 23.626 1.00 93.56 364 SER A N 1
ATOM 2905 C CA . SER A 1 364 ? -2.240 -0.972 24.979 1.00 93.56 364 SER A CA 1
ATOM 2906 C C . SER A 1 364 ? -3.677 -0.508 25.197 1.00 93.56 364 SER A C 1
ATOM 2908 O O . SER A 1 364 ? -4.235 0.192 24.355 1.00 93.56 364 SER A O 1
ATOM 2910 N N . GLU A 1 365 ? -4.249 -0.876 26.342 1.00 88.56 365 GLU A N 1
ATOM 2911 C CA . 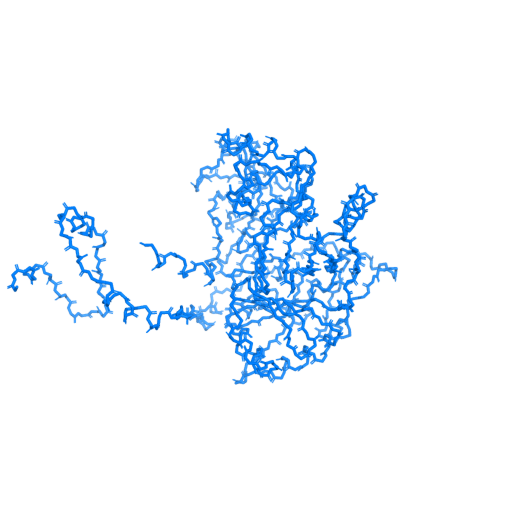GLU A 1 365 ? -5.583 -0.438 26.777 1.00 88.56 365 GLU A CA 1
ATOM 2912 C C . GLU A 1 365 ? -5.539 0.969 27.403 1.00 88.56 365 GLU A C 1
ATOM 2914 O O . GLU A 1 365 ? -6.487 1.737 27.283 1.00 88.56 365 GLU A O 1
ATOM 2919 N N . ASP A 1 366 ? -4.400 1.345 27.996 1.00 81.12 366 ASP A N 1
ATOM 2920 C CA . ASP A 1 366 ? -4.264 2.543 28.839 1.00 81.12 366 ASP A CA 1
ATOM 2921 C C . ASP A 1 366 ? -3.283 3.595 28.291 1.00 81.12 366 ASP A C 1
ATOM 2923 O O . ASP A 1 366 ? -3.070 4.639 28.924 1.00 81.12 366 ASP A O 1
ATOM 2927 N N . ALA A 1 367 ? -2.607 3.307 27.174 1.00 81.75 367 ALA A N 1
ATOM 2928 C CA . ALA A 1 367 ? -1.568 4.161 26.610 1.00 81.75 367 ALA A CA 1
ATOM 2929 C C . ALA A 1 367 ? -1.903 4.599 25.188 1.00 81.75 367 ALA A C 1
ATOM 2931 O O . ALA A 1 367 ? -1.895 3.791 24.260 1.00 81.75 367 ALA A O 1
ATOM 2932 N N . TRP A 1 368 ? -2.042 5.912 25.000 1.00 83.75 368 TRP A N 1
ATOM 2933 C CA . TRP A 1 368 ? -1.908 6.491 23.672 1.00 83.75 368 TRP A CA 1
ATOM 2934 C C . TRP A 1 368 ? -0.487 6.233 23.145 1.00 83.75 368 TRP A C 1
ATOM 2936 O O . TRP A 1 368 ? 0.506 6.698 23.722 1.00 83.75 368 TRP A O 1
ATOM 2946 N N . LEU A 1 369 ? -0.386 5.490 22.046 1.00 89.06 369 LEU A N 1
ATOM 2947 C CA . LEU A 1 369 ? 0.881 5.172 21.396 1.00 89.06 369 LEU A CA 1
ATOM 2948 C C . LEU A 1 369 ? 1.283 6.357 20.514 1.00 89.06 369 LEU A C 1
ATOM 2950 O O . LEU A 1 369 ? 0.775 6.521 19.415 1.00 89.06 369 LEU A O 1
ATOM 2954 N N . LEU A 1 370 ? 2.162 7.234 20.994 1.00 86.12 370 LEU A N 1
ATOM 2955 C CA . LEU A 1 370 ? 2.593 8.400 20.216 1.00 86.12 370 LEU A CA 1
ATOM 2956 C C . LEU A 1 370 ? 3.584 7.988 19.118 1.00 86.12 370 LEU A C 1
ATOM 2958 O O . LEU A 1 370 ? 4.539 7.264 19.400 1.00 86.12 370 LEU A O 1
ATOM 2962 N N . LYS A 1 371 ? 3.411 8.501 17.896 1.00 88.69 371 LYS A N 1
ATOM 2963 C CA . LYS A 1 371 ? 4.411 8.387 16.822 1.00 88.69 371 LYS A CA 1
ATOM 2964 C C . LYS A 1 371 ? 5.760 8.975 17.268 1.00 88.69 371 LYS A C 1
ATOM 2966 O O . LYS A 1 371 ? 5.803 10.049 17.859 1.00 88.69 371 LYS A O 1
ATOM 2971 N N . GLY A 1 372 ? 6.855 8.260 17.016 1.00 91.56 372 GLY A N 1
ATOM 2972 C CA . GLY A 1 372 ? 8.194 8.575 17.534 1.00 91.56 372 GLY A CA 1
ATOM 2973 C C . GLY A 1 372 ? 8.366 8.289 19.033 1.00 91.56 372 GLY A C 1
ATOM 2974 O O . GLY A 1 372 ? 9.417 8.560 19.613 1.00 91.56 372 GLY A O 1
ATOM 2975 N N . GLY A 1 373 ? 7.335 7.755 19.693 1.00 93.38 373 GLY A N 1
ATOM 2976 C CA . GLY A 1 373 ? 7.369 7.400 21.103 1.00 93.38 373 GLY A CA 1
ATOM 2977 C C . GLY A 1 373 ? 8.314 6.232 21.368 1.00 93.38 373 GLY A C 1
ATOM 2978 O O . GLY A 1 373 ? 8.325 5.244 20.637 1.00 93.38 373 GLY A O 1
ATOM 2979 N N . LYS A 1 374 ? 9.086 6.334 22.452 1.00 96.12 374 LYS A N 1
ATOM 2980 C CA . LYS A 1 374 ? 9.992 5.270 22.900 1.00 96.12 374 LYS A CA 1
ATOM 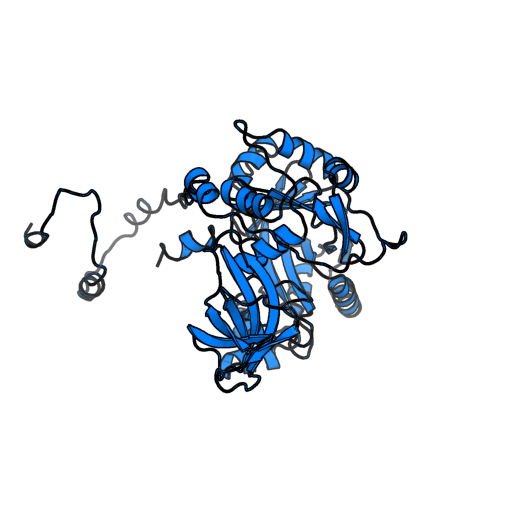2981 C C . LYS A 1 374 ? 9.205 4.062 23.401 1.00 96.12 374 LYS A C 1
ATOM 2983 O O . LYS A 1 374 ? 8.264 4.208 24.184 1.00 96.12 374 LYS A O 1
ATOM 2988 N N . VAL A 1 375 ? 9.666 2.882 23.011 1.00 96.06 375 VAL A N 1
ATOM 2989 C CA . VAL A 1 375 ? 9.245 1.596 23.565 1.00 96.06 375 VAL A CA 1
ATOM 2990 C C . VAL A 1 375 ? 10.288 1.171 24.587 1.00 96.06 375 VAL A C 1
ATOM 2992 O O . VAL A 1 375 ? 11.483 1.167 24.283 1.00 96.06 375 VAL A O 1
ATOM 2995 N N . MET A 1 376 ? 9.856 0.846 25.802 1.00 96.00 376 MET A N 1
ATOM 2996 C CA . MET A 1 376 ? 10.750 0.491 26.901 1.00 96.00 376 MET A CA 1
ATOM 2997 C C . MET A 1 376 ? 10.476 -0.918 27.424 1.00 96.00 376 MET A C 1
ATOM 2999 O O . MET A 1 376 ? 9.331 -1.366 27.451 1.00 96.00 376 MET A O 1
ATOM 3003 N N . SER A 1 377 ? 11.521 -1.601 27.888 1.00 94.38 377 SER A N 1
ATOM 3004 C CA . SER A 1 377 ? 11.387 -2.848 28.643 1.00 94.38 377 SER A CA 1
ATOM 3005 C C . SER A 1 377 ? 10.721 -2.594 30.007 1.00 94.38 377 SER A C 1
ATOM 3007 O O . SER A 1 377 ? 10.677 -1.446 30.469 1.00 94.38 377 SER A O 1
ATOM 3009 N N . PRO A 1 378 ? 10.280 -3.639 30.734 1.00 91.31 378 PRO A N 1
ATOM 3010 C CA . PRO A 1 378 ? 9.764 -3.490 32.099 1.00 91.31 378 PRO A CA 1
ATOM 3011 C C . PRO A 1 378 ? 10.765 -2.855 33.079 1.00 91.31 378 PRO A C 1
ATOM 3013 O O . PRO A 1 378 ? 10.368 -2.295 34.100 1.00 91.31 378 PRO A O 1
ATOM 3016 N N . LYS A 1 379 ? 12.068 -2.902 32.760 1.00 91.88 379 LYS A N 1
ATOM 3017 C CA . LYS A 1 379 ? 13.144 -2.260 33.533 1.00 91.88 379 LYS A CA 1
ATOM 3018 C C . LYS A 1 379 ? 13.322 -0.769 33.207 1.00 91.88 379 LYS A C 1
ATOM 3020 O O . LYS A 1 379 ? 14.096 -0.094 33.877 1.00 91.88 379 LYS A O 1
ATOM 3025 N N . GLY A 1 380 ? 12.612 -0.248 32.205 1.00 92.00 380 GLY A N 1
ATOM 3026 C CA . GLY A 1 380 ? 12.703 1.144 31.754 1.00 92.00 380 GLY A CA 1
ATOM 3027 C C . GLY A 1 380 ? 13.808 1.413 30.728 1.00 92.00 380 GLY A C 1
ATOM 3028 O O . GLY A 1 380 ? 14.079 2.572 30.423 1.00 92.00 380 GLY A O 1
ATOM 3029 N N . GLU A 1 381 ? 14.446 0.373 30.187 1.00 94.44 381 GLU A N 1
ATOM 3030 C CA . GLU A 1 381 ? 15.442 0.507 29.117 1.00 94.44 381 GLU A CA 1
ATOM 3031 C C . GLU A 1 381 ? 14.739 0.746 27.781 1.00 94.44 381 GLU A C 1
ATOM 3033 O O . GLU A 1 381 ? 13.748 0.084 27.494 1.00 94.44 381 GLU A O 1
ATOM 3038 N N . VAL A 1 382 ? 15.243 1.655 26.945 1.00 96.44 382 VAL A N 1
ATOM 3039 C CA . VAL A 1 382 ? 14.681 1.881 25.604 1.00 96.44 382 VAL A CA 1
ATOM 3040 C C . VAL A 1 382 ? 15.064 0.715 24.700 1.00 96.44 382 VAL A C 1
ATOM 3042 O O . VAL A 1 382 ? 16.245 0.478 24.461 1.00 96.44 382 VAL A O 1
ATOM 3045 N N . VAL A 1 383 ? 14.062 0.008 24.185 1.00 96.12 383 VAL A N 1
ATOM 3046 C CA . VAL A 1 383 ? 14.230 -1.180 23.333 1.00 96.12 383 VAL A CA 1
ATOM 3047 C C . VAL A 1 383 ? 13.706 -0.974 21.917 1.00 96.12 383 VAL A C 1
ATOM 3049 O O . VAL A 1 383 ? 13.885 -1.851 21.073 1.00 96.12 383 VAL A O 1
ATOM 3052 N N . GLY A 1 384 ? 13.068 0.164 21.645 1.00 96.56 384 GLY A N 1
ATOM 3053 C CA . GLY A 1 384 ? 12.461 0.434 20.353 1.00 96.56 384 GLY A CA 1
ATOM 3054 C C . GLY A 1 384 ? 11.748 1.776 20.259 1.00 96.56 384 GLY A C 1
ATOM 3055 O O . GLY A 1 384 ? 11.841 2.622 21.154 1.00 96.56 384 GLY A O 1
ATOM 3056 N N . GLU A 1 385 ? 10.995 1.938 19.179 1.00 97.19 385 GLU A N 1
ATOM 3057 C CA . GLU A 1 385 ? 10.230 3.142 18.859 1.00 97.19 385 GLU A CA 1
ATOM 3058 C C . GLU A 1 385 ? 8.940 2.813 18.097 1.00 97.19 385 GLU A C 1
ATOM 3060 O O . GLU A 1 385 ? 8.867 1.818 17.376 1.00 97.19 385 GLU A O 1
ATOM 3065 N N . ILE A 1 386 ? 7.926 3.662 18.256 1.00 97.31 386 ILE A N 1
ATOM 3066 C CA . ILE A 1 386 ? 6.640 3.587 17.551 1.00 97.31 386 ILE A CA 1
ATOM 3067 C C . ILE A 1 386 ? 6.727 4.405 16.258 1.00 97.31 386 ILE A C 1
ATOM 3069 O O . ILE A 1 386 ? 7.073 5.585 16.296 1.00 97.31 386 ILE A O 1
ATOM 3073 N N . THR A 1 387 ? 6.353 3.820 15.122 1.00 97.19 387 THR A N 1
ATOM 3074 C CA . THR A 1 387 ? 6.319 4.493 13.810 1.00 97.19 387 THR A CA 1
ATOM 3075 C C . THR A 1 387 ? 4.925 4.965 13.421 1.00 97.19 387 THR A C 1
ATOM 3077 O O . THR A 1 387 ? 4.763 6.059 12.877 1.00 97.19 387 THR A O 1
ATOM 3080 N N . SER A 1 388 ? 3.906 4.165 13.724 1.00 95.38 388 SER A N 1
ATOM 3081 C CA . SER A 1 388 ? 2.507 4.451 13.414 1.00 95.38 388 SER A CA 1
ATOM 3082 C C . SER A 1 388 ? 1.593 3.926 14.512 1.00 95.38 388 SER A C 1
ATOM 3084 O O . SER A 1 388 ? 1.926 2.975 15.219 1.00 95.38 388 SER A O 1
ATOM 3086 N N . SER A 1 389 ? 0.441 4.565 14.683 1.00 95.06 389 SER A N 1
ATOM 3087 C CA . SER A 1 389 ? -0.514 4.212 15.727 1.00 95.06 389 SER A CA 1
ATOM 3088 C C . SER A 1 389 ? -1.905 4.756 15.447 1.00 95.06 389 SER A C 1
ATOM 3090 O O . SER A 1 389 ? -2.089 5.679 14.653 1.00 95.06 389 SER A O 1
ATOM 3092 N N . THR A 1 390 ? -2.894 4.146 16.089 1.00 93.50 390 THR A N 1
ATOM 3093 C CA . THR A 1 390 ? -4.296 4.550 16.030 1.00 93.50 390 THR A CA 1
ATOM 3094 C C . THR A 1 390 ? -5.050 3.971 17.229 1.00 93.50 390 THR A C 1
ATOM 3096 O O . THR A 1 390 ? -4.595 3.009 17.857 1.00 93.50 390 THR A O 1
ATOM 3099 N N . TYR A 1 391 ? -6.218 4.525 17.539 1.00 91.62 391 TYR A N 1
ATOM 3100 C CA . TYR A 1 391 ? -7.234 3.774 18.264 1.00 91.62 391 TYR A CA 1
ATOM 3101 C C . TYR A 1 391 ? -7.970 2.902 17.246 1.00 91.62 391 TYR A C 1
ATOM 3103 O O . TYR A 1 391 ? -8.434 3.414 16.231 1.00 91.62 391 TYR A O 1
ATOM 3111 N N . SER A 1 392 ? -8.031 1.587 17.463 1.00 92.75 392 SER A N 1
ATOM 3112 C CA . SER A 1 392 ? -8.766 0.693 16.566 1.00 92.75 392 SER A CA 1
ATOM 3113 C C . SER A 1 392 ? -10.214 0.577 17.028 1.00 92.75 392 SER A C 1
ATOM 3115 O O . SER A 1 392 ? -10.457 0.030 18.108 1.00 92.75 392 SER A O 1
ATOM 3117 N N . PRO A 1 393 ? -11.193 0.988 16.203 1.00 89.69 393 PRO A N 1
ATOM 3118 C CA . PRO A 1 393 ? -12.591 0.701 16.461 1.00 89.69 393 PRO A CA 1
ATOM 3119 C C . PRO A 1 393 ? -12.867 -0.800 16.523 1.00 89.69 393 PRO A C 1
ATOM 3121 O O . PRO A 1 393 ? -13.622 -1.235 17.380 1.00 89.69 393 PRO A O 1
ATOM 3124 N N . CYS A 1 394 ? -12.239 -1.611 15.665 1.00 88.75 394 CYS A N 1
ATOM 3125 C CA . CYS A 1 394 ? -12.554 -3.037 15.557 1.00 88.75 394 CYS A CA 1
ATOM 3126 C C . CYS A 1 394 ? -12.212 -3.838 16.822 1.00 88.75 394 CYS A C 1
ATOM 3128 O O . CYS A 1 394 ? -12.949 -4.759 17.174 1.00 88.75 394 CYS A O 1
ATOM 3130 N N . ILE A 1 395 ? -11.110 -3.500 17.501 1.00 89.00 395 ILE A N 1
ATOM 3131 C CA . ILE A 1 395 ? -10.675 -4.172 18.742 1.00 89.00 395 ILE A CA 1
ATOM 3132 C C . ILE A 1 395 ? -10.741 -3.272 19.984 1.00 89.00 395 ILE A C 1
ATOM 3134 O O . ILE A 1 395 ? -10.386 -3.704 21.078 1.00 89.00 395 ILE A O 1
ATOM 3138 N N . THR A 1 396 ? -11.249 -2.045 19.843 1.00 89.88 396 THR A N 1
ATOM 3139 C CA . THR A 1 396 ? -11.562 -1.093 20.926 1.00 89.88 396 THR A CA 1
ATOM 3140 C C . THR A 1 396 ? -10.385 -0.731 21.839 1.00 89.88 396 THR A C 1
ATOM 3142 O O . THR A 1 396 ? -10.543 -0.588 23.050 1.00 89.88 396 THR A O 1
ATOM 3145 N N . THR A 1 397 ? -9.185 -0.590 21.274 1.00 92.06 397 THR A N 1
ATOM 3146 C CA . THR A 1 397 ? -7.959 -0.299 22.038 1.00 92.06 397 THR A CA 1
ATOM 3147 C C . THR A 1 397 ? -6.911 0.406 21.177 1.00 92.06 397 THR A C 1
ATOM 3149 O O . THR A 1 397 ? -6.996 0.392 19.945 1.00 92.06 397 THR A O 1
ATOM 3152 N N . TYR A 1 398 ? -5.891 1.000 21.808 1.00 93.94 398 TYR A N 1
ATOM 3153 C CA . TYR A 1 398 ? -4.762 1.581 21.083 1.00 93.94 398 TYR A CA 1
ATOM 3154 C C . TYR A 1 398 ? -3.866 0.495 20.499 1.00 93.94 398 TYR A C 1
ATOM 3156 O O . TYR A 1 398 ? -3.416 -0.417 21.202 1.00 93.94 398 TYR A O 1
ATOM 3164 N N . ILE A 1 399 ? -3.574 0.638 19.211 1.00 95.94 399 ILE A N 1
ATOM 3165 C CA . ILE A 1 399 ? -2.633 -0.198 18.477 1.00 95.94 399 ILE A CA 1
ATOM 3166 C C . ILE A 1 399 ? -1.601 0.650 17.758 1.00 95.94 399 ILE A C 1
ATOM 3168 O O . ILE A 1 399 ? -1.816 1.825 17.459 1.00 95.94 399 ILE A O 1
ATOM 3172 N N . GLY A 1 400 ? -0.456 0.052 17.473 1.00 96.31 400 GLY A N 1
ATOM 3173 C CA . GLY A 1 400 ? 0.582 0.712 16.704 1.00 96.31 400 GLY A CA 1
ATOM 3174 C C . GLY A 1 400 ? 1.629 -0.252 16.203 1.00 96.31 400 GLY A C 1
ATOM 3175 O O . GLY A 1 400 ? 1.702 -1.394 16.638 1.00 96.31 400 GLY A O 1
ATOM 3176 N N . MET A 1 401 ? 2.447 0.212 15.276 1.00 97.81 401 MET A N 1
ATOM 3177 C CA . MET A 1 401 ? 3.596 -0.518 14.772 1.00 97.81 401 MET A CA 1
ATOM 3178 C C . MET A 1 401 ? 4.866 0.262 15.065 1.00 97.81 401 MET A C 1
ATOM 3180 O O . MET A 1 401 ? 4.840 1.463 15.336 1.00 97.81 401 MET A O 1
ATOM 3184 N N . GLY A 1 402 ? 5.987 -0.438 15.014 1.00 97.62 402 GLY A N 1
ATOM 3185 C CA . GLY A 1 402 ? 7.303 0.173 15.059 1.00 97.62 402 GLY A CA 1
ATOM 3186 C C . GLY A 1 402 ? 8.383 -0.865 15.273 1.00 97.62 402 GLY A C 1
ATOM 3187 O O . GLY A 1 402 ? 8.137 -2.060 15.120 1.00 97.62 402 GLY A O 1
ATOM 3188 N N . TYR A 1 403 ? 9.587 -0.414 15.592 1.00 97.81 403 TYR A N 1
ATOM 3189 C CA . TYR A 1 403 ? 10.772 -1.262 15.615 1.00 97.81 403 TYR A CA 1
ATOM 3190 C C . TYR A 1 403 ? 11.204 -1.546 17.039 1.00 97.81 403 TYR A C 1
ATOM 3192 O O . TYR A 1 403 ? 11.306 -0.632 17.852 1.00 97.81 403 TYR A O 1
ATOM 3200 N N . VAL A 1 404 ? 11.518 -2.807 17.318 1.00 96.81 404 VAL A N 1
ATOM 3201 C CA . VAL A 1 404 ? 12.175 -3.231 18.558 1.00 96.81 404 VAL A CA 1
ATOM 3202 C C . VAL A 1 404 ? 13.480 -3.940 18.237 1.00 96.81 404 VAL A C 1
ATOM 3204 O O . VAL A 1 404 ? 13.616 -4.540 17.168 1.00 96.81 404 VAL A O 1
ATOM 3207 N N . SER A 1 405 ? 14.438 -3.894 19.160 1.00 95.44 405 SER A N 1
ATOM 3208 C CA . SER A 1 405 ? 15.618 -4.759 19.106 1.00 95.44 405 SER A CA 1
ATOM 3209 C C . SER A 1 405 ? 15.183 -6.215 18.933 1.00 95.44 405 SER A C 1
ATOM 3211 O O . SER A 1 405 ? 14.263 -6.680 19.606 1.00 95.44 405 SER A O 1
ATOM 3213 N N . THR A 1 406 ? 15.877 -6.971 18.084 1.00 92.88 406 THR A N 1
ATOM 3214 C CA . THR A 1 406 ? 15.611 -8.405 17.879 1.00 92.88 406 THR A CA 1
ATOM 3215 C C . THR A 1 406 ? 15.773 -9.215 19.173 1.00 92.88 406 THR A C 1
ATOM 3217 O O . THR A 1 406 ? 15.208 -10.297 19.303 1.00 92.88 406 THR A O 1
ATOM 3220 N N . SER A 1 407 ? 16.497 -8.694 20.169 1.00 89.94 407 SER A N 1
ATOM 3221 C CA . SER A 1 407 ? 16.580 -9.301 21.505 1.00 89.94 407 SER A CA 1
ATOM 3222 C C . SER A 1 407 ? 15.300 -9.159 22.345 1.00 89.94 407 SER A C 1
ATOM 3224 O O . SER A 1 407 ? 15.177 -9.855 23.344 1.00 89.94 407 SER A O 1
ATOM 3226 N N . TYR A 1 408 ? 14.380 -8.273 21.952 1.00 85.81 408 TYR A N 1
ATOM 3227 C CA . TYR A 1 408 ? 13.138 -7.899 22.646 1.00 85.81 408 TYR A CA 1
ATOM 3228 C C . TYR A 1 408 ? 11.918 -8.070 21.721 1.00 85.81 408 TYR A C 1
ATOM 3230 O O . TYR A 1 408 ? 11.036 -7.217 21.667 1.00 85.81 408 TYR A O 1
ATOM 3238 N N . CYS A 1 409 ? 11.916 -9.112 20.880 1.00 85.81 409 CYS A N 1
ATOM 3239 C CA . CYS A 1 409 ? 10.915 -9.290 19.823 1.00 85.81 409 CYS A CA 1
ATOM 3240 C C . CYS A 1 409 ? 9.970 -10.486 20.047 1.00 85.81 409 CYS A C 1
ATOM 3242 O O . CYS A 1 409 ? 9.325 -10.935 19.088 1.00 85.81 409 CYS A O 1
ATOM 3244 N N . MET A 1 410 ? 9.921 -11.040 21.266 1.00 84.19 410 MET A N 1
ATOM 3245 C CA . MET A 1 410 ? 9.075 -12.194 21.584 1.00 84.19 410 MET A CA 1
ATOM 3246 C C . MET A 1 410 ? 7.606 -11.777 21.713 1.00 84.19 410 MET A C 1
ATOM 3248 O O . MET A 1 410 ? 7.279 -10.731 22.260 1.00 84.19 410 MET A O 1
ATOM 3252 N N . GLU A 1 411 ? 6.686 -12.583 21.180 1.00 76.31 411 GLU A N 1
ATOM 3253 C CA . GLU A 1 411 ? 5.260 -12.243 21.237 1.00 76.31 411 GLU A CA 1
ATOM 3254 C C . GLU A 1 411 ? 4.764 -12.128 22.686 1.00 76.31 411 GLU A C 1
ATOM 3256 O O . GLU A 1 411 ? 5.147 -12.914 23.550 1.00 76.31 411 GLU A O 1
ATOM 3261 N N . SER A 1 412 ? 3.868 -11.168 22.933 1.00 78.94 412 SER A N 1
ATOM 3262 C CA . SER A 1 412 ? 3.282 -10.885 24.253 1.00 78.94 412 SER A CA 1
ATOM 3263 C C . SER A 1 412 ? 4.267 -10.430 25.333 1.00 78.94 412 SER A C 1
ATOM 3265 O O . SER A 1 412 ? 3.894 -10.373 26.502 1.00 78.94 412 SER A O 1
ATOM 3267 N N . GLU A 1 413 ? 5.491 -10.059 24.959 1.00 83.50 413 GLU A N 1
ATOM 3268 C CA . GLU A 1 413 ? 6.437 -9.431 25.875 1.00 83.50 413 GLU A CA 1
ATOM 3269 C C . GLU A 1 413 ? 5.862 -8.115 26.419 1.00 83.50 413 GLU A C 1
ATOM 3271 O O . GLU A 1 413 ? 5.337 -7.291 25.659 1.00 83.50 413 GLU A O 1
ATOM 3276 N N . GLU A 1 414 ? 5.915 -7.945 27.744 1.00 91.56 414 GLU A N 1
ATOM 3277 C CA . GLU A 1 414 ? 5.442 -6.735 28.414 1.00 91.56 414 GLU A CA 1
ATOM 3278 C C . GLU A 1 414 ? 6.350 -5.552 28.085 1.00 91.56 414 GLU A C 1
ATOM 3280 O O . GLU A 1 414 ? 7.577 -5.644 28.138 1.00 91.56 414 GLU A O 1
ATOM 3285 N N . LEU A 1 415 ? 5.731 -4.413 27.790 1.00 93.75 415 LEU A N 1
ATOM 3286 C CA . LEU A 1 415 ? 6.407 -3.181 27.419 1.00 93.75 415 LEU A CA 1
ATOM 3287 C C . LEU A 1 415 ? 5.848 -2.002 28.213 1.00 93.75 415 LEU A C 1
ATOM 3289 O O . LEU A 1 415 ? 4.701 -1.996 28.670 1.00 93.75 415 LEU A O 1
ATOM 3293 N N . LEU A 1 416 ? 6.674 -0.971 28.336 1.00 94.38 416 LEU A N 1
ATOM 3294 C CA . LEU A 1 416 ? 6.293 0.329 28.862 1.00 94.38 416 LEU A CA 1
ATOM 3295 C C . LEU A 1 416 ? 6.349 1.373 27.743 1.00 94.38 416 LEU A C 1
ATOM 3297 O O . LEU A 1 416 ? 7.320 1.456 26.991 1.00 94.38 416 LEU A O 1
ATOM 3301 N N . PHE A 1 417 ? 5.317 2.206 27.678 1.00 93.44 417 PHE A N 1
ATOM 3302 C CA . PHE A 1 417 ? 5.212 3.340 26.763 1.00 93.44 417 PHE A CA 1
ATOM 3303 C C . PHE A 1 417 ? 5.304 4.665 27.536 1.00 93.44 417 PHE A C 1
ATOM 3305 O O . PHE A 1 417 ? 5.748 4.710 28.692 1.00 93.44 417 PHE A O 1
ATOM 3312 N N . ARG A 1 418 ? 4.902 5.776 26.903 1.00 87.56 418 ARG A N 1
ATOM 3313 C CA . ARG A 1 418 ? 4.904 7.118 27.511 1.00 87.56 418 ARG A CA 1
ATOM 3314 C C . ARG A 1 418 ? 4.253 7.093 28.900 1.00 87.56 418 ARG A C 1
ATOM 3316 O O . ARG A 1 418 ? 3.251 6.417 29.120 1.00 87.56 418 ARG A O 1
ATOM 3323 N N . ASN A 1 419 ? 4.836 7.829 29.847 1.00 87.50 419 ASN A N 1
ATOM 3324 C CA . ASN A 1 419 ? 4.392 7.885 31.247 1.00 87.50 419 ASN A CA 1
ATOM 3325 C C . ASN A 1 419 ? 4.369 6.517 31.959 1.00 87.50 419 ASN A C 1
ATOM 3327 O O . ASN A 1 419 ? 3.606 6.332 32.904 1.00 87.50 419 ASN A O 1
ATOM 3331 N N . LYS A 1 420 ? 5.199 5.560 31.512 1.00 87.75 420 LYS A N 1
ATOM 3332 C CA . LYS A 1 420 ? 5.279 4.187 32.045 1.00 87.75 420 LYS A CA 1
ATOM 3333 C C . LYS A 1 420 ? 3.945 3.432 31.987 1.00 87.75 420 LYS A C 1
ATOM 3335 O O . LYS A 1 420 ? 3.704 2.531 32.789 1.00 87.75 420 LYS A O 1
ATOM 3340 N N . LYS A 1 421 ? 3.069 3.796 31.046 1.00 92.19 421 LYS A N 1
ATOM 3341 C CA . LYS A 1 421 ? 1.838 3.050 30.784 1.00 92.19 421 LYS A CA 1
ATOM 3342 C C . LYS A 1 421 ? 2.177 1.695 30.169 1.00 92.19 421 LYS A C 1
ATOM 3344 O O . LYS A 1 421 ? 3.100 1.599 29.360 1.00 92.19 421 LYS A O 1
ATOM 3349 N N . LYS A 1 422 ? 1.454 0.657 30.584 1.00 93.69 422 LYS A N 1
ATOM 3350 C CA . LYS A 1 422 ? 1.721 -0.724 30.178 1.00 93.69 422 LYS A CA 1
ATOM 3351 C C . LYS A 1 422 ? 1.141 -1.020 28.801 1.00 93.69 422 LYS A C 1
ATOM 3353 O O . LYS A 1 422 ? 0.092 -0.503 28.424 1.00 93.69 422 LYS A O 1
ATOM 3358 N N . GLY A 1 423 ? 1.786 -1.925 28.092 1.00 94.50 423 GLY A N 1
ATOM 3359 C CA . GLY A 1 423 ? 1.169 -2.694 27.024 1.00 94.50 423 GLY A CA 1
ATOM 3360 C C . GLY A 1 423 ? 2.091 -3.835 26.637 1.00 94.50 423 GLY A C 1
ATOM 3361 O O . GLY A 1 423 ? 2.885 -4.290 27.461 1.00 94.50 423 GLY A O 1
ATOM 3362 N N . ARG A 1 424 ? 1.971 -4.337 25.413 1.00 94.75 424 ARG A N 1
ATOM 3363 C CA . ARG A 1 424 ? 2.710 -5.536 25.006 1.00 94.75 424 ARG A CA 1
ATOM 3364 C C . ARG A 1 424 ? 2.957 -5.597 23.512 1.00 94.75 424 ARG A C 1
ATOM 3366 O O . ARG A 1 424 ? 2.273 -4.930 22.730 1.00 94.75 424 ARG A O 1
ATOM 3373 N N . LEU A 1 425 ? 3.891 -6.462 23.127 1.00 94.25 425 LEU A N 1
ATOM 3374 C CA . LEU A 1 425 ? 4.005 -6.912 21.746 1.00 94.25 425 LEU A CA 1
ATOM 3375 C C . LEU A 1 425 ? 2.747 -7.679 21.319 1.00 94.25 425 LEU A C 1
ATOM 3377 O O . LEU A 1 425 ? 2.217 -8.519 22.053 1.00 94.25 425 LEU A O 1
ATOM 3381 N N . HIS A 1 426 ? 2.288 -7.400 20.104 1.00 93.38 426 HIS A N 1
ATOM 3382 C CA . HIS A 1 426 ? 1.139 -8.035 19.477 1.00 93.38 426 HIS A CA 1
ATOM 3383 C C . HIS A 1 426 ? 1.516 -8.570 18.098 1.00 93.38 426 HIS A C 1
ATOM 3385 O O . HIS A 1 426 ? 2.254 -7.934 17.339 1.00 93.38 426 HIS A O 1
ATOM 3391 N N . LYS A 1 427 ? 0.983 -9.745 17.764 1.00 91.25 427 LYS A N 1
ATOM 3392 C CA . LYS A 1 427 ? 1.123 -10.319 16.430 1.00 91.25 427 LYS A CA 1
ATOM 3393 C C . LYS A 1 427 ? 0.328 -9.485 15.422 1.00 91.25 427 LYS A C 1
ATOM 3395 O O . LYS A 1 427 ? -0.807 -9.111 15.684 1.00 91.25 427 LYS A O 1
ATOM 3400 N N . ILE A 1 428 ? 0.929 -9.199 14.277 1.00 91.88 428 ILE A N 1
ATOM 3401 C CA . ILE A 1 428 ? 0.275 -8.533 13.147 1.00 91.88 428 ILE A CA 1
ATOM 3402 C C . ILE A 1 428 ? -0.294 -9.614 12.204 1.00 91.88 428 ILE A C 1
ATOM 3404 O O . ILE A 1 428 ? 0.371 -10.641 12.028 1.00 91.88 428 ILE A O 1
ATOM 3408 N N . PRO A 1 429 ? -1.482 -9.429 11.589 1.00 92.81 429 PRO A N 1
ATOM 3409 C CA . PRO A 1 429 ? -2.399 -8.282 11.697 1.00 92.81 429 PRO A CA 1
ATOM 3410 C C . PRO A 1 429 ? -3.157 -8.224 13.033 1.00 92.81 429 PRO A C 1
ATOM 3412 O O . PRO A 1 429 ? -3.287 -9.235 13.720 1.00 92.81 429 PRO A O 1
ATOM 3415 N N . PHE A 1 430 ? -3.652 -7.037 13.400 1.00 92.75 430 PHE A N 1
ATOM 3416 C CA . PHE A 1 430 ? -4.452 -6.827 14.617 1.00 92.75 430 PHE A CA 1
ATOM 3417 C C . PHE A 1 430 ? -5.904 -7.252 14.421 1.00 92.75 430 PHE A C 1
ATOM 3419 O O . PHE A 1 430 ? -6.512 -7.826 15.321 1.00 92.75 430 PHE A O 1
ATOM 3426 N N . VAL A 1 431 ? -6.440 -6.989 13.230 1.00 88.94 431 VAL A N 1
ATOM 3427 C CA . VAL A 1 431 ? -7.743 -7.480 12.785 1.00 88.94 431 VAL A CA 1
ATOM 3428 C C . VAL A 1 431 ? -7.488 -8.560 11.734 1.00 88.94 431 VAL A C 1
ATOM 3430 O O . VAL A 1 431 ? -6.702 -8.324 10.816 1.00 88.94 431 VAL A O 1
ATOM 3433 N N . PRO A 1 432 ? -8.095 -9.756 11.840 1.00 78.44 432 PRO A N 1
ATOM 3434 C CA . PRO A 1 432 ? -7.914 -10.798 10.840 1.00 78.44 432 PRO A CA 1
ATOM 3435 C C . PRO A 1 432 ? -8.240 -10.282 9.437 1.00 78.44 432 PRO A C 1
ATOM 3437 O O . PRO A 1 432 ? -9.341 -9.801 9.184 1.00 78.44 432 PRO A O 1
ATOM 3440 N N . ASN A 1 433 ? -7.283 -10.403 8.517 1.00 68.25 433 ASN A N 1
ATOM 3441 C CA . ASN A 1 433 ? -7.496 -10.012 7.129 1.00 68.25 433 ASN A CA 1
ATOM 3442 C C . ASN A 1 433 ? -8.546 -10.943 6.503 1.00 68.25 433 ASN A C 1
ATOM 3444 O O . ASN A 1 433 ? -8.309 -12.153 6.404 1.00 68.25 433 ASN A O 1
ATOM 3448 N N . GLY A 1 434 ? -9.661 -10.386 6.019 1.00 57.00 434 GLY A N 1
ATOM 3449 C CA . GLY A 1 434 ? -10.692 -11.132 5.292 1.00 57.00 434 GLY A CA 1
ATOM 3450 C C . GLY A 1 434 ? -10.137 -11.897 4.081 1.00 57.00 434 GLY A C 1
ATOM 3451 O O . GLY A 1 434 ? -10.626 -12.977 3.756 1.00 57.00 434 GLY A O 1
ATOM 3452 N N . ILE A 1 435 ? -9.042 -11.412 3.476 1.00 49.53 435 ILE A N 1
ATOM 3453 C CA . ILE A 1 435 ? -8.311 -12.113 2.403 1.00 49.53 435 ILE A CA 1
ATOM 3454 C C . ILE A 1 435 ? -7.484 -13.307 2.930 1.00 49.53 435 ILE A C 1
ATOM 3456 O O . ILE A 1 435 ? -7.372 -14.329 2.248 1.00 49.53 435 ILE A O 1
ATOM 3460 N N . LEU A 1 436 ? -6.887 -13.216 4.129 1.00 37.44 436 LEU A N 1
ATOM 3461 C CA . LEU A 1 436 ? -5.991 -14.260 4.667 1.00 37.44 436 LEU A CA 1
ATOM 3462 C C . LEU A 1 436 ? -6.724 -15.394 5.390 1.00 37.44 436 LEU A C 1
ATOM 3464 O O . LEU A 1 436 ? -6.155 -16.481 5.511 1.00 37.44 436 LEU A O 1
ATOM 3468 N N . CYS A 1 437 ? -7.983 -15.205 5.796 1.00 31.39 437 CYS A N 1
ATOM 3469 C CA . CYS A 1 437 ? -8.800 -16.294 6.347 1.00 31.39 437 CYS A CA 1
ATOM 3470 C C . CYS A 1 437 ? -8.976 -17.482 5.377 1.00 31.39 437 CYS A C 1
ATOM 3472 O O . CYS A 1 437 ? -9.260 -18.585 5.832 1.00 31.39 437 CYS A O 1
ATOM 3474 N N . ASN A 1 438 ? -8.714 -17.301 4.075 1.00 30.45 438 ASN A N 1
ATOM 3475 C CA . ASN A 1 438 ? -8.779 -18.364 3.062 1.00 30.45 438 ASN A CA 1
ATOM 3476 C C . ASN A 1 438 ? -7.424 -19.012 2.707 1.00 30.45 438 ASN A C 1
ATOM 3478 O O . ASN A 1 438 ? -7.394 -19.966 1.929 1.00 30.45 438 ASN A O 1
ATOM 3482 N N . ARG A 1 439 ? -6.294 -18.524 3.248 1.00 28.17 439 ARG A N 1
ATOM 3483 C CA . ARG A 1 439 ? -4.990 -19.207 3.099 1.00 28.17 439 ARG A CA 1
ATOM 3484 C C . ARG A 1 439 ? -4.734 -20.241 4.195 1.00 28.17 439 ARG A C 1
ATOM 3486 O O . ARG A 1 439 ? -4.077 -21.231 3.918 1.00 28.17 439 ARG A O 1
ATOM 3493 N N . MET A 1 440 ? -5.287 -20.055 5.397 1.00 24.98 440 MET A N 1
ATOM 3494 C CA . MET A 1 440 ? -5.123 -21.001 6.518 1.00 24.98 440 MET A CA 1
ATOM 3495 C C . MET A 1 440 ? -6.077 -22.208 6.476 1.00 24.98 440 MET A C 1
ATOM 3497 O O . MET A 1 440 ? -6.016 -23.056 7.356 1.00 24.98 440 MET A O 1
ATOM 3501 N N . THR A 1 441 ? -6.962 -22.296 5.481 1.00 27.45 441 THR A N 1
ATOM 3502 C CA . THR A 1 441 ? -7.876 -23.436 5.286 1.00 27.45 441 THR A CA 1
ATOM 3503 C C . THR A 1 441 ? -7.455 -24.364 4.141 1.00 27.45 441 THR A C 1
ATOM 3505 O O . THR A 1 441 ? -8.177 -25.314 3.849 1.00 27.45 441 THR A O 1
ATOM 3508 N N . ASN A 1 442 ? -6.306 -24.102 3.502 1.00 25.92 442 ASN A N 1
ATOM 3509 C CA . ASN A 1 442 ? -5.798 -24.839 2.335 1.00 25.92 442 ASN A CA 1
ATOM 3510 C C . ASN A 1 442 ? -4.402 -25.477 2.541 1.00 25.92 442 ASN A C 1
ATOM 3512 O O . ASN A 1 442 ? -3.783 -25.899 1.564 1.00 25.92 442 ASN A O 1
ATOM 3516 N N . GLU A 1 443 ? -3.926 -25.577 3.784 1.00 24.02 443 GLU A N 1
ATOM 3517 C CA . GLU A 1 443 ? -2.862 -26.507 4.216 1.00 24.02 443 GLU A CA 1
ATOM 3518 C C . GLU A 1 443 ? -3.442 -27.452 5.272 1.00 24.02 443 GLU A C 1
ATOM 3520 O O . GLU A 1 443 ? -3.049 -28.642 5.274 1.00 24.02 443 GLU A O 1
#

Sequence (443 aa):
MSLFSNLSINKTKGIVNINVVSWTKLLNKGGSWSSGDQLSSFWKGAEPQFRPIQFDRQQFLHRQQLTEDYEWDCETLDESIQKLPCHELHEENKAVFTQYSGFHVPICYENQELRNEVLDTRACGSIYDASYKRQFLLIGKDSSKFLDALVTSDIESLEEWQSVKTLMTNHNGGIIDELLVSKRTKEKLHIVANRPKVLTEVQNHLKSFEGDVSFQIAEEKCYLTFQGPECSTFLKTVFNNIENLRYMHNKEFDGAFITRCSTTGDDGYSISCKEGISLVNSLKKGYNKQEVNFISLKAKQCLTIEAGMCSSGVDFDENTTPVEADLTDLISKRKKKNGGFPGSEVILKQLRSKPSKIRKGFISEDAWLLKGGKVMSPKGEVVGEITSSTYSPCITTYIGMGYVSTSYCMESEELLFRNKKKGRLHKIPFVPNGILCNRMTNE

Solvent-accessible surface area (backbone atoms only — not comparable to full-atom values): 24819 Å² total; per-residue (Å²): 144,86,88,81,87,85,76,88,81,76,91,83,60,102,69,87,86,78,79,93,75,63,67,79,70,62,75,76,60,92,71,89,84,84,78,86,73,68,61,66,72,72,64,73,76,79,67,86,78,83,72,76,81,84,74,59,64,69,78,56,64,75,70,73,91,80,87,84,90,78,91,70,89,70,59,82,85,57,87,88,46,38,73,42,84,50,42,67,62,38,54,76,60,42,42,42,66,28,81,47,89,65,20,50,39,42,48,40,31,83,90,54,56,59,58,55,47,43,50,43,20,69,72,35,22,28,36,34,83,47,34,67,40,46,49,32,32,32,38,28,81,36,26,35,60,57,51,24,46,44,26,34,34,63,45,68,78,54,50,66,31,30,40,47,63,26,35,31,37,37,74,80,20,6,31,70,38,60,30,45,40,30,26,69,40,88,36,31,37,42,35,40,30,72,49,75,64,57,58,57,53,52,56,56,54,52,78,76,54,91,68,50,58,46,80,43,74,49,83,46,60,22,30,37,34,35,34,11,75,40,36,55,69,49,44,46,78,79,32,86,73,50,68,74,56,45,79,45,21,40,49,78,48,99,84,27,44,37,32,28,47,62,74,46,33,33,43,26,32,37,38,35,20,68,62,45,58,62,52,49,56,59,51,47,72,40,52,97,92,42,71,46,48,78,45,26,52,52,26,52,49,40,36,15,51,34,33,54,52,82,47,80,80,54,60,40,34,66,87,33,32,47,65,27,56,67,43,57,87,33,38,27,74,66,34,68,72,68,39,64,27,42,13,28,72,54,47,54,47,31,73,74,71,54,53,73,38,32,51,44,29,37,39,20,87,79,30,83,61,48,67,74,32,57,30,18,37,84,86,66,49,78,44,34,36,27,39,42,54,39,71,37,71,92,79,71,34,28,35,31,33,25,39,23,31,53,93,68,64,56,80,62,42,64,30,21,37,71,95,70,26,55,35,26,35,36,70,70,44,73,42,84,32,66,60,55,67,66,60,78,74,76,122

InterPro domains:
  IPR006222 GCVT, N-terminal domain [PF01571] (87-335)
  IPR013977 Aminomethyltransferase, C-terminal domain [PF08669] (367-417)
  IPR027266 Aminomethyltransferase superfamily [G3DSA:3.30.1360.120] (83-307)
  IPR028896 Aminomethyltransferase-like [PTHR43757] (58-434)
  IPR029043 Glycine cleavage T-protein/YgfZ, C-terminal [SSF101790] (347-434)

Mean predicted aligned error: 10.86 Å